Protein 1JPA (pdb70)

CATH classification: 3.30.200.20 (+1 more: 1.10.510.10)

Nearest PDB structures (foldseek):
  1jpa-assembly1_A  TM=1.004E+00  e=1.146E-54  Mus musculus
  2y6m-assembly1_A  TM=9.945E-01  e=6.953E-42  Mus musculus
  2qof-assembly1_A  TM=9.755E-01  e=1.206E-41  Homo sapiens
  4p4c-assembly1_A  TM=9.939E-01  e=5.967E-41  Homo sapiens
  4p5z-assembly1_A  TM=9.913E-01  e=5.967E-41  Homo sapiens

GO terms:
  GO:1990535 neuron projection maintenance (P, IDA)
  GO:0046580 negative regulation of Ras protein signal transduction (P, IDA)
  GO:0048013 ephrin receptor signaling pathway (P, IDA)
  GO:0106028 neuron projection retraction (P, IDA)
  GO:0070373 negative regulation of ERK1 and ERK2 cascade (P, IDA)
  GO:0031915 positive regulation of synaptic plasticity (P, IGI)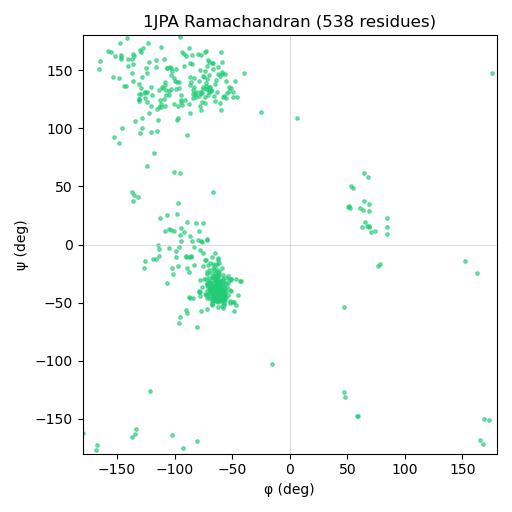
  GO:0007611 learning or memory (P, IGI)
  GO:0004713 protein tyrosine kinase activity (F, IMP)
  GO:1900273 positive regulation of long-term synaptic potentiation (P, IMP)
  GO:1900450 negative regulation of glutamate receptor signaling pathway (P, IMP)
  GO:1900451 positive regulation of glutamate receptor signaling pathway (P, IMP)
  GO:0001540 amyloid-beta binding (F, IPI)
  GO:0044877 protein-containing complex binding (F, IPI)
  GO:0005005 transmembrane-ephrin receptor activity (F, IDA)
  GO:0005886 plasma membrane (C, IDA)
  GO:0030424 axon (C, IDA)
  GO:0030425 dendrite (C, IDA)
  GO:0018108 peptidyl-tyrosine phosphorylation (P, IDA)
  GO:0051965 positive regulation of synapse assembly (P, IDA)
  GO:0001525 angiogenesis (P, IMP)

Sequence (542 aa):
KIFIDPFTFEDPNEAVREFAKEIDISCVKIEQVIGAGEFGEVCSGHLKLREIFVAIKTLKSGYTEKQRRDFLSEASIMGQFDHPNVIHLEGVVTKSTPVMIITEFMENGSLDSFLRQNDGQFTVIQLVGMLRGIAAGMKYLADMNYVHRDLAARNILVNSNLVCKVSDFPIRWTAPEAIQYRKFTSASDVWSYGIVMWEVMSYGERPYWDMTNQDVINAIEQDYRLPPPMDCPSALHQLMLDCWQKDRNHRPKFGQIVNTLDKMIRNPNSLKAKIFIDPFTFEDPNEAVREFAKEIDISCVKIEQVIGAGEFGEVCSGHLKREIFVAIKTLKSGYTEKQRRDFLSEASIMGQFDHPNVIHLEGVVTKSPVMIITEFMENGSLDSFLRQNDGQFTVIQLVGMLRGIAAGMKYLADMNYVHRDLAARNILVNSNLVCKVSDFPIRWTAPEAIQYRKFTSASDVWSYGIVMWEVMSYGERPYWDMTNDVINAIEQDYRLPPPMDCPSALHQLMLDCWQKDRNHRPKFGQIVNTLDKMIRNPNSLK

Secondary structure (DSSP, 8-state):
-----GGGSSSHHHHHHHHS-B--GGGEEEEEEEEE-SSSEEEEEEE----EEEEEEEPPSS--HHHHHHHHHHHHHHTT---TTBPPEEEEE-SSSS-EEEEE--TTEEHHHHHHTTTT-S-HHHHHHHHHHHHHHHHHHHHTT---S---GGGEEE-TT--EEE----GGGS-HHHHHS----HHHHHHHHHHHHHHHHTTSPPTTTT--HHHHHHHHHTT--PPPPTT--HHHHHHHHHHT-SSTTTSPPHHHHHHHHHHHHHSGGGGT-/-----GGGSSSHHHHHHHHS-B--GGGEEEEEEEEE-SSSEEEEEEE---EEEEEEE--SS--HHHHHHHHHHHHHHTT---TTB--EEEEE-----EEEEE--TT-BHHHHHHTTTT-S-HHHHHHHHHHHHHHHHHHHHTT---S---GGGEEE-TT--EEE----GGGS-HHHHHS----HHHHHHHHHHHHHHHHTTSPPTTTT----HHHHHHTT--PPPPTT--HHHHHHHHHHT-SSGGGSPPHHHHHHHHHHHHH-GGGG-

Structure (mmCIF, N/CA/C/O backbone):
data_1JPA
#
_entry.id   1JPA
#
_cell.length_a   47.052
_cell.length_b   57.616
_cell.length_c   67.742
_cell.angle_alpha   112.95
_cell.angle_beta   103.17
_cell.angle_gamma   91.58
#
_symmetry.space_group_name_H-M   'P 1'
#
loop_
_entity.id
_entity.type
_entity.pdbx_description
1 polymer 'neural kinase, Nuk=Eph/Elk/Eck family receptor-like tyrosine kinase'
2 non-polymer 'PHOSPHOAMINOPHOSPHONIC ACID-ADENYLATE ESTER'
3 water water
#
loop_
_atom_site.group_PDB
_atom_site.id
_atom_site.type_symbol
_atom_site.label_atom_id
_atom_site.label_alt_id
_atom_site.label_comp_id
_atom_site.label_asym_id
_atom_site.label_entity_id
_atom_site.label_seq_id
_atom_site.pdbx_PDB_ins_code
_atom_site.Cartn_x
_atom_site.Cartn_y
_atom_site.Cartn_z
_atom_site.occupancy
_atom_site.B_iso_or_equiv
_atom_site.auth_seq_id
_atom_site.auth_comp_id
_atom_site.auth_asym_id
_atom_site.auth_atom_id
_atom_site.pdbx_PDB_model_num
ATOM 1 N N . LYS A 1 8 ? -7.992 1.307 -18.277 1.00 33.25 602 LYS A N 1
ATOM 2 C CA . LYS A 1 8 ? -9.237 1.012 -17.512 1.00 32.04 602 LYS A CA 1
ATOM 3 C C . LYS A 1 8 ? -9.506 2.040 -16.416 1.00 29.56 602 LYS A C 1
ATOM 4 O O . LYS A 1 8 ? -8.696 2.936 -16.177 1.00 30.43 602 LYS A O 1
ATOM 10 N N . ILE A 1 9 ? -10.662 1.917 -15.771 1.00 25.06 603 ILE A N 1
ATOM 11 C CA . ILE A 1 9 ? -11.048 2.821 -14.695 1.00 20.59 603 ILE A CA 1
ATOM 12 C C . ILE A 1 9 ? -11.657 1.997 -13.559 1.00 17.38 603 ILE A C 1
ATOM 13 O O . ILE A 1 9 ? -12.295 0.972 -13.812 1.00 15.99 603 ILE A O 1
ATOM 18 N N . PHE A 1 10 ? -11.464 2.456 -12.322 1.00 12.97 604 PHE A N 1
ATOM 19 C CA . PHE A 1 10 ? -11.989 1.781 -11.123 1.00 14.51 604 PHE A CA 1
ATOM 20 C C . PHE A 1 10 ? -13.494 1.994 -10.958 1.00 14.09 604 PHE A C 1
ATOM 21 O O . PHE A 1 10 ? -13.977 3.124 -11.050 1.00 13.96 604 PHE A O 1
ATOM 29 N N . ILE A 1 11 ? -14.213 0.915 -10.667 1.00 13.99 605 ILE A N 1
ATOM 30 C CA . ILE A 1 11 ? -15.666 0.956 -10.459 1.00 15.36 605 ILE A CA 1
ATOM 31 C C . ILE A 1 11 ? -15.984 0.580 -9.003 1.00 15.51 605 ILE A C 1
ATOM 32 O O . ILE A 1 11 ? -15.691 -0.528 -8.570 1.00 16.87 605 ILE A O 1
ATOM 37 N N . ASP A 1 12 ? -16.551 1.510 -8.244 1.00 16.08 606 ASP A N 1
ATOM 38 C CA . ASP A 1 12 ? -16.908 1.251 -6.848 1.00 16.93 606 ASP A CA 1
ATOM 39 C C . ASP A 1 12 ? -17.907 0.088 -6.841 1.00 17.93 606 ASP A C 1
ATOM 40 O O . ASP A 1 12 ? -19.009 0.208 -7.377 1.00 16.74 606 ASP A O 1
ATOM 45 N N . PRO A 1 13 ? -17.530 -1.054 -6.238 1.00 17.27 607 PRO A N 1
ATOM 46 C CA . PRO A 1 13 ? -18.440 -2.202 -6.202 1.00 17.51 607 PRO A CA 1
ATOM 47 C C . PRO A 1 13 ? -19.767 -1.874 -5.531 1.00 16.73 607 PRO A C 1
ATOM 48 O O . PRO A 1 13 ? -20.791 -2.450 -5.868 1.00 17.40 607 PRO A O 1
ATOM 52 N N . PHE A 1 14 ? -19.762 -0.926 -4.605 1.00 17.20 608 PHE A N 1
ATOM 53 C CA . PHE A 1 14 ? -21.008 -0.587 -3.952 1.00 18.98 608 PHE A CA 1
ATOM 54 C C . PHE A 1 14 ? -21.945 0.263 -4.804 1.00 18.55 608 PHE A C 1
ATOM 55 O O . PHE A 1 14 ? -23.010 0.655 -4.328 1.00 17.66 608 PHE A O 1
ATOM 63 N N . THR A 1 15 ? -21.563 0.572 -6.043 1.00 18.86 609 THR A N 1
ATOM 64 C CA . THR A 1 15 ? -22.475 1.334 -6.891 1.00 19.20 609 THR A CA 1
ATOM 65 C C . THR A 1 15 ? -23.327 0.302 -7.623 1.00 19.66 609 THR A C 1
ATOM 66 O O . THR A 1 15 ? -24.315 0.639 -8.267 1.00 19.35 609 THR A O 1
ATOM 70 N N . PHE A 1 16 ? -22.940 -0.965 -7.529 1.00 18.34 610 PHE A N 1
ATOM 71 C CA . PHE A 1 16 ? -23.721 -2.010 -8.175 1.00 19.26 610 PHE A CA 1
ATOM 72 C C . PHE A 1 16 ? -25.015 -2.202 -7.385 1.00 20.70 610 PHE A C 1
ATOM 73 O O . PHE A 1 16 ? -25.007 -2.168 -6.148 1.00 20.43 610 PHE A O 1
ATOM 81 N N . GLU A 1 17 ? -26.125 -2.389 -8.095 1.00 20.56 611 GLU A N 1
ATOM 82 C CA . GLU A 1 17 ? -27.421 -2.610 -7.459 1.00 21.63 611 GLU A CA 1
ATOM 83 C C . GLU A 1 17 ? -27.280 -3.830 -6.548 1.00 21.43 611 GLU A C 1
ATOM 84 O O . GLU A 1 17 ? -27.906 -3.908 -5.494 1.00 21.52 611 GLU A O 1
ATOM 90 N N . ASP A 1 18 ? -26.449 -4.776 -6.982 1.00 21.34 612 ASP A N 1
ATOM 91 C CA . ASP A 1 18 ? -26.164 -6.000 -6.233 1.00 21.10 612 ASP A CA 1
ATOM 92 C C . ASP A 1 18 ? -24.644 -6.140 -6.115 1.00 20.31 612 ASP A C 1
ATOM 93 O O . ASP A 1 18 ? -23.975 -6.570 -7.052 1.00 17.99 612 ASP A O 1
ATOM 98 N N . PRO A 1 19 ? -24.084 -5.771 -4.955 1.00 21.89 613 PRO A N 1
ATOM 99 C CA . PRO A 1 19 ? -22.640 -5.848 -4.701 1.00 22.76 613 PRO A CA 1
ATOM 100 C C . PRO A 1 19 ? -22.004 -7.176 -5.117 1.00 23.85 613 PRO A C 1
ATOM 101 O O . PRO A 1 19 ? -20.833 -7.214 -5.486 1.00 23.67 613 PRO A O 1
ATOM 105 N N . ASN A 1 20 ? -22.772 -8.262 -5.066 1.00 23.87 614 ASN A N 1
ATOM 106 C CA . ASN A 1 20 ? -22.247 -9.569 -5.450 1.00 24.38 614 ASN A CA 1
ATOM 107 C C . ASN A 1 20 ? -21.883 -9.626 -6.915 1.00 24.67 614 ASN A C 1
ATOM 108 O O . ASN A 1 20 ? -21.062 -10.452 -7.334 1.00 23.44 614 ASN A O 1
ATOM 113 N N . GLU A 1 21 ? -22.509 -8.763 -7.706 1.00 22.69 615 GLU A N 1
ATOM 114 C CA . GLU A 1 21 ? -22.223 -8.752 -9.128 1.00 22.85 615 GLU A CA 1
ATOM 115 C C . GLU A 1 21 ? -20.778 -8.335 -9.343 1.00 19.44 615 GLU A C 1
ATOM 116 O O . GLU A 1 21 ? -20.086 -8.878 -10.196 1.00 19.74 615 GLU A O 1
ATOM 122 N N . ALA A 1 22 ? -20.321 -7.362 -8.565 1.00 19.02 616 ALA A N 1
ATOM 123 C CA . ALA A 1 22 ? -18.947 -6.911 -8.699 1.00 16.59 616 ALA A CA 1
ATOM 124 C C . ALA A 1 22 ? -18.001 -8.068 -8.395 1.00 15.67 616 ALA A C 1
ATOM 125 O O . ALA A 1 22 ? -16.955 -8.223 -9.031 1.00 15.62 616 ALA A O 1
ATOM 127 N N . VAL A 1 23 ? -18.366 -8.900 -7.430 1.00 15.11 617 VAL A N 1
ATOM 128 C CA . VAL A 1 23 ? -17.504 -10.018 -7.096 1.00 14.21 617 VAL A CA 1
ATOM 129 C C . VAL A 1 23 ? -17.349 -10.991 -8.248 1.00 14.27 617 VAL A C 1
ATOM 130 O O . VAL A 1 23 ? -16.226 -11.376 -8.604 1.00 14.70 617 VAL A O 1
ATOM 134 N N . ARG A 1 24 ? -18.457 -11.389 -8.856 1.00 15.85 618 ARG A N 1
ATOM 135 C CA . ARG A 1 24 ? -18.365 -12.338 -9.961 1.00 17.97 618 ARG A CA 1
ATOM 136 C C . ARG A 1 24 ? -17.635 -11.758 -11.164 1.00 18.83 618 ARG A C 1
ATOM 137 O O . ARG A 1 24 ? -16.990 -12.491 -11.919 1.00 21.24 618 ARG A O 1
ATOM 145 N N . GLU A 1 25 ? -17.721 -10.443 -11.335 1.00 18.76 619 GLU A N 1
ATOM 146 C CA . GLU A 1 25 ? -17.072 -9.794 -12.469 1.00 20.62 619 GLU A CA 1
ATOM 147 C C . GLU A 1 25 ? -15.576 -9.565 -12.341 1.00 20.44 619 GLU A C 1
ATOM 148 O O . GLU A 1 25 ? -14.841 -9.760 -13.301 1.00 20.99 619 GLU A O 1
ATOM 154 N N . PHE A 1 26 ? -15.124 -9.154 -11.163 1.00 18.99 620 PHE A N 1
ATOM 155 C CA . PHE A 1 26 ? -13.710 -8.869 -10.988 1.00 20.08 620 PHE A CA 1
ATOM 156 C C . PHE A 1 26 ? -12.900 -9.897 -10.206 1.00 21.60 620 PHE A C 1
ATOM 157 O O . PHE A 1 26 ? -11.680 -9.751 -10.075 1.00 20.29 620 PHE A O 1
ATOM 165 N N . ALA A 1 27 ? -13.570 -10.933 -9.696 1.00 21.65 621 ALA A N 1
ATOM 166 C CA . ALA A 1 27 ? -12.910 -11.977 -8.914 1.00 22.78 621 ALA A CA 1
ATOM 167 C C . ALA A 1 27 ? -13.163 -13.388 -9.442 1.00 24.42 621 ALA A C 1
ATOM 168 O O . ALA A 1 27 ? -14.304 -13.772 -9.707 1.00 23.62 621 ALA A O 1
ATOM 170 N N . LYS A 1 28 ? -12.089 -14.161 -9.582 1.00 24.43 622 LYS A N 1
ATOM 171 C CA . LYS A 1 28 ? -12.190 -15.535 -10.064 1.00 26.20 622 LYS A CA 1
ATOM 172 C C . LYS A 1 28 ? -12.652 -16.471 -8.949 1.00 26.10 622 LYS A C 1
ATOM 173 O O . LYS A 1 28 ? -12.062 -16.488 -7.869 1.00 25.28 622 LYS A O 1
ATOM 179 N N . GLU A 1 29 ? -13.703 -17.245 -9.213 1.00 25.23 623 GLU A N 1
ATOM 180 C CA . GLU A 1 29 ? -14.222 -18.195 -8.230 1.00 25.28 623 GLU A CA 1
ATOM 181 C C . GLU A 1 29 ? -13.303 -19.409 -8.242 1.00 24.26 623 GLU A C 1
ATOM 182 O O . GLU A 1 29 ? -13.137 -20.062 -9.270 1.00 25.12 623 GLU A O 1
ATOM 188 N N . ILE A 1 30 ? -12.682 -19.693 -7.106 1.00 25.35 624 ILE A N 1
ATOM 189 C CA . ILE A 1 30 ? -11.773 -20.825 -6.998 1.00 24.54 624 ILE A CA 1
ATOM 190 C C . ILE A 1 30 ? -12.426 -21.976 -6.244 1.00 24.38 624 ILE A C 1
ATOM 191 O O . ILE A 1 30 ? -13.019 -21.787 -5.181 1.00 24.23 624 ILE A O 1
ATOM 196 N N . ASP A 1 31 ? -12.322 -23.170 -6.808 1.00 26.24 625 ASP A N 1
ATOM 197 C CA . ASP A 1 31 ? -12.895 -24.345 -6.171 1.00 27.46 625 ASP A CA 1
ATOM 198 C C . ASP A 1 31 ? -12.091 -24.608 -4.908 1.00 27.38 625 ASP A C 1
ATOM 199 O O . ASP A 1 31 ? -10.861 -24.626 -4.947 1.00 26.29 625 ASP A O 1
ATOM 204 N N . ILE A 1 32 ? -12.783 -24.821 -3.794 1.00 27.01 626 ILE A N 1
ATOM 205 C CA . ILE A 1 32 ? -12.112 -25.059 -2.523 1.00 27.62 626 ILE A CA 1
ATOM 206 C C . ILE A 1 32 ? -11.100 -26.210 -2.567 1.00 27.27 626 ILE A C 1
ATOM 207 O O . ILE A 1 32 ? -10.111 -26.205 -1.837 1.00 26.95 626 ILE A O 1
ATOM 212 N N . SER A 1 33 ? -11.329 -27.184 -3.437 1.00 28.58 627 SER A N 1
ATOM 213 C CA . SER A 1 33 ? -10.406 -28.310 -3.538 1.00 29.09 627 SER A CA 1
ATOM 214 C C . SER A 1 33 ? -9.023 -27.882 -4.040 1.00 29.03 627 SER A C 1
ATOM 215 O O . SER A 1 33 ? -8.096 -28.691 -4.069 1.00 29.01 627 SER A O 1
ATOM 218 N N . CYS A 1 34 ? -8.895 -26.623 -4.451 1.00 28.28 628 CYS A N 1
ATOM 219 C CA . CYS A 1 34 ? -7.623 -26.098 -4.942 1.00 28.75 628 CYS A CA 1
ATOM 220 C C . CYS A 1 34 ? -6.876 -25.360 -3.829 1.00 28.54 628 CYS A C 1
ATOM 221 O O . CYS A 1 34 ? -5.671 -25.142 -3.923 1.00 27.82 628 CYS A O 1
ATOM 224 N N . VAL A 1 35 ? -7.595 -24.981 -2.777 1.00 29.79 629 VAL A N 1
ATOM 225 C CA . VAL A 1 35 ? -7.003 -24.243 -1.665 1.00 30.05 629 VAL A CA 1
ATOM 226 C C . VAL A 1 35 ? -6.586 -25.130 -0.487 1.00 31.26 629 VAL A C 1
ATOM 227 O O . VAL A 1 35 ? -7.336 -26.008 -0.056 1.00 31.56 629 VAL A O 1
ATOM 231 N N . LYS A 1 36 ? -5.389 -24.893 0.037 1.00 30.20 630 LYS A N 1
ATOM 232 C CA . LYS A 1 36 ? -4.909 -25.662 1.173 1.00 31.25 630 LYS A CA 1
ATOM 233 C C . LYS A 1 36 ? -4.296 -24.735 2.210 1.00 30.17 630 LYS A C 1
ATOM 234 O O . LYS A 1 36 ? -3.207 -24.205 2.020 1.00 30.69 630 LYS A O 1
ATOM 240 N N . ILE A 1 37 ? -5.016 -24.528 3.304 1.00 30.71 631 ILE A N 1
ATOM 241 C CA . ILE A 1 37 ? -4.534 -23.671 4.369 1.00 32.06 631 ILE A CA 1
ATOM 242 C C . ILE A 1 37 ? -3.466 -24.412 5.163 1.00 33.34 631 ILE A C 1
ATOM 243 O O . ILE A 1 37 ? -3.724 -25.496 5.686 1.00 33.13 631 ILE A O 1
ATOM 248 N N . GLU A 1 38 ? -2.272 -23.825 5.246 1.00 33.87 632 GLU A N 1
ATOM 249 C CA . GLU A 1 38 ? -1.157 -24.423 5.982 1.00 35.56 632 GLU A CA 1
ATOM 250 C C . GLU A 1 38 ? -1.056 -23.893 7.406 1.00 36.50 632 GLU A C 1
ATOM 251 O O . GLU A 1 38 ? -1.180 -24.657 8.369 1.00 36.85 632 GLU A O 1
ATOM 257 N N . GLN A 1 39 ? -0.825 -22.589 7.544 1.00 36.05 633 GLN A N 1
ATOM 258 C CA . GLN A 1 39 ? -0.705 -21.986 8.870 1.00 36.95 633 GLN A CA 1
ATOM 259 C C . GLN A 1 39 ? -1.434 -20.651 8.982 1.00 37.57 633 GLN A C 1
ATOM 260 O O . GLN A 1 39 ? -1.731 -20.008 7.973 1.00 34.78 633 GLN A O 1
ATOM 266 N N . VAL A 1 40 ? -1.727 -20.243 10.214 1.00 37.53 634 VAL A N 1
ATOM 267 C CA . VAL A 1 40 ? -2.405 -18.976 10.451 1.00 39.77 634 VAL A CA 1
ATOM 268 C C . VAL A 1 40 ? -1.365 -17.896 10.704 1.00 41.23 634 VAL A C 1
ATOM 269 O O . VAL A 1 40 ? -0.581 -17.999 11.651 1.00 42.76 634 VAL A O 1
ATOM 273 N N . ILE A 1 41 ? -1.357 -16.868 9.857 1.00 42.57 635 ILE A N 1
ATOM 274 C CA . ILE A 1 41 ? -0.401 -15.764 9.971 1.00 43.55 635 ILE A CA 1
ATOM 275 C C . ILE A 1 41 ? -0.834 -14.761 11.037 1.00 44.29 635 ILE A C 1
ATOM 276 O O . ILE A 1 41 ? -0.222 -14.665 12.102 1.00 44.39 635 ILE A O 1
ATOM 281 N N . GLY A 1 42 ? -1.898 -14.019 10.741 1.00 44.36 636 GLY A N 1
ATOM 282 C CA . GLY A 1 42 ? -2.399 -13.028 11.676 1.00 44.13 636 GLY A CA 1
ATOM 283 C C . GLY A 1 42 ? -3.913 -13.036 11.789 1.00 44.02 636 GLY A C 1
ATOM 284 O O . GLY A 1 42 ? -4.576 -13.981 11.355 1.00 43.66 636 GLY A O 1
ATOM 285 N N . ALA A 1 43 ? -4.461 -11.980 12.381 1.00 43.70 637 ALA A N 1
ATOM 286 C CA . ALA A 1 43 ? -5.903 -11.852 12.559 1.00 43.12 637 ALA A CA 1
ATOM 287 C C . ALA A 1 43 ? -6.448 -10.786 11.625 1.00 42.81 637 ALA A C 1
ATOM 288 O O . ALA A 1 43 ? -5.826 -9.738 11.427 1.00 42.27 637 ALA A O 1
ATOM 290 N N . GLY A 1 44 ? -7.615 -11.056 11.049 1.00 42.23 638 GLY A N 1
ATOM 291 C CA . GLY A 1 44 ? -8.223 -10.101 10.141 1.00 40.55 638 GLY A CA 1
ATOM 292 C C . GLY A 1 44 ? -9.483 -9.490 10.713 1.00 39.37 638 GLY A C 1
ATOM 293 O O . GLY A 1 44 ? -10.002 -9.946 11.735 1.00 39.39 638 GLY A O 1
ATOM 294 N N . GLU A 1 45 ? -9.981 -8.458 10.043 1.00 38.48 639 GLU A N 1
ATOM 295 C CA . GLU A 1 45 ? -11.190 -7.772 10.478 1.00 36.24 639 GLU A CA 1
ATOM 296 C C . GLU A 1 45 ? -12.427 -8.671 10.408 1.00 34.01 639 GLU A C 1
ATOM 297 O O . GLU A 1 45 ? -13.364 -8.510 11.197 1.00 33.38 639 GLU A O 1
ATOM 303 N N . PHE A 1 46 ? -12.427 -9.616 9.469 1.00 31.13 640 PHE A N 1
ATOM 304 C CA . PHE A 1 46 ? -13.569 -10.513 9.294 1.00 30.09 640 PHE A CA 1
ATOM 305 C C . PHE A 1 46 ? -13.260 -11.985 9.604 1.00 29.28 640 PHE A C 1
ATOM 306 O O . PHE A 1 46 ? -14.143 -12.846 9.514 1.00 27.69 640 PHE A O 1
ATOM 314 N N . GLY A 1 47 ? -12.015 -12.271 9.972 1.00 27.97 641 GLY A N 1
ATOM 315 C CA . GLY A 1 47 ? -11.632 -13.640 10.270 1.00 28.00 641 GLY A CA 1
ATOM 316 C C . GLY A 1 47 ? -10.127 -13.804 10.396 1.00 28.79 641 GLY A C 1
ATOM 317 O O . GLY A 1 47 ? -9.430 -12.867 10.783 1.00 28.23 641 GLY A O 1
ATOM 318 N N . GLU A 1 48 ? -9.627 -14.992 10.061 1.00 28.10 642 GLU A N 1
ATOM 319 C CA . GLU A 1 48 ? -8.203 -15.285 10.153 1.00 28.89 642 GLU A CA 1
ATOM 320 C C . GLU A 1 48 ? -7.431 -15.006 8.864 1.00 27.99 642 GLU A C 1
ATOM 321 O O . GLU A 1 48 ? -7.989 -15.037 7.764 1.00 27.35 642 GLU A O 1
ATOM 327 N N . VAL A 1 49 ? -6.142 -14.721 9.016 1.00 27.25 643 VAL A N 1
ATOM 328 C CA . VAL A 1 49 ? -5.264 -14.476 7.884 1.00 26.68 643 VAL A CA 1
ATOM 329 C C . VAL A 1 49 ? -4.283 -15.636 7.907 1.00 26.48 643 VAL A C 1
ATOM 330 O O . VAL A 1 49 ? -3.533 -15.790 8.872 1.00 24.59 643 VAL A O 1
ATOM 334 N N . CYS A 1 50 ? -4.286 -16.439 6.842 1.00 25.75 644 CYS A N 1
ATOM 335 C CA . CYS A 1 50 ? -3.430 -17.627 6.758 1.00 25.16 644 CYS A CA 1
ATOM 336 C C . CYS A 1 50 ? -2.498 -17.666 5.548 1.00 25.37 644 CYS A C 1
ATOM 337 O O . CYS A 1 50 ? -2.568 -16.826 4.649 1.00 25.03 644 CYS A O 1
ATOM 340 N N . SER A 1 51 ? -1.628 -18.668 5.535 1.00 23.50 645 SER A N 1
ATOM 341 C CA . SER A 1 51 ? -0.720 -18.878 4.424 1.00 23.96 645 SER A CA 1
ATOM 342 C C . SER A 1 51 ? -1.031 -20.286 3.950 1.00 23.19 645 SER A C 1
ATOM 343 O O . SER A 1 51 ? -1.559 -21.102 4.714 1.00 22.09 645 SER A O 1
ATOM 346 N N . GLY A 1 52 ? -0.713 -20.575 2.694 1.00 23.44 646 GLY A N 1
ATOM 347 C CA . GLY A 1 52 ? -0.993 -21.898 2.168 1.00 22.19 646 GLY A CA 1
ATOM 348 C C . GLY A 1 52 ? -0.564 -22.076 0.731 1.00 21.69 646 GLY A C 1
ATOM 349 O O . GLY A 1 52 ? 0.258 -21.320 0.211 1.00 20.96 646 GLY A O 1
ATOM 350 N N . HIS A 1 53 ? -1.111 -23.102 0.092 1.00 22.22 647 HIS A N 1
ATOM 351 C CA . HIS A 1 53 ? -0.791 -23.378 -1.293 1.00 23.52 647 HIS A CA 1
ATOM 352 C C . HIS A 1 53 ? -2.071 -23.412 -2.114 1.00 21.93 647 HIS A C 1
ATOM 353 O O . HIS A 1 53 ? -3.145 -23.789 -1.628 1.00 22.59 647 HIS A O 1
ATOM 360 N N . LEU A 1 54 ? -1.938 -22.992 -3.365 1.00 22.03 648 LEU A N 1
ATOM 361 C CA . LEU A 1 54 ? -3.040 -22.957 -4.309 1.00 22.25 648 LEU A CA 1
ATOM 362 C C . LEU A 1 54 ? -2.604 -23.770 -5.513 1.00 24.56 648 LEU A C 1
ATOM 363 O O . LEU A 1 54 ? -1.569 -23.485 -6.123 1.00 25.08 648 LEU A O 1
ATOM 368 N N . LYS A 1 55 ? -3.384 -24.791 -5.841 1.00 26.97 649 LYS A N 1
ATOM 369 C CA . LYS A 1 55 ? -3.091 -25.644 -6.984 1.00 30.61 649 LYS A CA 1
ATOM 370 C C . LYS A 1 55 ? -4.192 -25.454 -8.016 1.00 33.00 649 LYS A C 1
ATOM 371 O O . LYS A 1 55 ? -5.321 -25.912 -7.824 1.00 34.79 649 LYS A O 1
ATOM 377 N N . LEU A 1 56 ? -3.863 -24.767 -9.104 1.00 34.14 650 LEU A N 1
ATOM 378 C CA . LEU A 1 56 ? -4.826 -24.538 -10.177 1.00 36.18 650 LEU A CA 1
ATOM 379 C C . LEU A 1 56 ? -4.467 -25.412 -11.376 1.00 36.46 650 LEU A C 1
ATOM 380 O O . LEU A 1 56 ? -3.362 -25.952 -11.450 1.00 35.64 650 LEU A O 1
ATOM 385 N N . ARG A 1 60 ? 0.854 -25.960 -11.634 1.00 37.02 654 ARG A N 1
ATOM 386 C CA . ARG A 1 60 ? 1.981 -25.569 -10.790 1.00 36.56 654 ARG A CA 1
ATOM 387 C C . ARG A 1 60 ? 1.500 -24.966 -9.474 1.00 35.67 654 ARG A C 1
ATOM 388 O O . ARG A 1 60 ? 0.979 -23.850 -9.447 1.00 36.50 654 ARG A O 1
ATOM 396 N N . GLU A 1 61 ? 1.676 -25.702 -8.382 1.00 33.48 655 GLU A N 1
ATOM 397 C CA . GLU A 1 61 ? 1.259 -25.220 -7.073 1.00 31.86 655 GLU A CA 1
ATOM 398 C C . GLU A 1 61 ? 2.055 -23.981 -6.670 1.00 29.63 655 GLU A C 1
ATOM 399 O O . GLU A 1 61 ? 3.248 -23.888 -6.946 1.00 30.20 655 GLU A O 1
ATOM 405 N N . ILE A 1 62 ? 1.393 -23.023 -6.028 1.00 25.97 656 ILE A N 1
ATOM 406 C CA . ILE A 1 62 ? 2.080 -21.814 -5.590 1.00 23.79 656 ILE A CA 1
ATOM 407 C C . ILE A 1 62 ? 1.667 -21.431 -4.177 1.00 22.10 656 ILE A C 1
ATOM 408 O O . ILE A 1 62 ? 0.585 -21.797 -3.716 1.00 20.66 656 ILE A O 1
ATOM 413 N N . PHE A 1 63 ? 2.537 -20.694 -3.489 1.00 22.29 657 PHE A N 1
ATOM 414 C CA . PHE A 1 63 ? 2.239 -20.216 -2.142 1.00 20.99 657 PHE A CA 1
ATOM 415 C C . PHE A 1 63 ? 1.231 -19.080 -2.287 1.00 20.20 657 PHE A C 1
ATOM 416 O O . PHE A 1 63 ? 1.290 -18.320 -3.252 1.00 19.19 657 PHE A O 1
ATOM 424 N N . VAL A 1 64 ? 0.302 -18.970 -1.345 1.00 17.36 658 VAL A N 1
ATOM 425 C CA . VAL A 1 64 ? -0.687 -17.901 -1.391 1.00 16.86 658 VAL A CA 1
ATOM 426 C C . VAL A 1 64 ? -1.054 -17.449 0.012 1.00 17.40 658 VAL A C 1
ATOM 427 O O . VAL A 1 64 ? -0.824 -18.174 0.991 1.00 16.40 658 VAL A O 1
ATOM 431 N N . ALA A 1 65 ? -1.600 -16.238 0.099 1.00 13.76 659 ALA A N 1
ATOM 432 C CA . ALA A 1 65 ? -2.069 -15.689 1.362 1.00 15.27 659 ALA A CA 1
ATOM 433 C C . ALA A 1 65 ? -3.559 -15.989 1.280 1.00 15.86 659 ALA A C 1
ATOM 434 O O . ALA A 1 65 ? -4.159 -15.853 0.207 1.00 16.10 659 ALA A O 1
ATOM 436 N N . ILE A 1 66 ? -4.147 -16.403 2.398 1.00 16.76 660 ILE A N 1
ATOM 437 C CA . ILE A 1 66 ? -5.557 -16.784 2.448 1.00 19.76 660 ILE A CA 1
ATOM 438 C C . ILE A 1 66 ? -6.305 -16.124 3.604 1.00 21.60 660 ILE A C 1
ATOM 439 O O . ILE A 1 66 ? -5.913 -16.251 4.766 1.00 22.10 660 ILE A O 1
ATOM 444 N N . LYS A 1 67 ? -7.377 -15.414 3.274 1.00 22.08 661 LYS A N 1
ATOM 445 C CA . LYS A 1 67 ? -8.211 -14.748 4.268 1.00 23.10 661 LYS A CA 1
ATOM 446 C C . LYS A 1 67 ? -9.519 -15.523 4.368 1.00 23.34 661 LYS A C 1
ATOM 447 O O . LYS A 1 67 ? -10.116 -15.875 3.355 1.00 22.38 661 LYS A O 1
ATOM 453 N N . THR A 1 68 ? -9.954 -15.800 5.588 1.00 22.21 662 THR A N 1
ATOM 454 C CA . THR A 1 68 ? -11.187 -16.534 5.789 1.00 22.88 662 THR A CA 1
ATOM 455 C C . THR A 1 68 ? -12.195 -15.654 6.499 1.00 23.56 662 THR A C 1
ATOM 456 O O . THR A 1 68 ? -11.826 -14.738 7.233 1.00 24.85 662 THR A O 1
ATOM 460 N N . LEU A 1 69 ? -13.471 -15.936 6.267 1.00 23.74 663 LEU A N 1
ATOM 461 C CA . LEU A 1 69 ? -14.553 -15.187 6.887 1.00 25.86 663 LEU A CA 1
ATOM 462 C C . LEU A 1 69 ? -15.079 -16.006 8.066 1.00 27.35 663 LEU A C 1
ATOM 463 O O . LEU A 1 69 ? -15.515 -17.141 7.889 1.00 29.36 663 LEU A O 1
ATOM 468 N N . LYS A 1 70 ? -15.026 -15.422 9.261 1.00 28.81 664 LYS A N 1
ATOM 469 C CA . LYS A 1 70 ? -15.492 -16.069 10.481 1.00 29.86 664 LYS A CA 1
ATOM 470 C C . LYS A 1 70 ? -16.922 -16.590 10.321 1.00 30.84 664 LYS A C 1
ATOM 471 O O . LYS A 1 70 ? -17.799 -15.871 9.844 1.00 31.07 664 LYS A O 1
ATOM 477 N N . SER A 1 71 ? -17.149 -17.841 10.720 1.00 31.13 665 SER A N 1
ATOM 478 C CA . SER A 1 71 ? -18.471 -18.459 10.634 1.00 30.39 665 SER A CA 1
ATOM 479 C C . SER A 1 71 ? -19.487 -17.655 11.443 1.00 30.03 665 SER A C 1
ATOM 480 O O . SER A 1 71 ? -19.136 -17.052 12.460 1.00 29.33 665 SER A O 1
ATOM 483 N N . GLY A 1 72 ? -20.742 -17.654 10.991 1.00 28.47 666 GLY A N 1
ATOM 484 C CA . GLY A 1 72 ? -21.787 -16.913 11.682 1.00 27.70 666 GLY A CA 1
ATOM 485 C C . GLY A 1 72 ? -21.794 -15.460 11.245 1.00 27.00 666 GLY A C 1
ATOM 486 O O . GLY A 1 72 ? -22.273 -14.572 11.956 1.00 25.50 666 GLY A O 1
ATOM 487 N N . TYR A 1 73 ? -21.251 -15.223 10.057 1.00 26.82 667 TYR A N 1
ATOM 488 C CA . TYR A 1 73 ? -21.168 -13.882 9.493 1.00 25.32 667 TYR A CA 1
ATOM 489 C C . TYR A 1 73 ? -22.527 -13.378 9.006 1.00 25.00 667 TYR A C 1
ATOM 490 O O . TYR A 1 73 ? -23.376 -14.157 8.582 1.00 24.46 667 TYR A O 1
ATOM 499 N N . THR A 1 74 ? -22.723 -12.068 9.073 1.00 23.97 668 THR A N 1
ATOM 500 C CA . THR A 1 74 ? -23.962 -11.469 8.607 1.00 23.45 668 THR A CA 1
ATOM 501 C C . THR A 1 74 ? -23.798 -11.176 7.115 1.00 23.91 668 THR A C 1
ATOM 502 O O . THR A 1 74 ? -22.688 -11.272 6.575 1.00 20.82 668 THR A O 1
ATOM 506 N N . GLU A 1 75 ? -24.902 -10.827 6.455 1.00 21.81 669 GLU A N 1
ATOM 507 C CA . GLU A 1 75 ? -24.890 -10.517 5.027 1.00 23.06 669 GLU A CA 1
ATOM 508 C C . GLU A 1 75 ? -23.912 -9.378 4.749 1.00 20.84 669 GLU A C 1
ATOM 509 O O . GLU A 1 75 ? -23.119 -9.443 3.818 1.00 22.11 669 GLU A O 1
ATOM 515 N N . LYS A 1 76 ? -23.963 -8.349 5.585 1.00 21.51 670 LYS A N 1
ATOM 516 C CA . LYS A 1 76 ? -23.102 -7.189 5.445 1.00 20.34 670 LYS A CA 1
ATOM 517 C C . LYS A 1 76 ? -21.630 -7.538 5.677 1.00 21.89 670 LYS A C 1
ATOM 518 O O . LYS A 1 76 ? -20.755 -7.092 4.933 1.00 19.15 670 LYS A O 1
ATOM 524 N N . GLN A 1 77 ? -21.346 -8.334 6.703 1.00 20.26 671 GLN A N 1
ATOM 525 C CA . GLN A 1 77 ? -19.963 -8.706 6.964 1.00 21.63 671 GLN A CA 1
ATOM 526 C C . GLN A 1 77 ? -19.368 -9.442 5.770 1.00 19.14 671 GLN A C 1
ATOM 527 O O . GLN A 1 77 ? -18.212 -9.222 5.413 1.00 19.52 671 GLN A O 1
ATOM 533 N N . ARG A 1 78 ? -20.166 -10.296 5.146 1.00 17.35 672 ARG A N 1
ATOM 534 C CA . ARG A 1 78 ? -19.720 -11.050 3.981 1.00 18.63 672 ARG A CA 1
ATOM 535 C C . ARG A 1 78 ? -19.469 -10.084 2.817 1.00 18.81 672 ARG A C 1
ATOM 536 O O . ARG A 1 78 ? -18.481 -10.202 2.086 1.00 17.22 672 ARG A O 1
ATOM 544 N N . ARG A 1 79 ? -20.379 -9.129 2.657 1.00 18.84 673 ARG A N 1
ATOM 545 C CA . ARG A 1 79 ? -20.277 -8.139 1.594 1.00 18.48 673 ARG A CA 1
ATOM 546 C C . ARG A 1 79 ? -19.024 -7.293 1.742 1.00 17.53 673 ARG A C 1
ATOM 547 O O . ARG A 1 79 ? -18.242 -7.157 0.807 1.00 19.01 673 ARG A O 1
ATOM 555 N N . ASP A 1 80 ? -18.851 -6.704 2.917 1.00 15.67 674 ASP A N 1
ATOM 556 C CA . ASP A 1 80 ? -17.694 -5.873 3.153 1.00 17.45 674 ASP A CA 1
ATOM 557 C C . ASP A 1 80 ? -16.386 -6.670 2.993 1.00 16.46 674 ASP A C 1
ATOM 558 O O . ASP A 1 80 ? -15.410 -6.193 2.407 1.00 14.54 674 ASP A O 1
ATOM 563 N N . PHE A 1 81 ? -16.376 -7.897 3.482 1.00 14.57 675 PHE A N 1
ATOM 564 C CA . PHE A 1 81 ? -15.207 -8.747 3.351 1.00 15.30 675 PHE A CA 1
ATOM 565 C C . PHE A 1 81 ? -14.829 -8.945 1.881 1.00 14.77 675 PHE A C 1
ATOM 566 O O . PHE A 1 81 ? -13.688 -8.684 1.473 1.00 14.23 675 PHE A O 1
ATOM 574 N N . LEU A 1 82 ? -15.795 -9.400 1.086 1.00 14.12 676 LEU A N 1
ATOM 575 C CA . LEU A 1 82 ? -15.566 -9.671 -0.328 1.00 12.44 676 LEU A CA 1
ATOM 576 C C . LEU A 1 82 ? -15.333 -8.424 -1.171 1.00 13.10 676 LEU A C 1
ATOM 577 O O . LEU A 1 82 ? -14.836 -8.531 -2.294 1.00 14.90 676 LEU A O 1
ATOM 582 N N . SER A 1 83 ? -15.672 -7.244 -0.652 1.00 11.82 677 SER A N 1
ATOM 583 C CA . SER A 1 83 ? -15.452 -6.030 -1.443 1.00 13.81 677 SER A CA 1
ATOM 584 C C . SER A 1 83 ? -13.954 -5.873 -1.668 1.00 13.98 677 SER A C 1
ATOM 585 O O . SER A 1 83 ? -13.526 -5.353 -2.688 1.00 13.79 677 SER A O 1
ATOM 588 N N . GLU A 1 84 ? -13.144 -6.328 -0.718 1.00 16.04 678 GLU A N 1
ATOM 589 C CA . GLU A 1 84 ? -11.706 -6.220 -0.917 1.00 15.04 678 GLU A CA 1
ATOM 590 C C . GLU A 1 84 ? -11.332 -6.903 -2.243 1.00 14.46 678 GLU A C 1
ATOM 591 O O . GLU A 1 84 ? -10.511 -6.397 -3.003 1.00 15.71 678 GLU A O 1
ATOM 597 N N . ALA A 1 85 ? -11.951 -8.040 -2.529 1.00 12.36 679 ALA A N 1
ATOM 598 C CA . ALA A 1 85 ? -11.657 -8.760 -3.757 1.00 13.12 679 ALA A CA 1
ATOM 599 C C . ALA A 1 85 ? -12.295 -8.109 -4.978 1.00 13.54 679 ALA A C 1
ATOM 600 O O . ALA A 1 85 ? -11.703 -8.108 -6.059 1.00 12.16 679 ALA A O 1
ATOM 602 N N . SER A 1 86 ? -13.500 -7.565 -4.827 1.00 14.43 680 SER A N 1
ATOM 603 C CA . SER A 1 86 ? -14.158 -6.935 -5.975 1.00 14.52 680 SER A CA 1
ATOM 604 C C . SER A 1 86 ? -13.366 -5.689 -6.368 1.00 15.55 680 SER A C 1
ATOM 605 O O . SER A 1 86 ? -13.435 -5.223 -7.504 1.00 16.88 680 SER A O 1
ATOM 608 N N . ILE A 1 87 ? -12.570 -5.180 -5.430 1.00 14.74 681 ILE A N 1
ATOM 609 C CA . ILE A 1 87 ? -11.744 -4.021 -5.697 1.00 14.28 681 ILE A CA 1
ATOM 610 C C . ILE A 1 87 ? -10.388 -4.461 -6.246 1.00 15.52 681 ILE A C 1
ATOM 611 O O . ILE A 1 87 ? -10.021 -4.107 -7.373 1.00 14.95 681 ILE A O 1
ATOM 616 N N . MET A 1 88 ? -9.663 -5.269 -5.474 1.00 14.58 682 MET A N 1
ATOM 617 C CA . MET A 1 88 ? -8.352 -5.766 -5.880 1.00 14.81 682 MET A CA 1
ATOM 618 C C . MET A 1 88 ? -8.384 -6.404 -7.276 1.00 13.77 682 MET A C 1
ATOM 619 O O . MET A 1 88 ? -7.465 -6.211 -8.079 1.00 12.10 682 MET A O 1
ATOM 624 N N . GLY A 1 89 ? -9.463 -7.130 -7.574 1.00 11.95 683 GLY A N 1
ATOM 625 C CA . GLY A 1 89 ? -9.594 -7.805 -8.866 1.00 10.76 683 GLY A CA 1
ATOM 626 C C . GLY A 1 89 ? -9.634 -6.927 -10.115 1.00 11.50 683 GLY A C 1
ATOM 627 O O . GLY A 1 89 ? -9.500 -7.412 -11.238 1.00 10.23 683 GLY A O 1
ATOM 628 N N . GLN A 1 90 ? -9.818 -5.633 -9.919 1.00 11.39 684 GLN A N 1
ATOM 629 C CA . GLN A 1 90 ? -9.866 -4.691 -11.031 1.00 13.89 684 GLN A CA 1
ATOM 630 C C . GLN A 1 90 ? -8.481 -4.147 -11.345 1.00 14.57 684 GLN A C 1
ATOM 631 O O . GLN A 1 90 ? -8.280 -3.456 -12.348 1.00 13.36 684 GLN A O 1
ATOM 637 N N . PHE A 1 91 ? -7.529 -4.435 -10.466 1.00 14.41 685 PHE A N 1
ATOM 638 C CA . PHE A 1 91 ? -6.165 -3.929 -10.632 1.00 14.44 685 PHE A CA 1
ATOM 639 C C . PHE A 1 91 ? -5.197 -4.977 -11.138 1.00 14.72 685 PHE A C 1
ATOM 640 O O . PHE A 1 91 ? -5.319 -6.155 -10.831 1.00 15.71 685 PHE A O 1
ATOM 648 N N . ASP A 1 92 ? -4.234 -4.541 -11.937 1.00 15.48 686 ASP A N 1
ATOM 649 C CA . ASP A 1 92 ? -3.236 -5.456 -12.457 1.00 16.42 686 ASP A CA 1
ATOM 650 C C . ASP A 1 92 ? -1.936 -4.689 -12.618 1.00 16.29 686 ASP A C 1
ATOM 651 O O . ASP A 1 92 ? -1.651 -4.137 -13.680 1.00 13.50 686 ASP A O 1
ATOM 656 N N . HIS A 1 93 ? -1.150 -4.650 -11.550 1.00 15.27 687 HIS A N 1
ATOM 657 C CA . HIS A 1 93 ? 0.110 -3.926 -11.580 1.00 14.12 687 HIS A CA 1
ATOM 658 C C . HIS A 1 93 ? 1.114 -4.617 -10.669 1.00 14.96 687 HIS A C 1
ATOM 659 O O . HIS A 1 93 ? 0.759 -5.142 -9.613 1.00 12.86 687 HIS A O 1
ATOM 666 N N . PRO A 1 94 ? 2.387 -4.638 -11.080 1.00 15.13 688 PRO A N 1
ATOM 667 C CA . PRO A 1 94 ? 3.431 -5.282 -10.280 1.00 14.22 688 PRO A CA 1
ATOM 668 C C . PRO A 1 94 ? 3.478 -4.823 -8.819 1.00 14.23 688 PRO A C 1
ATOM 669 O O . PRO A 1 94 ? 3.836 -5.603 -7.936 1.00 15.22 688 PRO A O 1
ATOM 673 N N . ASN A 1 95 ? 3.096 -3.579 -8.549 1.00 12.44 689 ASN A N 1
ATOM 674 C CA . ASN A 1 95 ? 3.162 -3.085 -7.177 1.00 12.42 689 ASN A CA 1
ATOM 675 C C . ASN A 1 95 ? 1.832 -2.943 -6.458 1.00 9.62 689 ASN A C 1
ATOM 676 O O . ASN A 1 95 ? 1.681 -2.149 -5.541 1.00 9.55 689 ASN A O 1
ATOM 681 N N . VAL A 1 96 ? 0.861 -3.725 -6.899 1.00 10.23 690 VAL A N 1
ATOM 682 C CA . VAL A 1 96 ? -0.448 -3.768 -6.274 1.00 10.33 690 VAL A CA 1
ATOM 683 C C . VAL A 1 96 ? -0.671 -5.260 -6.054 1.00 9.88 690 VAL A C 1
ATOM 684 O O . VAL A 1 96 ? -0.480 -6.061 -6.963 1.00 10.44 690 VAL A O 1
ATOM 688 N N . ILE A 1 97 ? -1.035 -5.630 -4.832 1.00 12.54 691 ILE A N 1
ATOM 689 C CA . ILE A 1 97 ? -1.234 -7.032 -4.482 1.00 12.51 691 ILE A CA 1
ATOM 690 C C . ILE A 1 97 ? -2.122 -7.750 -5.487 1.00 14.41 691 ILE A C 1
ATOM 691 O O . ILE A 1 97 ? -3.199 -7.269 -5.826 1.00 15.26 691 ILE A O 1
ATOM 696 N N . HIS A 1 98 ? -1.671 -8.912 -5.946 1.00 14.13 692 HIS A N 1
ATOM 697 C CA . HIS A 1 98 ? -2.416 -9.686 -6.925 1.00 14.29 692 HIS A CA 1
ATOM 698 C C . HIS A 1 98 ? -3.480 -10.568 -6.288 1.00 14.27 692 HIS A C 1
ATOM 699 O O . HIS A 1 98 ? -3.219 -11.258 -5.298 1.00 14.53 692 HIS A O 1
ATOM 706 N N . LEU A 1 99 ? -4.681 -10.532 -6.850 1.00 11.42 693 LEU A N 1
ATOM 707 C CA . LEU A 1 99 ? -5.765 -11.375 -6.361 1.00 11.23 693 LEU A CA 1
ATOM 708 C C . LEU A 1 99 ? -5.768 -12.644 -7.198 1.00 12.52 693 LEU A C 1
ATOM 709 O O . LEU A 1 99 ? -5.732 -12.582 -8.429 1.00 12.05 693 LEU A O 1
ATOM 714 N N . GLU A 1 100 ? -5.760 -13.799 -6.540 1.00 9.80 694 GLU A N 1
ATOM 715 C CA . GLU A 1 100 ? -5.814 -15.055 -7.278 1.00 12.04 694 GLU A CA 1
ATOM 716 C C . GLU A 1 100 ? -7.294 -15.321 -7.497 1.00 11.86 694 GLU A C 1
ATOM 717 O O . GLU A 1 100 ? -7.717 -15.656 -8.594 1.00 14.04 694 GLU A O 1
ATOM 723 N N . GLY A 1 101 ? -8.079 -15.151 -6.441 1.00 11.52 695 GLY A N 1
ATOM 724 C CA . GLY A 1 101 ? -9.509 -15.384 -6.547 1.00 13.48 695 GLY A CA 1
ATOM 725 C C . GLY A 1 101 ? -10.174 -15.492 -5.183 1.00 13.93 695 GLY A C 1
ATOM 726 O O . GLY A 1 101 ? -9.576 -15.184 -4.155 1.00 14.28 695 GLY A O 1
ATOM 727 N N . VAL A 1 102 ? -11.423 -15.937 -5.180 1.00 15.75 696 VAL A N 1
ATOM 728 C CA . VAL A 1 102 ? -12.175 -16.084 -3.955 1.00 17.86 696 VAL A CA 1
ATOM 729 C C . VAL A 1 102 ? -12.917 -17.415 -3.944 1.00 20.26 696 VAL A C 1
ATOM 730 O O . VAL A 1 102 ? -13.110 -18.056 -4.987 1.00 20.08 696 VAL A O 1
ATOM 734 N N . VAL A 1 103 ? -13.322 -17.820 -2.750 1.00 20.32 697 VAL A N 1
ATOM 735 C CA . VAL A 1 103 ? -14.089 -19.033 -2.569 1.00 21.86 697 VAL A CA 1
ATOM 736 C C . VAL A 1 103 ? -15.347 -18.529 -1.885 1.00 22.57 697 VAL A C 1
ATOM 737 O O . VAL A 1 103 ? -15.274 -18.040 -0.762 1.00 21.74 697 VAL A O 1
ATOM 741 N N . THR A 1 104 ? -16.486 -18.609 -2.574 1.00 25.07 698 THR A N 1
ATOM 742 C CA . THR A 1 104 ? -17.754 -18.153 -2.011 1.00 27.17 698 THR A CA 1
ATOM 743 C C . THR A 1 104 ? -18.833 -19.232 -2.075 1.00 30.76 698 THR A C 1
ATOM 744 O O . THR A 1 104 ? -19.822 -19.162 -1.348 1.00 31.52 698 THR A O 1
ATOM 748 N N . LYS A 1 105 ? -18.650 -20.219 -2.947 1.00 34.25 699 LYS A N 1
ATOM 749 C CA . LYS A 1 105 ? -19.627 -21.296 -3.089 1.00 38.05 699 LYS A CA 1
ATOM 750 C C . LYS A 1 105 ? -19.326 -22.452 -2.141 1.00 39.42 699 LYS A C 1
ATOM 751 O O . LYS A 1 105 ? -19.799 -23.572 -2.332 1.00 41.67 699 LYS A O 1
ATOM 757 N N . SER A 1 106 ? -18.535 -22.169 -1.115 1.00 40.63 700 SER A N 1
ATOM 758 C CA . SER A 1 106 ? -18.169 -23.174 -0.131 1.00 40.73 700 SER A CA 1
ATOM 759 C C . SER A 1 106 ? -17.810 -22.483 1.178 1.00 40.96 700 SER A C 1
ATOM 760 O O . SER A 1 106 ? -17.594 -21.269 1.210 1.00 40.91 700 SER A O 1
ATOM 763 N N . THR A 1 107 ? -17.748 -23.264 2.251 1.00 39.63 701 THR A N 1
ATOM 764 C CA . THR A 1 107 ? -17.414 -22.751 3.576 1.00 39.76 701 THR A CA 1
ATOM 765 C C . THR A 1 107 ? -16.038 -23.268 4.001 1.00 38.41 701 THR A C 1
ATOM 766 O O . THR A 1 107 ? -15.721 -24.447 3.829 1.00 38.75 701 THR A O 1
ATOM 770 N N . PRO A 1 108 ? -15.198 -22.387 4.559 1.00 36.65 702 PRO A N 1
ATOM 771 C CA . PRO A 1 108 ? -15.481 -20.967 4.781 1.00 34.39 702 PRO A CA 1
ATOM 772 C C . PRO A 1 108 ? -15.175 -20.117 3.557 1.00 31.66 702 PRO A C 1
ATOM 773 O O . PRO A 1 108 ? -14.356 -20.494 2.722 1.00 31.02 702 PRO A O 1
ATOM 777 N N . VAL A 1 109 ? -15.846 -18.973 3.455 1.00 29.99 703 VAL A N 1
ATOM 778 C CA . VAL A 1 109 ? -15.633 -18.042 2.350 1.00 26.08 703 VAL A CA 1
ATOM 779 C C . VAL A 1 109 ? -14.197 -17.534 2.474 1.00 23.86 703 VAL A C 1
ATOM 780 O O . VAL A 1 109 ? -13.741 -17.222 3.574 1.00 22.86 703 VAL A O 1
ATOM 784 N N . MET A 1 110 ? -13.497 -17.440 1.347 1.00 21.88 704 MET A N 1
ATOM 785 C CA . MET A 1 110 ? -12.109 -17.004 1.354 1.00 19.74 704 MET A CA 1
ATOM 786 C C . MET A 1 110 ? -11.715 -16.075 0.212 1.00 18.58 704 MET A C 1
ATOM 787 O O . MET A 1 110 ? -12.357 -16.046 -0.835 1.00 18.06 704 MET A O 1
ATOM 792 N N . ILE A 1 111 ? -10.625 -15.347 0.437 1.00 16.10 705 ILE A N 1
ATOM 793 C CA . ILE A 1 111 ? -10.028 -14.455 -0.544 1.00 14.43 705 ILE A CA 1
ATOM 794 C C . ILE A 1 111 ? -8.600 -14.944 -0.596 1.00 14.86 705 ILE A C 1
ATOM 795 O O . ILE A 1 111 ? -7.943 -15.048 0.441 1.00 16.55 705 ILE A O 1
ATOM 800 N N . ILE A 1 112 ? -8.132 -15.258 -1.798 1.00 14.34 706 ILE A N 1
ATOM 801 C CA . ILE A 1 112 ? -6.786 -15.777 -1.992 1.00 14.10 706 ILE A CA 1
ATOM 802 C C . ILE A 1 112 ? -5.960 -14.749 -2.742 1.00 14.22 706 ILE A C 1
ATOM 803 O O . ILE A 1 112 ? -6.347 -14.337 -3.839 1.00 12.12 706 ILE A O 1
ATOM 808 N N . THR A 1 113 ? -4.820 -14.354 -2.175 1.00 11.81 707 THR A N 1
ATOM 809 C CA . THR A 1 113 ? -3.942 -13.362 -2.808 1.00 14.04 707 THR A CA 1
ATOM 810 C C . THR A 1 113 ? -2.499 -13.871 -2.915 1.00 15.56 707 THR A C 1
ATOM 811 O O . THR A 1 113 ? -2.169 -14.901 -2.331 1.00 14.69 707 THR A O 1
ATOM 815 N N . GLU A 1 114 ? -1.640 -13.177 -3.668 1.00 14.55 708 GLU A N 1
ATOM 816 C CA . GLU A 1 114 ? -0.249 -13.629 -3.797 1.00 16.25 708 GLU A CA 1
ATOM 817 C C . GLU A 1 114 ? 0.408 -13.600 -2.433 1.00 14.98 708 GLU A C 1
ATOM 818 O O . GLU A 1 114 ? 0.091 -12.753 -1.591 1.00 11.80 708 GLU A O 1
ATOM 824 N N . PHE A 1 115 ? 1.316 -14.541 -2.208 1.00 15.79 709 PHE A N 1
ATOM 825 C CA . PHE A 1 115 ? 1.999 -14.619 -0.925 1.00 16.83 709 PHE A CA 1
ATOM 826 C C . PHE A 1 115 ? 3.175 -13.646 -0.894 1.00 15.61 709 PHE A C 1
ATOM 827 O O . PHE A 1 115 ? 3.925 -13.552 -1.857 1.00 16.91 709 PHE A O 1
ATOM 835 N N . MET A 1 116 ? 3.313 -12.922 0.214 1.00 14.52 710 MET A N 1
ATOM 836 C CA . MET A 1 116 ? 4.385 -11.946 0.403 1.00 15.85 710 MET A CA 1
ATOM 837 C C . MET A 1 116 ? 5.189 -12.379 1.636 1.00 15.56 710 MET A C 1
ATOM 838 O O . MET A 1 116 ? 4.816 -12.087 2.768 1.00 13.91 710 MET A O 1
ATOM 843 N N . GLU A 1 117 ? 6.290 -13.084 1.401 1.00 18.01 711 GLU A N 1
ATOM 844 C CA . GLU A 1 117 ? 7.113 -13.616 2.483 1.00 21.17 711 GLU A CA 1
ATOM 845 C C . GLU A 1 117 ? 7.537 -12.639 3.554 1.00 20.69 711 GLU A C 1
ATOM 846 O O . GLU A 1 117 ? 7.537 -12.976 4.738 1.00 21.01 711 GLU A O 1
ATOM 852 N N . ASN A 1 118 ? 7.887 -11.425 3.163 1.00 17.40 712 ASN A N 1
ATOM 853 C CA . ASN A 1 118 ? 8.323 -10.477 4.160 1.00 15.88 712 ASN A CA 1
ATOM 854 C C . ASN A 1 118 ? 7.233 -9.707 4.866 1.00 15.62 712 ASN A C 1
ATOM 855 O O . ASN A 1 118 ? 7.506 -8.864 5.707 1.00 13.16 712 ASN A O 1
ATOM 860 N N . GLY A 1 119 ? 5.989 -10.023 4.535 1.00 15.86 713 GLY A N 1
ATOM 861 C CA . GLY A 1 119 ? 4.879 -9.381 5.203 1.00 13.64 713 GLY A CA 1
ATOM 862 C C . GLY A 1 119 ? 4.783 -7.874 5.113 1.00 14.18 713 GLY A C 1
ATOM 863 O O . GLY A 1 119 ? 5.176 -7.262 4.115 1.00 12.16 713 GLY A O 1
ATOM 864 N N . SER A 1 120 ? 4.259 -7.283 6.182 1.00 10.78 714 SER A N 1
ATOM 865 C CA . SER A 1 120 ? 4.069 -5.854 6.255 1.00 15.06 714 SER A CA 1
ATOM 866 C C . SER A 1 120 ? 5.376 -5.095 6.313 1.00 15.59 714 SER A C 1
ATOM 867 O O . SER A 1 120 ? 6.279 -5.427 7.080 1.00 12.13 714 SER A O 1
ATOM 870 N N . LEU A 1 121 ? 5.451 -4.062 5.483 1.00 14.08 715 LEU A N 1
ATOM 871 C CA . LEU A 1 121 ? 6.627 -3.229 5.361 1.00 15.27 715 LEU A CA 1
ATOM 872 C C . LEU A 1 121 ? 7.087 -2.569 6.647 1.00 14.56 715 LEU A C 1
ATOM 873 O O . LEU A 1 121 ? 8.287 -2.532 6.919 1.00 17.20 715 LEU A O 1
ATOM 878 N N . ASP A 1 122 ? 6.164 -2.043 7.448 1.00 15.62 716 ASP A N 1
ATOM 879 C CA . ASP A 1 122 ? 6.609 -1.398 8.681 1.00 17.27 716 ASP A CA 1
ATOM 880 C C . ASP A 1 122 ? 7.305 -2.421 9.589 1.00 17.66 716 ASP A C 1
ATOM 881 O O . ASP A 1 122 ? 8.424 -2.189 10.049 1.00 16.17 716 ASP A O 1
ATOM 886 N N . SER A 1 123 ? 6.668 -3.565 9.815 1.00 16.71 717 SER A N 1
ATOM 887 C CA . SER A 1 123 ? 7.262 -4.615 10.668 1.00 16.38 717 SER A CA 1
ATOM 888 C C . SER A 1 123 ? 8.561 -5.169 10.091 1.00 14.11 717 SER A C 1
ATOM 889 O O . SER A 1 123 ? 9.523 -5.415 10.816 1.00 12.02 717 SER A O 1
ATOM 892 N N . PHE A 1 124 ? 8.570 -5.361 8.774 1.00 13.13 718 PHE A N 1
ATOM 893 C CA . PHE A 1 124 ? 9.729 -5.883 8.069 1.00 11.62 718 PHE A CA 1
ATOM 894 C C . PHE A 1 124 ? 10.939 -5.002 8.294 1.00 12.11 718 PHE A C 1
ATOM 895 O O . PHE A 1 124 ? 12.040 -5.494 8.548 1.00 12.66 718 PHE A O 1
ATOM 903 N N . LEU A 1 125 ? 10.728 -3.696 8.184 1.00 13.16 719 LEU A N 1
ATOM 904 C CA . LEU A 1 125 ? 11.806 -2.740 8.354 1.00 15.91 719 LEU A CA 1
ATOM 905 C C . LEU A 1 125 ? 12.282 -2.698 9.791 1.00 14.48 719 LEU A C 1
ATOM 906 O O . LEU A 1 125 ? 13.471 -2.550 10.042 1.00 13.18 719 LEU A O 1
ATOM 911 N N . ARG A 1 126 ? 11.363 -2.829 10.738 1.00 15.69 720 ARG A N 1
ATOM 912 C CA . ARG A 1 126 ? 11.778 -2.796 12.133 1.00 16.37 720 ARG A CA 1
ATOM 913 C C . ARG A 1 126 ? 12.656 -3.992 12.467 1.00 17.04 720 ARG A C 1
ATOM 914 O O . ARG A 1 126 ? 13.621 -3.869 13.229 1.00 18.47 720 ARG A O 1
ATOM 922 N N . GLN A 1 127 ? 12.343 -5.140 11.875 1.00 15.90 721 GLN A N 1
ATOM 923 C CA . GLN A 1 127 ? 13.109 -6.353 12.121 1.00 18.32 721 GLN A CA 1
ATOM 924 C C . GLN A 1 127 ? 14.419 -6.375 11.345 1.00 17.80 721 GLN A C 1
ATOM 925 O O . GLN A 1 127 ? 15.236 -7.297 11.493 1.00 16.31 721 GLN A O 1
ATOM 931 N N . ASN A 1 128 ? 14.611 -5.363 10.510 1.00 16.85 722 ASN A N 1
ATOM 932 C CA . ASN A 1 128 ? 15.807 -5.275 9.686 1.00 17.10 722 ASN A CA 1
ATOM 933 C C . ASN A 1 128 ? 16.346 -3.860 9.725 1.00 16.89 722 ASN A C 1
ATOM 934 O O . ASN A 1 128 ? 16.767 -3.318 8.704 1.00 18.03 722 ASN A O 1
ATOM 939 N N . ASP A 1 129 ? 16.349 -3.282 10.922 1.00 16.43 723 ASP A N 1
ATOM 940 C CA . ASP A 1 129 ? 16.810 -1.927 11.111 1.00 18.46 723 ASP A CA 1
ATOM 941 C C . ASP A 1 129 ? 18.233 -1.721 10.581 1.00 19.10 723 ASP A C 1
ATOM 942 O O . ASP A 1 129 ? 19.158 -2.467 10.918 1.00 14.94 723 ASP A O 1
ATOM 947 N N . GLY A 1 130 ? 18.361 -0.719 9.711 1.00 15.58 724 GLY A N 1
ATOM 948 C CA . GLY A 1 130 ? 19.633 -0.364 9.103 1.00 14.73 724 GLY A CA 1
ATOM 949 C C . GLY A 1 130 ? 20.253 -1.430 8.228 1.00 14.13 724 GLY A C 1
ATOM 950 O O . GLY A 1 130 ? 21.417 -1.334 7.857 1.00 13.86 724 GLY A O 1
ATOM 951 N N . GLN A 1 131 ? 19.474 -2.436 7.854 1.00 13.82 725 GLN A N 1
ATOM 952 C CA . GLN A 1 131 ? 20.026 -3.530 7.072 1.00 14.00 725 GLN A CA 1
ATOM 953 C C . GLN A 1 131 ? 20.090 -3.369 5.569 1.00 14.09 725 GLN A C 1
ATOM 954 O O . GLN A 1 131 ? 20.722 -4.180 4.901 1.00 13.24 725 GLN A O 1
ATOM 960 N N . PHE A 1 132 ? 19.461 -2.334 5.029 1.00 12.74 726 PHE A N 1
ATOM 961 C CA . PHE A 1 132 ? 19.468 -2.163 3.578 1.00 14.96 726 PHE A CA 1
ATOM 962 C C . PHE A 1 132 ? 20.313 -1.011 3.065 1.00 13.56 726 PHE A C 1
ATOM 963 O O . PHE A 1 132 ? 20.649 -0.086 3.805 1.00 15.80 726 PHE A O 1
ATOM 971 N N . THR A 1 133 ? 20.678 -1.083 1.790 1.00 16.83 727 THR A N 1
ATOM 972 C CA . THR A 1 133 ? 21.455 -0.004 1.191 1.00 17.12 727 THR A CA 1
ATOM 973 C C . THR A 1 133 ? 20.448 1.094 0.856 1.00 19.22 727 THR A C 1
ATOM 974 O O . THR A 1 133 ? 19.233 0.848 0.849 1.00 18.82 727 THR A O 1
ATOM 978 N N . VAL A 1 134 ? 20.943 2.305 0.612 1.00 17.67 728 VAL A N 1
ATOM 979 C CA . VAL A 1 134 ? 20.082 3.438 0.266 1.00 18.00 728 VAL A CA 1
ATOM 980 C C . VAL A 1 134 ? 19.361 3.160 -1.058 1.00 16.14 728 VAL A C 1
ATOM 981 O O . VAL A 1 134 ? 18.178 3.465 -1.209 1.00 15.67 728 VAL A O 1
ATOM 985 N N . ILE A 1 135 ? 20.077 2.572 -2.009 1.00 15.99 729 ILE A N 1
ATOM 986 C CA . ILE A 1 135 ? 19.485 2.245 -3.299 1.00 15.91 729 ILE A CA 1
ATOM 987 C C . ILE A 1 135 ? 18.368 1.218 -3.137 1.00 16.86 729 ILE A C 1
ATOM 988 O O . ILE A 1 135 ? 17.375 1.246 -3.881 1.00 13.10 729 ILE A O 1
ATOM 993 N N . GLN A 1 136 ? 18.502 0.311 -2.171 1.00 16.18 730 GLN A N 1
ATOM 994 C CA . GLN A 1 136 ? 17.438 -0.681 -1.966 1.00 15.77 730 GLN A CA 1
ATOM 995 C C . GLN A 1 136 ? 16.182 -0.023 -1.395 1.00 15.37 730 GLN A C 1
ATOM 996 O O . GLN A 1 136 ? 15.062 -0.318 -1.829 1.00 15.06 730 GLN A O 1
ATOM 1002 N N . LEU A 1 137 ? 16.370 0.866 -0.422 1.00 14.26 731 LEU A N 1
ATOM 1003 C CA . LEU A 1 137 ? 15.243 1.558 0.199 1.00 14.90 731 LEU A CA 1
ATOM 1004 C C . LEU A 1 137 ? 14.560 2.443 -0.826 1.00 15.54 731 LEU A C 1
ATOM 1005 O O . LEU A 1 137 ? 13.330 2.529 -0.860 1.00 13.97 731 LEU A O 1
ATOM 1010 N N . VAL A 1 138 ? 15.358 3.115 -1.656 1.00 14.22 732 VAL A N 1
ATOM 1011 C CA . VAL A 1 138 ? 14.784 3.976 -2.681 1.00 13.52 732 VAL A CA 1
ATOM 1012 C C . VAL A 1 138 ? 13.971 3.106 -3.632 1.00 12.72 732 VAL A C 1
ATOM 1013 O O . VAL A 1 138 ? 12.915 3.519 -4.108 1.00 16.38 732 VAL A O 1
ATOM 1017 N N . GLY A 1 139 ? 14.467 1.897 -3.877 1.00 12.83 733 GLY A N 1
ATOM 1018 C CA . GLY A 1 139 ? 13.795 0.963 -4.760 1.00 11.92 733 GLY A CA 1
ATOM 1019 C C . GLY A 1 139 ? 12.432 0.551 -4.227 1.00 12.87 733 GLY A C 1
ATOM 1020 O O . GLY A 1 139 ? 11.488 0.302 -4.995 1.00 10.03 733 GLY A O 1
ATOM 1021 N N . MET A 1 140 ? 12.329 0.470 -2.904 1.00 12.01 734 MET A N 1
ATOM 1022 C CA . MET A 1 140 ? 11.069 0.110 -2.257 1.00 12.11 734 MET A CA 1
ATOM 1023 C C . MET A 1 140 ? 10.083 1.268 -2.406 1.00 12.16 734 MET A C 1
ATOM 1024 O O . MET A 1 140 ? 8.900 1.068 -2.713 1.00 12.09 734 MET A O 1
ATOM 1029 N N . LEU A 1 141 ? 10.583 2.480 -2.205 1.00 11.08 735 LEU A N 1
ATOM 1030 C CA . LEU A 1 141 ? 9.747 3.666 -2.304 1.00 12.59 735 LEU A CA 1
ATOM 1031 C C . LEU A 1 141 ? 9.274 3.885 -3.749 1.00 11.62 735 LEU A C 1
ATOM 1032 O O . LEU A 1 141 ? 8.160 4.369 -3.981 1.00 11.53 735 LEU A O 1
ATOM 1037 N N . ARG A 1 142 ? 10.119 3.504 -4.702 1.00 10.71 736 ARG A N 1
ATOM 1038 C CA . ARG A 1 142 ? 9.816 3.612 -6.136 1.00 13.08 736 ARG A CA 1
ATOM 1039 C C . ARG A 1 142 ? 8.666 2.674 -6.481 1.00 14.04 736 ARG A C 1
ATOM 1040 O O . ARG A 1 142 ? 7.708 3.063 -7.149 1.00 13.56 736 ARG A O 1
ATOM 1048 N N . GLY A 1 143 ? 8.778 1.434 -6.017 1.00 13.50 737 GLY A N 1
ATOM 1049 C CA . GLY A 1 143 ? 7.741 0.451 -6.264 1.00 13.16 737 GLY A CA 1
ATOM 1050 C C . GLY A 1 143 ? 6.407 0.888 -5.693 1.00 12.28 737 GLY A C 1
ATOM 1051 O O . GLY A 1 143 ? 5.375 0.715 -6.326 1.00 11.95 737 GLY A O 1
ATOM 1052 N N . ILE A 1 144 ? 6.423 1.457 -4.491 1.00 13.67 738 ILE A N 1
ATOM 1053 C CA . ILE A 1 144 ? 5.191 1.913 -3.853 1.00 11.04 738 ILE A CA 1
ATOM 1054 C C . ILE A 1 144 ? 4.569 3.078 -4.645 1.00 13.24 738 ILE A C 1
ATOM 1055 O O . ILE A 1 144 ? 3.356 3.106 -4.882 1.00 11.38 738 ILE A O 1
ATOM 1060 N N . ALA A 1 145 ? 5.397 4.029 -5.070 1.00 11.95 739 ALA A N 1
ATOM 1061 C CA . ALA A 1 145 ? 4.902 5.187 -5.826 1.00 12.44 739 ALA A CA 1
ATOM 1062 C C . ALA A 1 145 ? 4.327 4.719 -7.160 1.00 10.56 739 ALA A C 1
ATOM 1063 O O . ALA A 1 145 ? 3.344 5.276 -7.659 1.00 13.61 739 ALA A O 1
ATOM 1065 N N . ALA A 1 146 ? 4.950 3.701 -7.734 1.00 8.50 740 ALA A N 1
ATOM 1066 C CA . ALA A 1 146 ? 4.494 3.158 -9.004 1.00 10.77 740 ALA A CA 1
ATOM 1067 C C . ALA A 1 146 ? 3.128 2.509 -8.821 1.00 11.94 740 ALA A C 1
ATOM 1068 O O . ALA A 1 146 ? 2.236 2.689 -9.649 1.00 8.79 740 ALA A O 1
ATOM 1070 N N . GLY A 1 147 ? 2.978 1.726 -7.751 1.00 10.27 741 GLY A N 1
ATOM 1071 C CA . GLY A 1 147 ? 1.694 1.097 -7.491 1.00 10.17 741 GLY A CA 1
ATOM 1072 C C . GLY A 1 147 ? 0.633 2.168 -7.276 1.00 10.12 741 GLY A C 1
ATOM 1073 O O . GLY A 1 147 ? -0.483 2.039 -7.763 1.00 11.62 741 GLY A O 1
ATOM 1074 N N . MET A 1 148 ? 0.993 3.235 -6.567 1.00 8.84 742 MET A N 1
ATOM 1075 C CA . MET A 1 148 ? 0.054 4.303 -6.283 1.00 10.01 742 MET A CA 1
ATOM 1076 C C . MET A 1 148 ? -0.283 5.147 -7.507 1.00 11.58 742 MET A C 1
ATOM 1077 O O . MET A 1 148 ? -1.414 5.633 -7.638 1.00 11.48 742 MET A O 1
ATOM 1082 N N . LYS A 1 149 ? 0.701 5.344 -8.376 1.00 11.84 743 LYS A N 1
ATOM 1083 C CA . LYS A 1 149 ? 0.504 6.113 -9.599 1.00 14.35 743 LYS A CA 1
ATOM 1084 C C . LYS A 1 149 ? -0.562 5.359 -10.400 1.00 13.78 743 LYS A C 1
ATOM 1085 O O . LYS A 1 149 ? -1.510 5.960 -10.912 1.00 15.39 743 LYS A O 1
ATOM 1091 N N . TYR A 1 150 ? -0.410 4.037 -10.470 1.00 11.41 744 TYR A N 1
ATOM 1092 C CA . TYR A 1 150 ? -1.351 3.191 -11.188 1.00 11.27 744 TYR A CA 1
ATOM 1093 C C . TYR A 1 150 ? -2.771 3.307 -10.593 1.00 12.33 744 TYR A C 1
ATOM 1094 O O . TYR A 1 150 ? -3.735 3.466 -11.332 1.00 12.14 744 TYR A O 1
ATOM 1103 N N . LEU A 1 151 ? -2.898 3.228 -9.266 1.00 11.42 745 LEU A N 1
ATOM 1104 C CA . LEU A 1 151 ? -4.205 3.352 -8.622 1.00 9.12 745 LEU A CA 1
ATOM 1105 C C . LEU A 1 151 ? -4.809 4.739 -8.891 1.00 11.89 745 LEU A C 1
ATOM 1106 O O . LEU A 1 151 ? -5.995 4.863 -9.219 1.00 11.47 745 LEU A O 1
ATOM 1111 N N . ALA A 1 152 ? -3.999 5.780 -8.736 1.00 13.67 746 ALA A N 1
ATOM 1112 C CA . ALA A 1 152 ? -4.452 7.142 -8.980 1.00 13.29 746 ALA A CA 1
ATOM 1113 C C . ALA A 1 152 ? -4.935 7.252 -10.432 1.00 13.74 746 ALA A C 1
ATOM 1114 O O . ALA A 1 152 ? -5.963 7.869 -10.697 1.00 15.58 746 ALA A O 1
ATOM 1116 N N . ASP A 1 153 ? -4.211 6.639 -11.365 1.00 13.24 747 ASP A N 1
ATOM 1117 C CA . ASP A 1 153 ? -4.603 6.668 -12.783 1.00 13.62 747 ASP A CA 1
ATOM 1118 C C . ASP A 1 153 ? -5.958 5.997 -12.997 1.00 16.89 747 ASP A C 1
ATOM 1119 O O . ASP A 1 153 ? -6.700 6.355 -13.926 1.00 12.65 747 ASP A O 1
ATOM 1124 N N . MET A 1 154 ? -6.256 5.008 -12.148 1.00 15.48 748 MET A N 1
ATOM 1125 C CA . MET A 1 154 ? -7.509 4.240 -12.208 1.00 17.09 748 MET A CA 1
ATOM 1126 C C . MET A 1 154 ? -8.609 5.000 -11.493 1.00 16.08 748 MET A C 1
ATOM 1127 O O . MET A 1 154 ? -9.761 4.541 -11.417 1.00 16.48 748 MET A O 1
ATOM 1132 N N . ASN A 1 155 ? -8.234 6.147 -10.942 1.00 15.47 749 ASN A N 1
ATOM 1133 C CA . ASN A 1 155 ? -9.152 6.984 -10.185 1.00 17.25 749 ASN A CA 1
ATOM 1134 C C . ASN A 1 155 ? -9.543 6.309 -8.864 1.00 16.47 749 ASN A C 1
ATOM 1135 O O . ASN A 1 155 ? -10.678 6.424 -8.385 1.00 14.78 749 ASN A O 1
ATOM 1140 N N . TYR A 1 156 ? -8.598 5.593 -8.271 1.00 15.54 750 TYR A N 1
ATOM 1141 C CA . TYR A 1 156 ? -8.850 4.935 -6.987 1.00 12.41 750 TYR A CA 1
ATOM 1142 C C . TYR A 1 156 ? -8.061 5.690 -5.923 1.00 12.40 750 TYR A C 1
ATOM 1143 O O . TYR A 1 156 ? -6.840 5.788 -6.017 1.00 12.56 750 TYR A O 1
ATOM 1152 N N . VAL A 1 157 ? -8.761 6.239 -4.937 1.00 13.77 751 VAL A N 1
ATOM 1153 C CA . VAL A 1 157 ? -8.132 6.959 -3.830 1.00 15.07 751 VAL A CA 1
ATOM 1154 C C . VAL A 1 157 ? -8.042 5.937 -2.706 1.00 16.01 751 VAL A C 1
ATOM 1155 O O . VAL A 1 157 ? -9.071 5.442 -2.251 1.00 14.46 751 VAL A O 1
ATOM 1159 N N . HIS A 1 158 ? -6.828 5.625 -2.259 1.00 14.15 752 HIS A N 1
ATOM 1160 C CA . HIS A 1 158 ? -6.626 4.620 -1.214 1.00 13.16 752 HIS A CA 1
ATOM 1161 C C . HIS A 1 158 ? -7.164 5.014 0.156 1.00 13.83 752 HIS A C 1
ATOM 1162 O O . HIS A 1 158 ? -7.836 4.220 0.819 1.00 15.74 752 HIS A O 1
ATOM 1169 N N . ARG A 1 159 ? -6.841 6.235 0.575 1.00 14.83 753 ARG A N 1
ATOM 1170 C CA . ARG A 1 159 ? -7.268 6.787 1.861 1.00 16.51 753 ARG A CA 1
ATOM 1171 C C . ARG A 1 159 ? -6.519 6.286 3.103 1.00 15.28 753 ARG A C 1
ATOM 1172 O O . ARG A 1 159 ? -6.581 6.927 4.148 1.00 14.30 753 ARG A O 1
ATOM 1180 N N . ASP A 1 160 ? -5.823 5.157 3.010 1.00 14.05 754 ASP A N 1
ATOM 1181 C CA . ASP A 1 160 ? -5.105 4.639 4.182 1.00 15.64 754 ASP A CA 1
ATOM 1182 C C . ASP A 1 160 ? -3.704 4.137 3.798 1.00 14.54 754 ASP A C 1
ATOM 1183 O O . ASP A 1 160 ? -3.279 3.056 4.201 1.00 12.58 754 ASP A O 1
ATOM 1188 N N . LEU A 1 161 ? -2.997 4.935 3.000 1.00 13.53 755 LEU A N 1
ATOM 1189 C CA . LEU A 1 161 ? -1.655 4.575 2.570 1.00 13.56 755 LEU A CA 1
ATOM 1190 C C . LEU A 1 161 ? -0.708 4.745 3.757 1.00 12.88 755 LEU A C 1
ATOM 1191 O O . LEU A 1 161 ? -0.595 5.829 4.349 1.00 13.61 755 LEU A O 1
ATOM 1196 N N . ALA A 1 162 ? -0.045 3.649 4.106 1.00 12.48 756 ALA A N 1
ATOM 1197 C CA . ALA A 1 162 ? 0.875 3.599 5.243 1.00 11.20 756 ALA A CA 1
ATOM 1198 C C . ALA A 1 162 ? 1.701 2.317 5.108 1.00 9.75 756 ALA A C 1
ATOM 1199 O O . ALA A 1 162 ? 1.228 1.332 4.546 1.00 7.62 756 ALA A O 1
ATOM 1201 N N . ALA A 1 163 ? 2.927 2.320 5.625 1.00 7.51 757 ALA A N 1
ATOM 1202 C CA . ALA A 1 163 ? 3.798 1.152 5.501 1.00 8.46 757 ALA A CA 1
ATOM 1203 C C . ALA A 1 163 ? 3.136 -0.149 6.002 1.00 8.14 757 ALA A C 1
ATOM 1204 O O . ALA A 1 163 ? 3.392 -1.216 5.460 1.00 10.16 757 ALA A O 1
ATOM 1206 N N . ARG A 1 164 ? 2.280 -0.058 7.013 1.00 10.32 758 ARG A N 1
ATOM 1207 C CA . ARG A 1 164 ? 1.606 -1.249 7.535 1.00 12.49 758 ARG A CA 1
ATOM 1208 C C . ARG A 1 164 ? 0.658 -1.809 6.481 1.00 13.25 758 ARG A C 1
ATOM 1209 O O . ARG A 1 164 ? 0.222 -2.966 6.562 1.00 11.12 758 ARG A O 1
ATOM 1217 N N . ASN A 1 165 ? 0.346 -0.987 5.485 1.00 12.64 759 ASN A N 1
ATOM 1218 C CA . ASN A 1 165 ? -0.548 -1.424 4.417 1.00 14.64 759 ASN A CA 1
ATOM 1219 C C . ASN A 1 165 ? 0.169 -1.738 3.114 1.00 13.83 759 ASN A C 1
ATOM 1220 O O . ASN A 1 165 ? -0.455 -1.874 2.060 1.00 16.60 759 ASN A O 1
ATOM 1225 N N . ILE A 1 166 ? 1.493 -1.851 3.196 1.00 12.19 760 ILE A N 1
ATOM 1226 C CA . ILE A 1 166 ? 2.311 -2.217 2.046 1.00 10.68 760 ILE A CA 1
ATOM 1227 C C . ILE A 1 166 ? 2.899 -3.607 2.372 1.00 12.35 760 ILE A C 1
ATOM 1228 O O . ILE A 1 166 ? 3.384 -3.822 3.492 1.00 13.35 760 ILE A O 1
ATOM 1233 N N . LEU A 1 167 ? 2.841 -4.554 1.430 1.00 10.66 761 LEU A N 1
ATOM 1234 C CA . LEU A 1 167 ? 3.406 -5.894 1.672 1.00 13.06 761 LEU A CA 1
ATOM 1235 C C . LEU A 1 167 ? 4.737 -6.034 0.937 1.00 12.53 761 LEU A C 1
ATOM 1236 O O . LEU A 1 167 ? 4.952 -5.399 -0.094 1.00 11.27 761 LEU A O 1
ATOM 1241 N N . VAL A 1 168 ? 5.616 -6.881 1.465 1.00 11.52 762 VAL A N 1
ATOM 1242 C CA . VAL A 1 168 ? 6.944 -7.064 0.893 1.00 10.08 762 VAL A CA 1
ATOM 1243 C C . VAL A 1 168 ? 7.233 -8.520 0.538 1.00 11.15 762 VAL A C 1
ATOM 1244 O O . VAL A 1 168 ? 7.012 -9.418 1.356 1.00 11.45 762 VAL A O 1
ATOM 1248 N N . ASN A 1 169 ? 7.724 -8.767 -0.677 1.00 9.69 763 ASN A N 1
ATOM 1249 C CA . ASN A 1 169 ? 8.013 -10.137 -1.075 1.00 13.10 763 ASN A CA 1
ATOM 1250 C C . ASN A 1 169 ? 9.476 -10.496 -0.838 1.00 14.76 763 ASN A C 1
ATOM 1251 O O . ASN A 1 169 ? 10.249 -9.664 -0.371 1.00 15.06 763 ASN A O 1
ATOM 1256 N N . SER A 1 170 ? 9.851 -11.739 -1.130 1.00 17.04 764 SER A N 1
ATOM 1257 C CA . SER A 1 170 ? 11.224 -12.175 -0.888 1.00 19.69 764 SER A CA 1
ATOM 1258 C C . SER A 1 170 ? 12.265 -11.387 -1.678 1.00 21.14 764 SER A C 1
ATOM 1259 O O . SER A 1 170 ? 13.427 -11.323 -1.284 1.00 22.34 764 SER A O 1
ATOM 1262 N N . ASN A 1 171 ? 11.856 -10.777 -2.782 1.00 19.17 765 ASN A N 1
ATOM 1263 C CA . ASN A 1 171 ? 12.790 -9.998 -3.571 1.00 19.47 765 ASN A CA 1
ATOM 1264 C C . ASN A 1 171 ? 12.741 -8.518 -3.195 1.00 19.36 765 ASN A C 1
ATOM 1265 O O . ASN A 1 171 ? 13.276 -7.660 -3.908 1.00 19.22 765 ASN A O 1
ATOM 1270 N N . LEU A 1 172 ? 12.113 -8.228 -2.057 1.00 15.46 766 LEU A N 1
ATOM 1271 C CA . LEU A 1 172 ? 11.993 -6.864 -1.554 1.00 15.07 766 LEU A CA 1
ATOM 1272 C C . LEU A 1 172 ? 11.044 -5.984 -2.373 1.00 13.91 766 LEU A C 1
ATOM 1273 O O . LEU A 1 172 ? 11.011 -4.768 -2.191 1.00 13.67 766 LEU A O 1
ATOM 1278 N N . VAL A 1 173 ? 10.281 -6.592 -3.278 1.00 12.62 767 VAL A N 1
ATOM 1279 C CA . VAL A 1 173 ? 9.313 -5.833 -4.063 1.00 11.93 767 VAL A CA 1
ATOM 1280 C C . VAL A 1 173 ? 8.183 -5.431 -3.119 1.00 13.16 767 VAL A C 1
ATOM 1281 O O . VAL A 1 173 ? 7.637 -6.280 -2.412 1.00 12.02 767 VAL A O 1
ATOM 1285 N N . CYS A 1 174 ? 7.844 -4.143 -3.103 1.00 12.89 768 CYS A N 1
ATOM 1286 C CA . CYS A 1 174 ? 6.778 -3.620 -2.251 1.00 11.83 768 CYS A CA 1
ATOM 1287 C C . CYS A 1 174 ? 5.463 -3.455 -3.019 1.00 12.89 768 CYS A C 1
ATOM 1288 O O . CYS A 1 174 ? 5.440 -2.891 -4.121 1.00 13.47 768 CYS A O 1
ATOM 1291 N N . LYS A 1 175 ? 4.363 -3.917 -2.425 1.00 12.02 769 LYS A N 1
ATOM 1292 C CA . LYS A 1 175 ? 3.061 -3.842 -3.091 1.00 12.26 769 LYS A CA 1
ATOM 1293 C C . LYS A 1 175 ? 1.964 -3.234 -2.234 1.00 12.94 769 LYS A C 1
ATOM 1294 O O . LYS A 1 175 ? 1.822 -3.572 -1.059 1.00 13.87 769 LYS A O 1
ATOM 1300 N N . VAL A 1 176 ? 1.181 -2.333 -2.825 1.00 12.12 770 VAL A N 1
ATOM 1301 C CA . VAL A 1 176 ? 0.096 -1.694 -2.089 1.00 10.83 770 VAL A CA 1
ATOM 1302 C C . VAL A 1 176 ? -1.012 -2.714 -1.798 1.00 11.80 770 VAL A C 1
ATOM 1303 O O . VAL A 1 176 ? -1.380 -3.498 -2.669 1.00 11.71 770 VAL A O 1
ATOM 1307 N N . SER A 1 177 ? -1.526 -2.702 -0.572 1.00 11.94 771 SER A N 1
ATOM 1308 C CA . SER A 1 177 ? -2.594 -3.611 -0.151 1.00 14.97 771 SER A CA 1
ATOM 1309 C C . SER A 1 177 ? -3.663 -2.829 0.626 1.00 14.78 771 SER A C 1
ATOM 1310 O O . SER A 1 177 ? -3.716 -1.600 0.537 1.00 15.72 771 SER A O 1
ATOM 1313 N N . ASP A 1 178 ? -4.520 -3.538 1.371 1.00 14.71 772 ASP A N 1
ATOM 1314 C CA . ASP A 1 178 ? -5.542 -2.894 2.205 1.00 16.20 772 ASP A CA 1
ATOM 1315 C C . ASP A 1 178 ? -6.640 -2.197 1.386 1.00 15.20 772 ASP A C 1
ATOM 1316 O O . ASP A 1 178 ? -6.869 -0.997 1.535 1.00 14.75 772 ASP A O 1
ATOM 1321 N N . PHE A 1 179 ? -7.313 -2.965 0.537 1.00 15.85 773 PHE A N 1
ATOM 1322 C CA . PHE A 1 179 ? -8.381 -2.447 -0.305 1.00 17.08 773 PHE A CA 1
ATOM 1323 C C . PHE A 1 179 ? -9.765 -2.653 0.297 1.00 20.93 773 PHE A C 1
ATOM 1324 O O . PHE A 1 179 ? -10.040 -3.698 0.887 1.00 24.91 773 PHE A O 1
ATOM 1332 N N . PRO A 1 203 ? -4.484 6.454 12.041 1.00 37.16 797 PRO A N 1
ATOM 1333 C CA . PRO A 1 203 ? -4.284 6.941 10.675 1.00 36.17 797 PRO A CA 1
ATOM 1334 C C . PRO A 1 203 ? -4.221 8.469 10.571 1.00 34.10 797 PRO A C 1
ATOM 1335 O O . PRO A 1 203 ? -3.796 9.008 9.550 1.00 33.21 797 PRO A O 1
ATOM 1339 N N . ILE A 1 204 ? -4.634 9.165 11.628 1.00 32.55 798 ILE A N 1
ATOM 1340 C CA . ILE A 1 204 ? -4.605 10.627 11.627 1.00 29.43 798 ILE A CA 1
ATOM 1341 C C . ILE A 1 204 ? -3.268 11.203 11.175 1.00 28.22 798 ILE A C 1
ATOM 1342 O O . ILE A 1 204 ? -3.235 12.079 10.317 1.00 27.80 798 ILE A O 1
ATOM 1347 N N . ARG A 1 205 ? -2.171 10.715 11.751 1.00 26.35 799 ARG A N 1
ATOM 1348 C CA . ARG A 1 205 ? -0.840 11.209 11.399 1.00 26.48 799 ARG A CA 1
ATOM 1349 C C . ARG A 1 205 ? -0.367 10.761 10.014 1.00 24.34 799 ARG A C 1
ATOM 1350 O O . ARG A 1 205 ? 0.761 11.042 9.618 1.00 24.99 799 ARG A O 1
ATOM 1358 N N . TRP A 1 206 ? -1.234 10.063 9.287 1.00 22.98 800 TRP A N 1
ATOM 1359 C CA . TRP A 1 206 ? -0.926 9.587 7.937 1.00 22.64 800 TRP A CA 1
ATOM 1360 C C . TRP A 1 206 ? -1.819 10.317 6.944 1.00 22.56 800 TRP A C 1
ATOM 1361 O O . TRP A 1 206 ? -1.633 10.234 5.732 1.00 22.96 800 TRP A O 1
ATOM 1372 N N . THR A 1 207 ? -2.795 11.036 7.476 1.00 22.35 801 THR A N 1
ATOM 1373 C CA . THR A 1 207 ? -3.774 11.721 6.648 1.00 21.27 801 THR A CA 1
ATOM 1374 C C . THR A 1 207 ? -3.519 13.207 6.476 1.00 22.64 801 THR A C 1
ATOM 1375 O O . THR A 1 207 ? -3.065 13.886 7.395 1.00 23.92 801 THR A O 1
ATOM 1379 N N . ALA A 1 208 ? -3.817 13.699 5.281 1.00 23.43 802 ALA A N 1
ATOM 1380 C CA . ALA A 1 208 ? -3.636 15.106 4.954 1.00 24.57 802 ALA A CA 1
ATOM 1381 C C . ALA A 1 208 ? -4.584 15.982 5.760 1.00 25.29 802 ALA A C 1
ATOM 1382 O O . ALA A 1 208 ? -5.675 15.555 6.135 1.00 26.09 802 ALA A O 1
ATOM 1384 N N . PRO A 1 209 ? -4.175 17.228 6.038 1.00 26.76 803 PRO A N 1
ATOM 1385 C CA . PRO A 1 209 ? -5.013 18.153 6.807 1.00 27.59 803 PRO A CA 1
ATOM 1386 C C . PRO A 1 209 ? -6.405 18.364 6.202 1.00 28.35 803 PRO A C 1
ATOM 1387 O O . PRO A 1 209 ? -7.410 18.285 6.909 1.00 28.28 803 PRO A O 1
ATOM 1391 N N . GLU A 1 210 ? -6.462 18.624 4.898 1.00 29.76 804 GLU A N 1
ATOM 1392 C CA . GLU A 1 210 ? -7.745 18.864 4.241 1.00 31.46 804 GLU A CA 1
ATOM 1393 C C . GLU A 1 210 ? -8.647 17.639 4.334 1.00 32.72 804 GLU A C 1
ATOM 1394 O O . GLU A 1 210 ? -9.870 17.761 4.432 1.00 32.91 804 GLU A O 1
ATOM 1400 N N . ALA A 1 211 ? -8.033 16.460 4.324 1.00 34.14 805 ALA A N 1
ATOM 1401 C CA . ALA A 1 211 ? -8.775 15.210 4.412 1.00 35.80 805 ALA A CA 1
ATOM 1402 C C . ALA A 1 211 ? -9.366 15.021 5.804 1.00 36.80 805 ALA A C 1
ATOM 1403 O O . ALA A 1 211 ? -10.432 14.433 5.964 1.00 37.27 805 ALA A O 1
ATOM 1405 N N . ILE A 1 212 ? -8.670 15.517 6.815 1.00 38.48 806 ILE A N 1
ATOM 1406 C CA . ILE A 1 212 ? -9.155 15.381 8.178 1.00 40.12 806 ILE A CA 1
ATOM 1407 C C . ILE A 1 212 ? -10.237 16.410 8.473 1.00 42.15 806 ILE A C 1
ATOM 1408 O O . ILE A 1 212 ? -11.237 16.102 9.121 1.00 41.74 806 ILE A O 1
ATOM 1413 N N . GLN A 1 213 ? -10.042 17.625 7.971 1.00 44.12 807 GLN A N 1
ATOM 1414 C CA . GLN A 1 213 ? -10.985 18.713 8.201 1.00 46.05 807 GLN A CA 1
ATOM 1415 C C . GLN A 1 213 ? -12.255 18.664 7.362 1.00 46.97 807 GLN A C 1
ATOM 1416 O O . GLN A 1 213 ? -13.360 18.658 7.909 1.00 47.70 807 GLN A O 1
ATOM 1422 N N . TYR A 1 214 ? -12.103 18.635 6.041 1.00 47.72 808 TYR A N 1
ATOM 1423 C CA . TYR A 1 214 ? -13.260 18.605 5.148 1.00 47.49 808 TYR A CA 1
ATOM 1424 C C . TYR A 1 214 ? -13.525 17.222 4.563 1.00 46.62 808 TYR A C 1
ATOM 1425 O O . TYR A 1 214 ? -14.311 17.083 3.629 1.00 45.79 808 TYR A O 1
ATOM 1434 N N . ARG A 1 215 ? -12.869 16.206 5.114 1.00 45.24 809 ARG A N 1
ATOM 1435 C CA . ARG A 1 215 ? -13.037 14.833 4.641 1.00 43.94 809 ARG A CA 1
ATOM 1436 C C . ARG A 1 215 ? -12.873 14.723 3.124 1.00 42.08 809 ARG A C 1
ATOM 1437 O O . ARG A 1 215 ? -13.504 13.884 2.481 1.00 41.81 809 ARG A O 1
ATOM 1445 N N . LYS A 1 216 ? -12.022 15.574 2.560 1.00 39.70 810 LYS A N 1
ATOM 1446 C CA . LYS A 1 216 ? -11.770 15.568 1.122 1.00 37.66 810 LYS A CA 1
ATOM 1447 C C . LYS A 1 216 ? -10.620 14.625 0.772 1.00 34.77 810 LYS A C 1
ATOM 1448 O O . LYS A 1 216 ? -9.458 15.019 0.828 1.00 34.10 810 LYS A O 1
ATOM 1454 N N . PHE A 1 217 ? -10.945 13.385 0.417 1.00 31.83 811 PHE A N 1
ATOM 1455 C CA . PHE A 1 217 ? -9.923 12.412 0.055 1.00 28.75 811 PHE A CA 1
ATOM 1456 C C . PHE A 1 217 ? -9.711 12.377 -1.444 1.00 27.09 811 PHE A C 1
ATOM 1457 O O . PHE A 1 217 ? -10.651 12.155 -2.202 1.00 26.06 811 PHE A O 1
ATOM 1465 N N . THR A 1 218 ? -8.465 12.589 -1.856 1.00 23.30 812 THR A N 1
ATOM 1466 C CA . THR A 1 218 ? -8.082 12.604 -3.263 1.00 22.59 812 THR A CA 1
ATOM 1467 C C . THR A 1 218 ? -6.715 11.939 -3.418 1.00 20.47 812 THR A C 1
ATOM 1468 O O . THR A 1 218 ? -6.101 11.550 -2.429 1.00 20.25 812 THR A O 1
ATOM 1472 N N . SER A 1 219 ? -6.229 11.818 -4.649 1.00 19.90 813 SER A N 1
ATOM 1473 C CA . SER A 1 2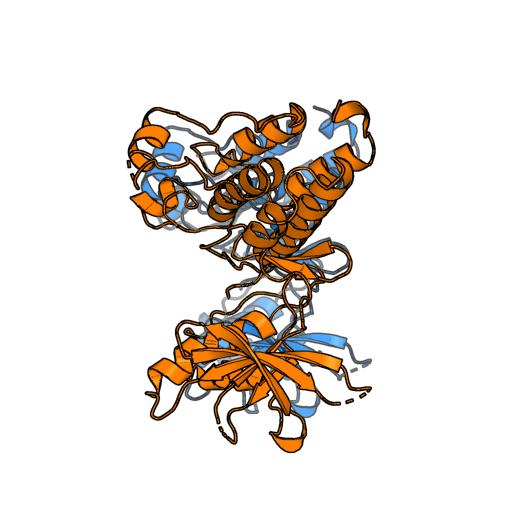19 ? -4.912 11.229 -4.851 1.00 19.76 813 SER A CA 1
ATOM 1474 C C . SER A 1 219 ? -3.865 12.150 -4.240 1.00 20.08 813 SER A C 1
ATOM 1475 O O . SER A 1 219 ? -2.805 11.692 -3.819 1.00 19.33 813 SER A O 1
ATOM 1478 N N . ALA A 1 220 ? -4.169 13.445 -4.182 1.00 19.30 814 ALA A N 1
ATOM 1479 C CA . ALA A 1 220 ? -3.243 14.421 -3.610 1.00 20.08 814 ALA A CA 1
ATOM 1480 C C . ALA A 1 220 ? -3.190 14.175 -2.120 1.00 19.50 814 ALA A C 1
ATOM 1481 O O . ALA A 1 220 ? -2.190 14.465 -1.451 1.00 18.02 814 ALA A O 1
ATOM 1483 N N . SER A 1 221 ? -4.297 13.666 -1.594 1.00 19.28 815 SER A N 1
ATOM 1484 C CA . SER A 1 221 ? -4.370 13.339 -0.180 1.00 19.73 815 SER A CA 1
ATOM 1485 C C . SER A 1 221 ?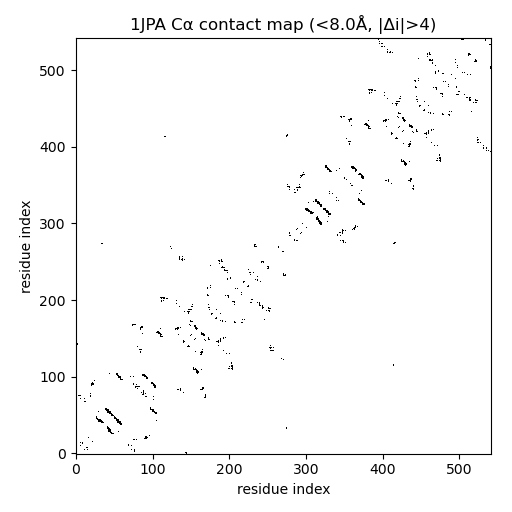 -3.498 12.092 0.052 1.00 18.09 815 SER A C 1
ATOM 1486 O O . SER A 1 221 ? -2.797 11.994 1.054 1.00 19.12 815 SER A O 1
ATOM 1489 N N . ASP A 1 222 ? -3.548 11.145 -0.885 1.00 16.74 816 ASP A N 1
ATOM 1490 C CA . ASP A 1 222 ? -2.740 9.921 -0.785 1.00 15.49 816 ASP A CA 1
ATOM 1491 C C . ASP A 1 222 ? -1.261 10.278 -0.886 1.00 16.24 816 ASP A C 1
ATOM 1492 O O . ASP A 1 222 ? -0.402 9.546 -0.378 1.00 13.63 816 ASP A O 1
ATOM 1497 N N . VAL A 1 223 ? -0.957 11.384 -1.562 1.00 12.98 817 VAL A N 1
ATOM 1498 C CA . VAL A 1 223 ? 0.425 11.793 -1.718 1.00 12.93 817 VAL A CA 1
ATOM 1499 C C . VAL A 1 223 ? 1.001 12.259 -0.391 1.00 12.49 817 VAL A C 1
ATOM 1500 O O . VAL A 1 223 ? 2.165 12.026 -0.101 1.00 12.61 817 VAL A O 1
ATOM 1504 N N . TRP A 1 224 ? 0.181 12.908 0.421 1.00 13.97 818 TRP A N 1
ATOM 1505 C CA . TRP A 1 224 ? 0.645 13.352 1.725 1.00 15.26 818 TRP A CA 1
ATOM 1506 C C . TRP A 1 224 ? 0.986 12.093 2.532 1.00 15.81 818 TRP A C 1
ATOM 1507 O O . TRP A 1 224 ? 2.022 12.022 3.216 1.00 15.40 818 TRP A O 1
ATOM 1518 N N . SER A 1 225 ? 0.109 11.101 2.427 1.00 14.98 819 SER A N 1
ATOM 1519 C CA . SER A 1 225 ? 0.274 9.824 3.116 1.00 15.12 819 SER A CA 1
ATOM 1520 C C . SER A 1 225 ? 1.549 9.158 2.625 1.00 13.95 819 SER A C 1
ATOM 1521 O O . SER A 1 225 ? 2.328 8.633 3.415 1.00 16.28 819 SER A O 1
ATOM 1524 N N . TYR A 1 226 ? 1.756 9.189 1.314 1.00 13.37 820 TYR A N 1
ATOM 1525 C CA . TYR A 1 226 ? 2.952 8.602 0.722 1.00 14.53 820 TYR A CA 1
ATOM 1526 C C . TYR A 1 226 ? 4.206 9.250 1.334 1.00 13.60 820 TYR A C 1
ATOM 1527 O O . TYR A 1 226 ? 5.223 8.591 1.535 1.00 13.70 820 TYR A O 1
ATOM 1536 N N . GLY A 1 227 ? 4.131 10.544 1.627 1.00 14.51 821 GLY A N 1
ATOM 1537 C CA . GLY A 1 227 ? 5.271 11.206 2.219 1.00 13.42 821 GLY A CA 1
ATOM 1538 C C . GLY A 1 227 ? 5.553 10.620 3.587 1.00 14.58 821 GLY A C 1
ATOM 1539 O O . GLY A 1 227 ? 6.706 10.402 3.965 1.00 13.76 821 GLY A O 1
ATOM 1540 N N . ILE A 1 228 ? 4.497 10.373 4.348 1.00 15.15 822 ILE A N 1
ATOM 1541 C CA . ILE A 1 228 ? 4.683 9.784 5.667 1.00 16.68 822 ILE A CA 1
ATOM 1542 C C . ILE A 1 228 ? 5.328 8.413 5.492 1.00 15.42 822 ILE A C 1
ATOM 1543 O O . ILE A 1 228 ? 6.190 8.041 6.276 1.00 17.35 822 ILE A O 1
ATOM 1548 N N . VAL A 1 229 ? 4.910 7.672 4.464 1.00 13.83 823 VAL A N 1
ATOM 1549 C CA . VAL A 1 229 ? 5.453 6.338 4.204 1.00 12.54 823 VAL A CA 1
ATOM 1550 C C . VAL A 1 229 ? 6.953 6.418 3.922 1.00 13.93 823 VAL A C 1
ATOM 1551 O O . VAL A 1 229 ? 7.741 5.559 4.340 1.00 11.66 823 VAL A O 1
ATOM 1555 N N . MET A 1 230 ? 7.341 7.451 3.190 1.00 12.22 824 MET A N 1
ATOM 1556 C CA . MET A 1 230 ? 8.743 7.673 2.887 1.00 12.62 824 MET A CA 1
ATOM 1557 C C . MET A 1 230 ? 9.494 7.836 4.188 1.00 11.52 824 MET A C 1
ATOM 1558 O O . MET A 1 230 ? 10.617 7.360 4.327 1.00 12.49 824 MET A O 1
ATOM 1563 N N . TRP A 1 231 ? 8.877 8.521 5.138 1.00 13.33 825 TRP A N 1
ATOM 1564 C CA . TRP A 1 231 ? 9.526 8.731 6.421 1.00 16.34 825 TRP A CA 1
ATOM 1565 C C . TRP A 1 231 ? 9.639 7.384 7.148 1.00 16.26 825 TRP A C 1
ATOM 1566 O O . TRP A 1 231 ? 10.703 7.037 7.656 1.00 15.47 825 TRP A O 1
ATOM 1577 N N . GLU A 1 232 ? 8.553 6.616 7.185 1.00 15.78 826 GLU A N 1
ATOM 1578 C CA . GLU A 1 232 ? 8.584 5.310 7.851 1.00 15.35 826 GLU A CA 1
ATOM 1579 C C . GLU A 1 232 ? 9.692 4.436 7.296 1.00 15.85 826 GLU A C 1
ATOM 1580 O O . GLU A 1 232 ? 10.431 3.792 8.042 1.00 14.47 826 GLU A O 1
ATOM 1586 N N . VAL A 1 233 ? 9.799 4.422 5.972 1.00 14.98 827 VAL A N 1
ATOM 1587 C CA . VAL A 1 233 ? 10.806 3.630 5.295 1.00 14.32 827 VAL A CA 1
ATOM 1588 C C . VAL A 1 233 ? 12.235 4.086 5.598 1.00 15.58 827 VAL A C 1
ATOM 1589 O O . VAL A 1 233 ? 13.108 3.260 5.857 1.00 15.91 827 VAL A O 1
ATOM 1593 N N . MET A 1 234 ? 12.484 5.389 5.568 1.00 15.92 828 MET A N 1
ATOM 1594 C CA . MET A 1 234 ? 13.837 5.857 5.825 1.00 16.74 828 MET A CA 1
ATOM 1595 C C . MET A 1 234 ? 14.174 5.785 7.317 1.00 17.92 828 MET A C 1
ATOM 1596 O O . MET A 1 234 ? 15.345 5.779 7.697 1.00 17.60 828 MET A O 1
ATOM 1601 N N . SER A 1 235 ? 13.138 5.706 8.146 1.00 16.62 829 SER A N 1
ATOM 1602 C CA . SER A 1 235 ? 13.281 5.611 9.602 1.00 19.56 829 SER A CA 1
ATOM 1603 C C . SER A 1 235 ? 13.246 4.158 10.066 1.00 17.37 829 SER A C 1
ATOM 1604 O O . SER A 1 235 ? 13.299 3.891 11.260 1.00 19.90 829 SER A O 1
ATOM 1607 N N . TYR A 1 236 ? 13.159 3.236 9.114 1.00 15.39 830 TYR A N 1
ATOM 1608 C CA . TYR A 1 236 ? 13.050 1.811 9.385 1.00 15.23 830 TYR A CA 1
ATOM 1609 C C . TYR A 1 236 ? 11.885 1.438 10.304 1.00 16.25 830 TYR A C 1
ATOM 1610 O O . TYR A 1 236 ? 12.048 0.701 11.283 1.00 13.65 830 TYR A O 1
ATOM 1619 N N . GLY A 1 237 ? 10.702 1.957 9.984 1.00 13.60 831 GLY A N 1
ATOM 1620 C CA . GLY A 1 237 ? 9.517 1.615 10.750 1.00 16.86 831 GLY A CA 1
ATOM 1621 C C . GLY A 1 237 ? 9.216 2.387 12.013 1.00 19.26 831 GLY A C 1
ATOM 1622 O O . GLY A 1 237 ? 8.395 1.962 12.832 1.00 19.48 831 GLY A O 1
ATOM 1623 N N . GLU A 1 238 ? 9.879 3.519 12.184 1.00 21.62 832 GLU A N 1
ATOM 1624 C CA . GLU A 1 238 ? 9.632 4.338 13.353 1.00 23.58 832 GLU A CA 1
ATOM 1625 C C . GLU A 1 238 ? 8.209 4.872 13.234 1.00 24.66 832 GLU A C 1
ATOM 1626 O O . GLU A 1 238 ? 7.665 4.965 12.129 1.00 22.95 832 GLU A O 1
ATOM 1632 N N . ARG A 1 239 ? 7.606 5.215 14.367 1.00 24.48 833 ARG A N 1
ATOM 1633 C CA . ARG A 1 239 ? 6.251 5.746 14.366 1.00 26.28 833 ARG A CA 1
ATOM 1634 C C . ARG A 1 239 ? 6.278 7.230 14.021 1.00 26.84 833 ARG A C 1
ATOM 1635 O O . ARG A 1 239 ? 7.014 8.007 14.629 1.00 28.28 833 ARG A O 1
ATOM 1643 N N . PRO A 1 240 ? 5.485 7.638 13.021 1.00 25.59 834 PRO A N 1
ATOM 1644 C CA . PRO A 1 240 ? 5.442 9.041 12.619 1.00 24.90 834 PRO A CA 1
ATOM 1645 C C . PRO A 1 240 ? 5.073 9.941 13.789 1.00 25.15 834 PRO A C 1
ATOM 1646 O O . PRO A 1 240 ? 4.068 9.712 14.465 1.00 23.19 834 PRO A O 1
ATOM 1650 N N . TYR A 1 241 ? 5.899 10.962 14.013 1.00 26.25 835 TYR A N 1
ATOM 1651 C CA . TYR A 1 241 ? 5.704 11.935 15.083 1.00 25.95 835 TYR A CA 1
ATOM 1652 C C . TYR A 1 241 ? 5.926 11.313 16.461 1.00 26.95 835 TYR A C 1
ATOM 1653 O O . TYR A 1 241 ? 5.542 11.881 17.485 1.00 27.97 835 TYR A O 1
ATOM 1662 N N . TRP A 1 242 ? 6.549 10.139 16.468 1.00 26.31 836 TRP A N 1
ATOM 1663 C CA . TRP A 1 242 ? 6.876 9.424 17.697 1.00 27.72 836 TRP A CA 1
ATOM 1664 C C . TRP A 1 242 ? 5.722 9.343 18.691 1.00 28.77 836 TRP A C 1
ATOM 1665 O O . TRP A 1 242 ? 4.622 8.917 18.336 1.00 29.13 836 TRP A O 1
ATOM 1676 N N . ASP A 1 243 ? 5.974 9.762 19.929 1.00 30.09 837 ASP A N 1
ATOM 1677 C CA . ASP A 1 243 ? 4.967 9.716 20.995 1.00 33.10 837 ASP A CA 1
ATOM 1678 C C . ASP A 1 243 ? 3.940 10.844 20.963 1.00 34.14 837 ASP A C 1
ATOM 1679 O O . ASP A 1 243 ? 3.094 10.944 21.852 1.00 34.86 837 ASP A O 1
ATOM 1684 N N . MET A 1 244 ? 4.010 11.699 19.951 1.00 35.52 838 MET A N 1
ATOM 1685 C CA . MET A 1 244 ? 3.049 12.790 19.845 1.00 36.36 838 MET A CA 1
ATOM 1686 C C . MET A 1 244 ? 1.634 12.256 19.773 1.00 37.66 838 MET A C 1
ATOM 1687 O O . MET A 1 244 ? 1.392 11.193 19.200 1.00 37.07 838 MET A O 1
ATOM 1692 N N . THR A 1 245 ? 0.702 13.010 20.348 1.00 39.48 839 THR A N 1
ATOM 1693 C CA . THR A 1 245 ? -0.711 12.643 20.333 1.00 41.01 839 THR A CA 1
ATOM 1694 C C . THR A 1 245 ? -1.286 13.149 19.008 1.00 41.35 839 THR A C 1
ATOM 1695 O O . THR A 1 245 ? -0.668 13.984 18.350 1.00 41.46 839 THR A O 1
ATOM 1699 N N . ASN A 1 246 ? -2.456 12.648 18.617 1.00 42.10 840 ASN A N 1
ATOM 1700 C CA . ASN A 1 246 ? -3.076 13.078 17.365 1.00 43.32 840 ASN A CA 1
ATOM 1701 C C . ASN A 1 246 ? -3.281 14.590 17.344 1.00 43.84 840 ASN A C 1
ATOM 1702 O O . ASN A 1 246 ? -2.963 15.254 16.357 1.00 44.43 840 ASN A O 1
ATOM 1707 N N . GLN A 1 247 ? -3.809 15.136 18.434 1.00 44.90 841 GLN A N 1
ATOM 1708 C CA . GLN A 1 247 ? -4.044 16.571 18.512 1.00 45.26 841 GLN A CA 1
ATOM 1709 C C . GLN A 1 247 ? -2.734 17.332 18.367 1.00 45.42 841 GLN A C 1
ATOM 1710 O O . GLN A 1 247 ? -2.684 18.364 17.700 1.00 45.98 841 GLN A O 1
ATOM 1716 N N . ASP A 1 248 ? -1.673 16.828 18.989 1.00 44.41 842 ASP A N 1
ATOM 1717 C CA . ASP A 1 248 ? -0.382 17.488 18.883 1.00 43.99 842 ASP A CA 1
ATOM 1718 C C . ASP A 1 248 ? 0.071 17.487 17.430 1.00 42.74 842 ASP A C 1
ATOM 1719 O O . ASP A 1 248 ? 0.564 18.493 16.926 1.00 42.07 842 ASP A O 1
ATOM 1724 N N . VAL A 1 249 ? -0.101 16.351 16.760 1.00 41.54 843 VAL A N 1
ATOM 1725 C CA . VAL A 1 249 ? 0.283 16.234 15.359 1.00 40.23 843 VAL A CA 1
ATOM 1726 C C . VAL A 1 249 ? -0.484 17.256 14.530 1.00 39.94 843 VAL A C 1
ATOM 1727 O O . VAL A 1 249 ? 0.098 17.986 13.727 1.00 38.39 843 VAL A O 1
ATOM 1731 N N . ILE A 1 250 ? -1.796 17.298 14.733 1.00 39.69 844 ILE A N 1
ATOM 1732 C CA . ILE A 1 250 ? -2.654 18.230 14.020 1.00 40.53 844 ILE A CA 1
ATOM 1733 C C . ILE A 1 250 ? -2.186 19.665 14.248 1.00 41.50 844 ILE A C 1
ATOM 1734 O O . ILE A 1 250 ? -2.013 20.430 13.298 1.00 41.53 844 ILE A O 1
ATOM 1739 N N . ASN A 1 251 ? -1.984 20.023 15.512 1.00 42.05 845 ASN A N 1
ATOM 1740 C CA . ASN A 1 251 ? -1.540 21.369 15.851 1.00 43.80 845 ASN A CA 1
ATOM 1741 C C . ASN A 1 251 ? -0.161 21.627 15.276 1.00 43.46 845 ASN A C 1
ATOM 1742 O O . ASN A 1 251 ? 0.111 22.707 14.752 1.00 43.58 845 ASN A O 1
ATOM 1747 N N . ALA A 1 252 ? 0.711 20.631 15.378 1.00 42.76 846 ALA A N 1
ATOM 1748 C CA . ALA A 1 252 ? 2.064 20.761 14.862 1.00 41.98 846 ALA A CA 1
ATOM 1749 C C . ALA A 1 252 ? 2.023 21.108 13.377 1.00 41.71 846 ALA A C 1
ATOM 1750 O O . ALA A 1 252 ? 2.655 22.071 12.945 1.00 41.67 846 ALA A O 1
ATOM 1752 N N . ILE A 1 253 ? 1.276 20.325 12.603 1.00 41.58 847 ILE A N 1
ATOM 1753 C CA . ILE A 1 253 ? 1.160 20.562 11.168 1.00 41.81 847 ILE A CA 1
ATOM 1754 C C . ILE A 1 253 ? 0.595 21.957 10.912 1.00 41.90 847 ILE A C 1
ATOM 1755 O O . ILE A 1 253 ? 1.055 22.661 10.017 1.00 41.49 847 ILE A O 1
ATOM 1760 N N . GLU A 1 254 ? -0.399 22.348 11.705 1.00 42.59 848 GLU A N 1
ATOM 1761 C CA . GLU A 1 254 ? -1.016 23.662 11.570 1.00 43.47 848 GLU A CA 1
ATOM 1762 C C . GLU A 1 254 ? 0.018 24.768 11.765 1.00 43.85 848 GLU A C 1
ATOM 1763 O O . GLU A 1 254 ? -0.023 25.792 11.083 1.00 44.48 848 GLU A O 1
ATOM 1769 N N . GLN A 1 255 ? 0.942 24.552 12.698 1.00 43.08 849 GLN A N 1
ATOM 1770 C CA . GLN A 1 255 ? 2.003 25.512 12.988 1.00 42.80 849 GLN A CA 1
ATOM 1771 C C . GLN A 1 255 ? 3.131 25.369 11.972 1.00 42.90 849 GLN A C 1
ATOM 1772 O O . GLN A 1 255 ? 4.258 25.809 12.213 1.00 42.56 849 GLN A O 1
ATOM 1778 N N . ASP A 1 256 ? 2.819 24.743 10.840 1.00 42.62 850 ASP A N 1
ATOM 1779 C CA . ASP A 1 256 ? 3.784 24.521 9.766 1.00 42.26 850 ASP A CA 1
ATOM 1780 C C . ASP A 1 256 ? 4.958 23.622 10.161 1.00 41.42 850 ASP A C 1
ATOM 1781 O O . ASP A 1 256 ? 6.059 23.751 9.632 1.00 41.66 850 ASP A O 1
ATOM 1786 N N . TYR A 1 257 ? 4.717 22.700 11.087 1.00 40.42 851 TYR A N 1
ATOM 1787 C CA . TYR A 1 257 ? 5.760 21.774 11.520 1.00 39.52 851 TYR A CA 1
ATOM 1788 C C . TYR A 1 257 ? 5.818 20.563 10.591 1.00 37.77 851 TYR A C 1
ATOM 1789 O O . TYR A 1 257 ? 4.785 20.049 10.172 1.00 39.11 851 TYR A O 1
ATOM 1798 N N . ARG A 1 258 ? 7.023 20.107 10.278 1.00 34.98 852 ARG A N 1
ATOM 1799 C CA . ARG A 1 258 ? 7.185 18.947 9.417 1.00 33.43 852 ARG A CA 1
ATOM 1800 C C . ARG A 1 258 ? 8.258 18.020 9.980 1.00 32.76 852 ARG A C 1
ATOM 1801 O O . ARG A 1 258 ? 9.280 18.479 10.480 1.00 33.22 852 ARG A O 1
ATOM 1809 N N . LEU A 1 259 ? 8.018 16.716 9.897 1.00 31.24 853 LEU A N 1
ATOM 1810 C CA . LEU A 1 259 ? 8.959 15.726 10.400 1.00 29.21 853 LEU A CA 1
ATOM 1811 C C . LEU A 1 259 ? 10.356 15.942 9.832 1.00 29.27 853 LEU A C 1
ATOM 1812 O O . LEU A 1 259 ? 10.525 16.181 8.634 1.00 27.52 853 LEU A O 1
ATOM 1817 N N . PRO A 1 260 ? 11.379 15.854 10.694 1.00 28.76 854 PRO A N 1
ATOM 1818 C CA . PRO A 1 260 ? 12.774 16.035 10.291 1.00 29.10 854 PRO A CA 1
ATOM 1819 C C . PRO A 1 260 ? 13.272 14.833 9.499 1.00 29.06 854 PRO A C 1
ATOM 1820 O O . PRO A 1 260 ? 12.643 13.783 9.498 1.00 28.24 854 PRO A O 1
ATOM 1824 N N . PRO A 1 261 ? 14.418 14.971 8.821 1.00 30.18 855 PRO A N 1
ATOM 1825 C CA . PRO A 1 261 ? 14.963 13.859 8.041 1.00 30.48 855 PRO A CA 1
ATOM 1826 C C . PRO A 1 261 ? 15.484 12.722 8.919 1.00 32.41 855 PRO A C 1
ATOM 1827 O O . PRO A 1 261 ? 16.213 12.958 9.879 1.00 32.82 855 PRO A O 1
ATOM 1831 N N . PRO A 1 262 ? 15.095 11.472 8.609 1.00 32.55 856 PRO A N 1
ATOM 1832 C CA . PRO A 1 262 ? 15.551 10.313 9.384 1.00 33.30 856 PRO A CA 1
ATOM 1833 C C . PRO A 1 262 ? 17.081 10.221 9.368 1.00 33.74 856 PRO A C 1
ATOM 1834 O O . PRO A 1 262 ? 17.734 10.743 8.465 1.00 33.74 856 PRO A O 1
ATOM 1838 N N . MET A 1 263 ? 17.649 9.549 10.363 1.00 34.50 857 MET A N 1
ATOM 1839 C CA . MET A 1 263 ? 19.099 9.410 10.456 1.00 34.01 857 MET A CA 1
ATOM 1840 C C . MET A 1 263 ? 19.677 8.820 9.174 1.00 33.68 857 MET A C 1
ATOM 1841 O O . MET A 1 263 ? 19.189 7.806 8.662 1.00 32.75 857 MET A O 1
ATOM 1846 N N . ASP A 1 264 ? 20.715 9.473 8.660 1.00 32.87 858 ASP A N 1
ATOM 1847 C CA . ASP A 1 264 ? 21.385 9.031 7.439 1.00 31.99 858 ASP A CA 1
ATOM 1848 C C . ASP A 1 264 ? 20.483 9.108 6.208 1.00 30.78 858 ASP A C 1
ATOM 1849 O O . ASP A 1 264 ? 20.754 8.465 5.192 1.00 31.19 858 ASP A O 1
ATOM 1854 N N . CYS A 1 265 ? 19.419 9.899 6.284 1.00 29.13 859 CYS A N 1
ATOM 1855 C CA . CYS A 1 265 ? 18.509 10.017 5.146 1.00 28.08 859 CYS A CA 1
ATOM 1856 C C . CYS A 1 265 ? 18.942 11.091 4.163 1.00 26.45 859 CYS A C 1
ATOM 1857 O O . CYS A 1 265 ? 19.035 12.262 4.525 1.00 27.00 859 CYS A O 1
ATOM 1860 N N . PRO A 1 266 ? 19.193 10.711 2.899 1.00 25.84 860 PRO A N 1
ATOM 1861 C CA . PRO A 1 266 ? 19.614 11.673 1.876 1.00 25.41 860 PRO A CA 1
ATOM 1862 C C . PRO A 1 266 ? 18.747 12.930 1.873 1.00 25.82 860 PRO A C 1
ATOM 1863 O O . PRO A 1 266 ? 17.526 12.847 2.041 1.00 22.96 860 PRO A O 1
ATOM 1867 N N . SER A 1 267 ? 19.376 14.090 1.677 1.00 24.18 861 SER A N 1
ATOM 1868 C CA . SER A 1 267 ? 18.644 15.353 1.650 1.00 25.14 861 SER A CA 1
ATOM 1869 C C . SER A 1 267 ? 17.583 15.368 0.556 1.00 22.69 861 SER A C 1
ATOM 1870 O O . SER A 1 267 ? 16.474 15.837 0.776 1.00 24.15 861 SER A O 1
ATOM 1873 N N . ALA A 1 268 ? 17.924 14.863 -0.619 1.00 22.94 862 ALA A N 1
ATOM 1874 C CA . ALA A 1 268 ? 16.975 14.853 -1.722 1.00 22.98 862 ALA A CA 1
ATOM 1875 C C . ALA A 1 268 ? 15.705 14.092 -1.332 1.00 22.67 862 ALA A C 1
ATOM 1876 O O . ALA A 1 268 ? 14.604 14.507 -1.685 1.00 21.48 862 ALA A O 1
ATOM 1878 N N . LEU A 1 269 ? 15.856 12.986 -0.602 1.00 20.63 863 LEU A N 1
ATOM 1879 C CA . LEU A 1 269 ? 14.690 12.216 -0.176 1.00 19.86 863 LEU A CA 1
ATOM 1880 C C . LEU A 1 269 ? 13.809 12.990 0.787 1.00 18.73 863 LEU A C 1
ATOM 1881 O O . LEU A 1 269 ? 12.582 12.981 0.658 1.00 20.32 863 LEU A O 1
ATOM 1886 N N . HIS A 1 270 ? 14.422 13.667 1.750 1.00 19.55 864 HIS A N 1
ATOM 1887 C CA . HIS A 1 270 ? 13.631 14.430 2.694 1.00 18.41 864 HIS A CA 1
ATOM 1888 C C . HIS A 1 270 ? 12.977 15.601 1.993 1.00 19.53 864 HIS A C 1
ATOM 1889 O O . HIS A 1 270 ? 11.885 16.035 2.376 1.00 19.33 864 HIS A O 1
ATOM 1896 N N . GLN A 1 271 ? 13.630 16.125 0.961 1.00 19.66 865 GLN A N 1
ATOM 1897 C CA . GLN A 1 271 ? 13.030 17.243 0.244 1.00 19.73 865 GLN A CA 1
ATOM 1898 C C . GLN A 1 271 ? 11.759 16.737 -0.411 1.00 18.97 865 GLN A C 1
ATOM 1899 O O . GLN A 1 271 ? 10.731 17.409 -0.393 1.00 19.38 865 GLN A O 1
ATOM 1905 N N . LEU A 1 272 ? 11.834 15.545 -0.993 1.00 19.15 866 LEU A N 1
ATOM 1906 C CA . LEU A 1 272 ? 10.661 14.974 -1.633 1.00 18.72 866 LEU A CA 1
ATOM 1907 C C . LEU A 1 272 ? 9.543 14.805 -0.591 1.00 18.60 866 LEU A C 1
ATOM 1908 O O . LEU A 1 272 ? 8.364 15.004 -0.893 1.00 17.67 866 LEU A O 1
ATOM 1913 N N . MET A 1 273 ? 9.918 14.455 0.639 1.00 18.20 867 MET A N 1
ATOM 1914 C CA . MET A 1 273 ? 8.945 14.290 1.709 1.00 18.26 867 MET A CA 1
ATOM 1915 C C . MET A 1 273 ? 8.224 15.607 1.964 1.00 18.97 867 MET A C 1
ATOM 1916 O O . MET A 1 273 ? 6.993 15.646 2.073 1.00 17.62 867 MET A O 1
ATOM 1921 N N . LEU A 1 274 ? 8.999 16.683 2.075 1.00 19.00 868 LEU A N 1
ATOM 1922 C CA . LEU A 1 274 ? 8.441 18.016 2.313 1.00 20.07 868 LEU A CA 1
ATOM 1923 C C . LEU A 1 274 ? 7.502 18.424 1.179 1.00 19.06 868 LEU A C 1
ATOM 1924 O O . LEU A 1 274 ? 6.505 19.105 1.408 1.00 20.55 868 LEU A O 1
ATOM 1929 N N . ASP A 1 275 ? 7.822 18.008 -0.042 1.00 17.57 869 ASP A N 1
ATOM 1930 C CA . ASP A 1 275 ? 6.985 18.344 -1.187 1.00 18.41 869 ASP A CA 1
ATOM 1931 C C . ASP A 1 275 ? 5.646 17.636 -1.072 1.00 20.34 869 ASP A C 1
ATOM 1932 O O . ASP A 1 275 ? 4.610 18.185 -1.448 1.00 21.13 869 ASP A O 1
ATOM 1937 N N . CYS A 1 276 ? 5.668 16.419 -0.530 1.00 18.63 870 CYS A N 1
ATOM 1938 C CA . CYS A 1 276 ? 4.446 15.650 -0.353 1.00 19.21 870 CYS A CA 1
ATOM 1939 C C . CYS A 1 276 ? 3.608 16.240 0.766 1.00 18.09 870 CYS A C 1
ATOM 1940 O O . CYS A 1 276 ? 2.383 16.075 0.778 1.00 20.18 870 CYS A O 1
ATOM 1943 N N . TRP A 1 277 ? 4.252 16.931 1.703 1.00 18.94 871 TRP A N 1
ATOM 1944 C CA . TRP A 1 277 ? 3.514 17.509 2.830 1.00 20.12 871 TRP A CA 1
ATOM 1945 C C . TRP A 1 277 ? 3.158 18.990 2.665 1.00 20.67 871 TRP A C 1
ATOM 1946 O O . TRP A 1 277 ? 2.989 19.715 3.650 1.00 20.74 871 TRP A O 1
ATOM 1957 N N . GLN A 1 278 ? 3.041 19.434 1.419 1.00 22.34 872 GLN A N 1
ATOM 1958 C CA . GLN A 1 278 ? 2.666 20.818 1.146 1.00 24.86 872 GLN A CA 1
ATOM 1959 C C . GLN A 1 278 ? 1.249 21.048 1.633 1.00 25.45 872 GLN A C 1
ATOM 1960 O O . GLN A 1 278 ? 0.337 20.293 1.296 1.00 26.44 872 GLN A O 1
ATOM 1966 N N . LYS A 1 279 ? 1.079 22.085 2.442 1.00 26.31 873 LYS A N 1
ATOM 1967 C CA . LYS A 1 279 ? -0.222 22.442 2.991 1.00 27.73 873 LYS A CA 1
ATOM 1968 C C . LYS A 1 279 ? -1.279 22.431 1.883 1.00 29.27 873 LYS A C 1
ATOM 1969 O O . LYS A 1 279 ? -2.321 21.788 2.017 1.00 27.71 873 LYS A O 1
ATOM 1975 N N . ASP A 1 280 ? -1.000 23.139 0.790 1.00 30.18 874 ASP A N 1
ATOM 1976 C CA . ASP A 1 280 ? -1.918 23.200 -0.347 1.00 31.63 874 ASP A CA 1
ATOM 1977 C C . ASP A 1 280 ? -1.799 21.906 -1.152 1.00 30.47 874 ASP A C 1
ATOM 1978 O O . ASP A 1 280 ? -0.755 21.642 -1.744 1.00 30.03 874 ASP A O 1
ATOM 1983 N N . ARG A 1 281 ? -2.869 21.118 -1.201 1.00 30.45 875 ARG A N 1
ATOM 1984 C CA . ARG A 1 281 ? -2.839 19.851 -1.931 1.00 30.61 875 ARG A CA 1
ATOM 1985 C C . ARG A 1 281 ? -2.483 20.007 -3.404 1.00 28.17 875 ARG A C 1
ATOM 1986 O O . ARG A 1 281 ? -1.964 19.082 -4.024 1.00 26.59 875 ARG A O 1
ATOM 1994 N N . ASN A 1 282 ? -2.776 21.173 -3.965 1.00 27.44 876 ASN A N 1
ATOM 1995 C CA . ASN A 1 282 ? -2.487 21.428 -5.367 1.00 27.03 876 ASN A CA 1
ATOM 1996 C C . ASN A 1 282 ? -0.994 21.587 -5.621 1.00 25.59 876 ASN A C 1
ATOM 1997 O O . ASN A 1 282 ? -0.521 21.353 -6.731 1.00 26.11 876 ASN A O 1
ATOM 2002 N N . HIS A 1 283 ? -0.256 21.964 -4.581 1.00 24.18 877 HIS A N 1
ATOM 2003 C CA . HIS A 1 283 ? 1.186 22.168 -4.680 1.00 23.59 877 HIS A CA 1
ATOM 2004 C C . HIS A 1 283 ? 1.973 20.862 -4.554 1.00 23.79 877 HIS A C 1
ATOM 2005 O O . HIS A 1 283 ? 3.155 20.796 -4.922 1.00 21.77 877 HIS A O 1
ATOM 2012 N N . ARG A 1 284 ? 1.334 19.825 -4.021 1.00 22.38 878 ARG A N 1
ATOM 2013 C CA . ARG A 1 284 ? 2.013 18.536 -3.867 1.00 20.54 878 ARG A CA 1
ATOM 2014 C C . ARG A 1 284 ? 2.253 17.883 -5.219 1.00 20.29 878 ARG A C 1
ATOM 2015 O O . ARG A 1 284 ? 1.453 18.009 -6.142 1.00 21.10 878 ARG A O 1
ATOM 2023 N N . PRO A 1 285 ? 3.372 17.168 -5.351 1.00 19.60 879 PRO A N 1
ATOM 2024 C CA . PRO A 1 285 ? 3.683 16.496 -6.607 1.00 18.46 879 PRO A CA 1
ATOM 2025 C C . PRO A 1 285 ? 2.720 15.331 -6.811 1.00 18.68 879 PRO A C 1
ATOM 2026 O O . PRO A 1 285 ? 2.134 14.817 -5.856 1.00 18.16 879 PRO A O 1
ATOM 2030 N N . LYS A 1 286 ? 2.554 14.924 -8.058 1.00 18.30 880 LYS A N 1
ATOM 2031 C CA . LYS A 1 286 ? 1.684 13.805 -8.369 1.00 19.36 880 LYS A CA 1
ATOM 2032 C C . LYS A 1 286 ? 2.530 12.544 -8.321 1.00 18.59 880 LYS A C 1
ATOM 2033 O O . LYS A 1 286 ? 3.763 12.612 -8.380 1.00 15.62 880 LYS A O 1
ATOM 2039 N N . PHE A 1 287 ? 1.876 11.392 -8.214 1.00 19.23 881 PHE A N 1
ATOM 2040 C CA . PHE A 1 287 ? 2.613 10.143 -8.161 1.00 18.16 881 PHE A CA 1
ATOM 2041 C C . PHE A 1 287 ? 3.494 9.942 -9.377 1.00 17.70 881 PHE A C 1
ATOM 2042 O O . PHE A 1 287 ? 4.553 9.330 -9.277 1.00 17.11 881 PHE A O 1
ATOM 2050 N N . GLY A 1 288 ? 3.071 10.455 -10.527 1.00 17.46 882 GLY A N 1
ATOM 2051 C CA . GLY A 1 288 ? 3.890 10.305 -11.717 1.00 17.16 882 GLY A CA 1
ATOM 2052 C C . GLY A 1 288 ? 5.185 11.085 -11.564 1.00 16.54 882 GLY A C 1
ATOM 2053 O O . GLY A 1 288 ? 6.268 10.636 -11.965 1.00 15.36 882 GLY A O 1
ATOM 2054 N N . GLN A 1 289 ? 5.077 12.264 -10.973 1.00 16.20 883 GLN A N 1
ATOM 2055 C CA . GLN A 1 289 ? 6.250 13.097 -10.769 1.00 18.57 883 GLN A CA 1
ATOM 2056 C C . GLN A 1 289 ? 7.125 12.485 -9.673 1.00 16.34 883 GLN A C 1
ATOM 2057 O O . GLN A 1 289 ? 8.346 12.588 -9.717 1.00 16.24 883 GLN A O 1
ATOM 2063 N N . ILE A 1 290 ? 6.493 11.838 -8.697 1.00 16.20 884 ILE A N 1
ATOM 2064 C CA . ILE A 1 290 ? 7.230 11.206 -7.611 1.00 14.99 884 ILE A CA 1
ATOM 2065 C C . ILE A 1 290 ? 8.067 10.073 -8.174 1.00 14.28 884 ILE A C 1
ATOM 2066 O O . ILE A 1 290 ? 9.245 9.966 -7.870 1.00 14.59 884 ILE A O 1
ATOM 2071 N N . VAL A 1 291 ? 7.466 9.241 -9.018 1.00 14.01 885 VAL A N 1
ATOM 2072 C CA . VAL A 1 291 ? 8.223 8.147 -9.596 1.00 16.28 885 VAL A CA 1
ATOM 2073 C C . VAL A 1 291 ? 9.410 8.665 -10.409 1.00 19.05 885 VAL A C 1
ATOM 2074 O O . VAL A 1 291 ? 10.481 8.054 -10.405 1.00 16.18 885 VAL A O 1
ATOM 2078 N N . ASN A 1 292 ? 9.236 9.793 -11.098 1.00 19.66 886 ASN A N 1
ATOM 2079 C CA . ASN A 1 292 ? 10.322 10.328 -11.919 1.00 21.37 886 ASN A CA 1
ATOM 2080 C C . ASN A 1 292 ? 11.498 10.798 -11.076 1.00 20.77 886 ASN A C 1
ATOM 2081 O O . ASN A 1 292 ? 12.653 10.565 -11.425 1.00 21.41 886 ASN A O 1
ATOM 2086 N N . THR A 1 293 ? 11.181 11.461 -9.971 1.00 19.05 887 THR A N 1
ATOM 2087 C CA . THR A 1 293 ? 12.168 11.975 -9.046 1.00 20.10 887 THR A CA 1
ATOM 2088 C C . THR A 1 293 ? 12.952 10.823 -8.433 1.00 20.32 887 THR A C 1
ATOM 2089 O O . THR A 1 293 ? 14.173 10.902 -8.306 1.00 20.33 887 THR A O 1
ATOM 2093 N N . LEU A 1 294 ? 12.255 9.753 -8.059 1.00 17.46 888 LEU A N 1
ATOM 2094 C CA . LEU A 1 294 ? 12.922 8.591 -7.467 1.00 16.67 888 LEU A CA 1
ATOM 2095 C C . LEU A 1 294 ? 13.779 7.905 -8.520 1.00 17.61 888 LEU A C 1
ATOM 2096 O O . LEU A 1 294 ? 14.897 7.458 -8.229 1.00 16.70 888 LEU A O 1
ATOM 2101 N N . ASP A 1 295 ? 13.268 7.823 -9.745 1.00 18.24 889 ASP A N 1
ATOM 2102 C CA . ASP A 1 295 ? 14.040 7.202 -10.819 1.00 19.86 889 ASP A CA 1
ATOM 2103 C C . ASP A 1 295 ? 15.302 8.016 -11.123 1.00 20.31 889 ASP A C 1
ATOM 2104 O O . ASP A 1 295 ? 16.346 7.447 -11.422 1.00 20.43 889 ASP A O 1
ATOM 2109 N N . LYS A 1 296 ? 15.215 9.341 -11.058 1.00 21.05 890 LYS A N 1
ATOM 2110 C CA . LYS A 1 296 ? 16.396 10.154 -11.333 1.00 23.97 890 LYS A CA 1
ATOM 2111 C C . LYS A 1 296 ? 17.446 9.891 -10.260 1.00 23.44 890 LYS A C 1
ATOM 2112 O O . LYS A 1 296 ? 18.636 9.855 -10.554 1.00 23.88 890 LYS A O 1
ATOM 2118 N N . MET A 1 297 ? 17.001 9.706 -9.016 1.00 23.63 891 MET A N 1
ATOM 2119 C CA . MET A 1 297 ? 17.926 9.423 -7.915 1.00 22.57 891 MET A CA 1
ATOM 2120 C C . MET A 1 297 ? 18.624 8.086 -8.167 1.00 23.48 891 MET A C 1
ATOM 2121 O O . MET A 1 297 ? 19.838 7.972 -7.993 1.00 23.50 891 MET A O 1
ATOM 2126 N N . ILE A 1 298 ? 17.862 7.083 -8.595 1.00 22.05 892 ILE A N 1
ATOM 2127 C CA . ILE A 1 298 ? 18.442 5.781 -8.868 1.00 23.11 892 ILE A CA 1
ATOM 2128 C C . ILE A 1 298 ? 19.443 5.871 -10.020 1.00 25.05 892 ILE A C 1
ATOM 2129 O O . ILE A 1 298 ? 20.489 5.228 -9.988 1.00 24.14 892 ILE A O 1
ATOM 2134 N N . ARG A 1 299 ? 19.124 6.671 -11.033 1.00 27.01 893 ARG A N 1
ATOM 2135 C CA . ARG A 1 299 ? 20.005 6.829 -12.186 1.00 28.40 893 ARG A CA 1
ATOM 2136 C C . ARG A 1 299 ? 21.239 7.655 -11.825 1.00 27.59 893 ARG A C 1
ATOM 2137 O O . ARG A 1 299 ? 22.306 7.465 -12.406 1.00 30.14 893 ARG A O 1
ATOM 2145 N N . ASN A 1 300 ? 21.093 8.571 -10.870 1.00 26.95 894 ASN A N 1
ATOM 2146 C CA . ASN A 1 300 ? 22.210 9.411 -10.443 1.00 27.86 894 ASN A CA 1
ATOM 2147 C C . ASN A 1 300 ? 22.437 9.281 -8.945 1.00 26.51 894 ASN A C 1
ATOM 2148 O O . ASN A 1 300 ? 22.229 10.236 -8.187 1.00 23.90 894 ASN A O 1
ATOM 2153 N N . PRO A 1 301 ? 22.878 8.091 -8.503 1.00 26.63 895 PRO A N 1
ATOM 2154 C CA . PRO A 1 301 ? 23.154 7.761 -7.102 1.00 27.42 895 PRO A CA 1
ATOM 2155 C C . PRO A 1 301 ? 23.874 8.845 -6.303 1.00 27.38 895 PRO A C 1
ATOM 2156 O O . PRO A 1 301 ? 23.674 8.962 -5.094 1.00 25.77 895 PRO A O 1
ATOM 2160 N N . ASN A 1 302 ? 24.717 9.634 -6.957 1.00 29.56 896 ASN A N 1
ATOM 2161 C CA . ASN A 1 302 ? 25.422 10.674 -6.218 1.00 31.62 896 ASN A CA 1
ATOM 2162 C C . ASN A 1 302 ? 24.463 11.685 -5.608 1.00 31.53 896 ASN A C 1
ATOM 2163 O O . ASN A 1 302 ? 24.766 12.287 -4.582 1.00 32.07 896 ASN A O 1
ATOM 2168 N N . SER A 1 303 ? 23.297 11.862 -6.224 1.00 32.10 897 SER A N 1
ATOM 2169 C CA . SER A 1 303 ? 22.316 12.808 -5.703 1.00 31.79 897 SER A CA 1
ATOM 2170 C C . SER A 1 303 ? 21.865 12.425 -4.299 1.00 32.05 897 SER A C 1
ATOM 2171 O O . SER A 1 303 ? 21.281 13.239 -3.582 1.00 32.10 897 SER A O 1
ATOM 2174 N N . LEU A 1 304 ? 22.141 11.184 -3.912 1.00 31.80 898 LEU A N 1
ATOM 2175 C CA . LEU A 1 304 ? 21.751 10.674 -2.601 1.00 32.38 898 LEU A CA 1
ATOM 2176 C C . LEU A 1 304 ? 22.894 10.793 -1.598 1.00 34.90 898 LEU A C 1
ATOM 2177 O O . LEU A 1 304 ? 22.743 10.449 -0.420 1.00 34.06 898 LEU A O 1
ATOM 2182 N N . LYS A 1 305 ? 24.039 11.278 -2.069 1.00 35.95 899 LYS A N 1
ATOM 2183 C CA . LYS A 1 305 ? 25.200 11.436 -1.206 1.00 38.13 899 LYS A CA 1
ATOM 2184 C C . LYS A 1 305 ? 24.968 12.531 -0.178 1.00 38.52 899 LYS A C 1
ATOM 2185 O O . LYS A 1 305 ? 25.453 12.444 0.948 1.00 38.96 899 LYS A O 1
ATOM 2191 N N . ALA A 1 306 ? 24.225 13.560 -0.567 1.00 39.60 900 ALA A N 1
ATOM 2192 C CA . ALA A 1 306 ? 23.934 14.672 0.330 1.00 40.84 900 ALA A CA 1
ATOM 2193 C C . ALA A 1 306 ? 23.040 14.225 1.485 1.00 41.58 900 ALA A C 1
ATOM 2194 O O . ALA A 1 306 ? 23.503 14.092 2.621 1.00 43.02 900 ALA A O 1
ATOM 2196 N N . LYS B 1 8 ? 7.628 -14.827 12.116 1.00 42.46 602 LYS B N 1
ATOM 2197 C CA . LYS B 1 8 ? 6.230 -14.969 12.616 1.00 40.74 602 LYS B CA 1
ATOM 2198 C C . LYS B 1 8 ? 5.946 -13.868 13.625 1.00 38.68 602 LYS B C 1
ATOM 2199 O O . LYS B 1 8 ? 6.810 -13.027 13.881 1.00 39.79 602 LYS B O 1
ATOM 2205 N N . ILE B 1 9 ? 4.740 -13.858 14.190 1.00 33.82 603 ILE B N 1
ATOM 2206 C CA . ILE B 1 9 ? 4.386 -12.846 15.184 1.00 30.14 603 ILE B CA 1
ATOM 2207 C C . ILE B 1 9 ? 3.828 -13.480 16.462 1.00 27.57 603 ILE B C 1
ATOM 2208 O O . ILE B 1 9 ? 3.126 -14.490 16.409 1.00 25.76 603 ILE B O 1
ATOM 2213 N N . PHE B 1 10 ? 4.140 -12.883 17.609 1.00 25.92 604 PHE B N 1
ATOM 2214 C CA . PHE B 1 10 ? 3.659 -13.393 18.893 1.00 22.36 604 PHE B CA 1
ATOM 2215 C C . PHE B 1 10 ? 2.177 -13.123 19.067 1.00 22.09 604 PHE B C 1
ATOM 2216 O O . PHE B 1 10 ? 1.704 -12.022 18.785 1.00 19.90 604 PHE B O 1
ATOM 2224 N N . ILE B 1 11 ? 1.448 -14.118 19.555 1.00 21.48 605 ILE B N 1
ATOM 2225 C CA . ILE B 1 11 ? 0.017 -13.961 19.785 1.00 21.35 605 ILE B CA 1
ATOM 2226 C C . ILE B 1 11 ? -0.267 -14.195 21.270 1.00 20.65 605 ILE B C 1
ATOM 2227 O O . ILE B 1 11 ? 0.024 -15.261 21.796 1.00 20.86 605 ILE B O 1
ATOM 2232 N N . ASP B 1 12 ? -0.806 -13.186 21.947 1.00 20.68 606 ASP B N 1
ATOM 2233 C CA . ASP B 1 12 ? -1.133 -13.297 23.371 1.00 22.81 606 ASP B CA 1
ATOM 2234 C C . ASP B 1 12 ? -2.153 -14.418 23.574 1.00 23.27 606 ASP B C 1
ATOM 2235 O O . ASP B 1 12 ? -3.242 -14.387 23.009 1.00 22.58 606 ASP B O 1
ATOM 2240 N N . PRO B 1 13 ? -1.810 -15.424 24.391 1.00 23.91 607 PRO B N 1
ATOM 2241 C CA . PRO B 1 13 ? -2.729 -16.543 24.635 1.00 23.00 607 PRO B CA 1
ATOM 2242 C C . PRO B 1 13 ? -4.088 -16.117 25.194 1.00 23.05 607 PRO B C 1
ATOM 2243 O O . PRO B 1 13 ? -5.094 -16.767 24.935 1.00 22.69 607 PRO B O 1
ATOM 2247 N N . PHE B 1 14 ? -4.112 -15.033 25.959 1.00 23.52 608 PHE B N 1
ATOM 2248 C CA . PHE B 1 14 ? -5.354 -14.556 26.543 1.00 25.31 608 PHE B CA 1
ATOM 2249 C C . PHE B 1 14 ? -6.224 -13.777 25.551 1.00 25.75 608 PHE B C 1
ATOM 2250 O O . PHE B 1 14 ? -7.196 -13.121 25.939 1.00 26.04 608 PHE B O 1
ATOM 2258 N N . THR B 1 15 ? -5.874 -13.836 24.272 1.00 25.86 609 THR B N 1
ATOM 2259 C CA . THR B 1 15 ? -6.679 -13.156 23.269 1.00 26.77 609 THR B CA 1
ATOM 2260 C C . THR B 1 15 ? -7.570 -14.213 22.654 1.00 25.69 609 THR B C 1
ATOM 2261 O O . THR B 1 15 ? -8.487 -13.899 21.909 1.00 26.52 609 THR B O 1
ATOM 2265 N N . PHE B 1 16 ? -7.278 -15.473 22.965 1.00 25.65 610 PHE B N 1
ATOM 2266 C CA . PHE B 1 16 ? -8.060 -16.601 22.463 1.00 25.72 610 PHE B CA 1
ATOM 2267 C C . PHE B 1 16 ? -9.389 -16.700 23.207 1.00 25.80 610 PHE B C 1
ATOM 2268 O O . PHE B 1 16 ? -9.465 -16.403 24.398 1.00 23.70 610 PHE B O 1
ATOM 2276 N N . GLU B 1 17 ? -10.429 -17.118 22.493 1.00 26.30 611 GLU B N 1
ATOM 2277 C CA . GLU B 1 17 ? -11.746 -17.288 23.089 1.00 28.12 611 GLU B CA 1
ATOM 2278 C C . GLU B 1 17 ? -11.558 -18.286 24.220 1.00 27.04 611 GLU B C 1
ATOM 2279 O O . GLU B 1 17 ? -12.157 -18.157 25.284 1.00 27.11 611 GLU B O 1
ATOM 2285 N N . ASP B 1 18 ? -10.706 -19.277 23.960 1.00 25.87 612 ASP B N 1
ATOM 2286 C CA . ASP B 1 18 ? -10.392 -20.337 24.912 1.00 25.76 612 ASP B CA 1
ATOM 2287 C C . ASP B 1 18 ? -8.872 -20.500 25.060 1.00 24.24 612 ASP B C 1
ATOM 2288 O O . ASP B 1 18 ? -8.231 -21.195 24.266 1.00 23.46 612 ASP B O 1
ATOM 2293 N N . PRO B 1 19 ? -8.280 -19.863 26.080 1.00 23.77 613 PRO B N 1
ATOM 2294 C CA . PRO B 1 19 ? -6.835 -19.946 26.324 1.00 24.70 613 PRO B CA 1
ATOM 2295 C C . PRO B 1 19 ? -6.290 -21.367 26.175 1.00 26.30 613 PRO B C 1
ATOM 2296 O O . PRO B 1 19 ? -5.150 -21.564 25.762 1.00 26.59 613 PRO B O 1
ATOM 2300 N N . ASN B 1 20 ? -7.109 -22.361 26.498 1.00 27.12 614 ASN B N 1
ATOM 2301 C CA . ASN B 1 20 ? -6.670 -23.742 26.386 1.00 28.90 614 ASN B CA 1
ATOM 2302 C C . ASN B 1 20 ? -6.368 -24.134 24.959 1.00 28.50 614 ASN B C 1
ATOM 2303 O O . ASN B 1 20 ? -5.642 -25.100 24.710 1.00 29.27 614 ASN B O 1
ATOM 2308 N N . GLU B 1 21 ? -6.922 -23.391 24.012 1.00 27.65 615 GLU B N 1
ATOM 2309 C CA . GLU B 1 21 ? -6.675 -23.696 22.613 1.00 28.29 615 GLU B CA 1
ATOM 2310 C C . GLU B 1 21 ? -5.261 -23.257 22.240 1.00 25.80 615 GLU B C 1
ATOM 2311 O O . GLU B 1 21 ? -4.632 -23.848 21.367 1.00 25.06 615 GLU B O 1
ATOM 2317 N N . ALA B 1 22 ? -4.758 -22.227 22.911 1.00 25.26 616 ALA B N 1
ATOM 2318 C CA . ALA B 1 22 ? -3.408 -21.739 22.631 1.00 25.07 616 ALA B CA 1
ATOM 2319 C C . ALA B 1 22 ? -2.397 -22.800 23.060 1.00 23.16 616 ALA B C 1
ATOM 2320 O O . ALA B 1 22 ? -1.428 -23.070 22.350 1.00 23.54 616 ALA B O 1
ATOM 2322 N N . VAL B 1 23 ? -2.650 -23.410 24.218 1.00 23.46 617 VAL B N 1
ATOM 2323 C CA . VAL B 1 23 ? -1.792 -24.460 24.758 1.00 21.89 617 VAL B CA 1
ATOM 2324 C C . VAL B 1 23 ? -1.712 -25.603 23.764 1.00 21.99 617 VAL B C 1
ATOM 2325 O O . VAL B 1 23 ? -0.629 -26.036 23.363 1.00 20.73 617 VAL B O 1
ATOM 2329 N N . ARG B 1 24 ? -2.874 -26.090 23.352 1.00 23.70 618 ARG B N 1
ATOM 2330 C CA . ARG B 1 24 ? -2.938 -27.198 22.406 1.00 23.93 618 ARG B CA 1
ATOM 2331 C C . ARG B 1 24 ? -2.286 -26.848 21.083 1.00 23.78 618 ARG B C 1
ATOM 2332 O O . ARG B 1 24 ? -1.736 -27.713 20.405 1.00 24.58 618 ARG B O 1
ATOM 2340 N N . GLU B 1 25 ? -2.342 -25.570 20.726 1.00 24.23 619 GLU B N 1
ATOM 2341 C CA . GLU B 1 25 ? -1.762 -25.093 19.472 1.00 25.53 619 GLU B CA 1
ATOM 2342 C C . GLU B 1 25 ? -0.245 -24.942 19.514 1.00 24.62 619 GLU B C 1
ATOM 2343 O O . GLU B 1 25 ? 0.451 -25.334 18.586 1.00 22.56 619 GLU B O 1
ATOM 2349 N N . PHE B 1 26 ? 0.254 -24.371 20.604 1.00 24.60 620 PHE B N 1
ATOM 2350 C CA . PHE B 1 26 ? 1.679 -24.095 20.740 1.00 26.06 620 PHE B CA 1
ATOM 2351 C C . PHE B 1 26 ? 2.482 -25.047 21.617 1.00 27.47 620 PHE B C 1
ATOM 2352 O O . PHE B 1 26 ? 3.709 -25.107 21.505 1.00 27.95 620 PHE B O 1
ATOM 2360 N N . ALA B 1 27 ? 1.795 -25.770 22.495 1.00 27.42 621 ALA B N 1
ATOM 2361 C CA . ALA B 1 27 ? 2.445 -26.714 23.397 1.00 29.98 621 ALA B CA 1
ATOM 2362 C C . ALA B 1 27 ? 2.151 -28.152 23.000 1.00 32.10 621 ALA B C 1
ATOM 2363 O O . ALA B 1 27 ? 1.017 -28.500 22.666 1.00 32.45 621 ALA B O 1
ATOM 2365 N N . LYS B 1 28 ? 3.180 -28.987 23.038 1.00 33.48 622 LYS B N 1
ATOM 2366 C CA . LYS B 1 28 ? 3.025 -30.391 22.697 1.00 35.93 622 LYS B CA 1
ATOM 2367 C C . LYS B 1 28 ? 2.599 -31.178 23.928 1.00 36.13 622 LYS B C 1
ATOM 2368 O O . LYS B 1 28 ? 3.114 -30.957 25.025 1.00 35.32 622 LYS B O 1
ATOM 2374 N N . GLU B 1 29 ? 1.648 -32.089 23.748 1.00 36.34 623 GLU B N 1
ATOM 2375 C CA . GLU B 1 29 ? 1.166 -32.906 24.858 1.00 37.47 623 GLU B CA 1
ATOM 2376 C C . GLU B 1 29 ? 2.093 -34.103 25.039 1.00 37.98 623 GLU B C 1
ATOM 2377 O O . GLU B 1 29 ? 2.408 -34.811 24.080 1.00 37.77 623 GLU B O 1
ATOM 2383 N N . ILE B 1 30 ? 2.548 -34.315 26.270 1.00 39.54 624 ILE B N 1
ATOM 2384 C CA . ILE B 1 30 ? 3.444 -35.429 26.559 1.00 40.69 624 ILE B CA 1
ATOM 2385 C C . ILE B 1 30 ? 2.824 -36.352 27.600 1.00 40.79 624 ILE B C 1
ATOM 2386 O O . ILE B 1 30 ? 2.273 -35.892 28.599 1.00 40.21 624 ILE B O 1
ATOM 2391 N N . ASP B 1 31 ? 2.910 -37.655 27.351 1.00 42.10 625 ASP B N 1
ATOM 2392 C CA . ASP B 1 31 ? 2.365 -38.658 28.259 1.00 44.21 625 ASP B CA 1
ATOM 2393 C C . ASP B 1 31 ? 3.307 -38.887 29.444 1.00 44.87 625 ASP B C 1
ATOM 2394 O O . ASP B 1 31 ? 4.525 -38.906 29.280 1.00 44.71 625 ASP B O 1
ATOM 2399 N N . ILE B 1 32 ? 2.735 -39.065 30.633 1.00 45.68 626 ILE B N 1
ATOM 2400 C CA . ILE B 1 32 ? 3.517 -39.292 31.843 1.00 46.39 626 ILE B CA 1
ATOM 2401 C C . ILE B 1 32 ? 4.541 -40.413 31.689 1.00 46.83 626 ILE B C 1
ATOM 2402 O O . ILE B 1 32 ? 5.592 -40.389 32.327 1.00 47.71 626 ILE B O 1
ATOM 2407 N N . SER B 1 33 ? 4.239 -41.393 30.845 1.00 47.22 627 SER B N 1
ATOM 2408 C CA . SER B 1 33 ? 5.147 -42.513 30.631 1.00 47.87 627 SER B CA 1
ATOM 2409 C C . SER B 1 33 ? 6.485 -42.055 30.054 1.00 47.41 627 SER B C 1
ATOM 2410 O O . SER B 1 33 ? 7.441 -42.831 30.001 1.00 47.57 627 SER B O 1
ATOM 2413 N N . CYS B 1 34 ? 6.548 -40.797 29.617 1.00 46.71 628 CYS B N 1
ATOM 2414 C CA . CYS B 1 34 ? 7.776 -40.233 29.041 1.00 46.02 628 CYS B CA 1
ATOM 2415 C C . CYS B 1 34 ? 8.520 -39.350 30.037 1.00 45.00 628 CYS B C 1
ATOM 2416 O O . CYS B 1 34 ? 9.731 -39.159 29.928 1.00 43.53 628 CYS B O 1
ATOM 2419 N N . VAL B 1 35 ? 7.778 -38.798 30.991 1.00 44.64 629 VAL B N 1
ATOM 2420 C CA . VAL B 1 35 ? 8.350 -37.918 32.000 1.00 44.42 629 VAL B CA 1
ATOM 2421 C C . VAL B 1 35 ?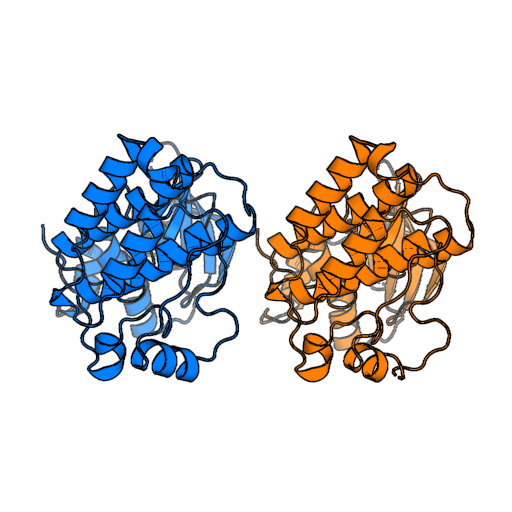 8.886 -38.715 33.181 1.00 44.69 629 VAL B C 1
ATOM 2422 O O . VAL B 1 35 ? 8.310 -39.728 33.572 1.00 44.64 629 VAL B O 1
ATOM 2426 N N . LYS B 1 36 ? 9.995 -38.245 33.742 1.00 44.68 630 LYS B N 1
ATOM 2427 C CA . LYS B 1 36 ? 10.622 -38.893 34.886 1.00 43.67 630 LYS B CA 1
ATOM 2428 C C . LYS B 1 36 ? 11.245 -37.828 35.783 1.00 42.24 630 LYS B C 1
ATOM 2429 O O . LYS B 1 36 ? 12.326 -37.320 35.495 1.00 42.03 630 LYS B O 1
ATOM 2435 N N . ILE B 1 37 ? 10.554 -37.484 36.861 1.00 40.58 631 ILE B N 1
ATOM 2436 C CA . ILE B 1 37 ? 11.052 -36.480 37.787 1.00 40.79 631 ILE B CA 1
ATOM 2437 C C . ILE B 1 37 ? 12.173 -37.047 38.654 1.00 40.59 631 ILE B C 1
ATOM 2438 O O . ILE B 1 37 ? 12.070 -38.167 39.155 1.00 40.52 631 ILE B O 1
ATOM 2443 N N . GLU B 1 38 ? 13.240 -36.270 38.822 1.00 40.03 632 GLU B N 1
ATOM 2444 C CA . GLU B 1 38 ? 14.387 -36.682 39.633 1.00 38.81 632 GLU B CA 1
ATOM 2445 C C . GLU B 1 38 ? 14.255 -36.110 41.039 1.00 38.01 632 GLU B C 1
ATOM 2446 O O . GLU B 1 38 ? 14.072 -36.857 41.999 1.00 39.43 632 GLU B O 1
ATOM 2452 N N . GLN B 1 39 ? 14.354 -34.790 41.170 1.00 35.94 633 GLN B N 1
ATOM 2453 C CA . GLN B 1 39 ? 14.205 -34.152 42.480 1.00 34.07 633 GLN B CA 1
ATOM 2454 C C . GLN B 1 39 ? 13.819 -32.697 42.343 1.00 32.07 633 GLN B C 1
ATOM 2455 O O . GLN B 1 39 ? 13.892 -32.124 41.256 1.00 32.79 633 GLN B O 1
ATOM 2461 N N . VAL B 1 40 ? 13.394 -32.113 43.457 1.00 28.78 634 VAL B N 1
ATOM 2462 C CA . VAL B 1 40 ? 13.004 -30.716 43.498 1.00 27.18 634 VAL B CA 1
ATOM 2463 C C . VAL B 1 40 ? 14.260 -29.859 43.503 1.00 26.63 634 VAL B C 1
ATOM 2464 O O . VAL B 1 40 ? 15.170 -30.089 44.302 1.00 26.95 634 VAL B O 1
ATOM 2468 N N . ILE B 1 41 ? 14.307 -28.864 42.623 1.00 25.28 635 ILE B N 1
ATOM 2469 C CA . ILE B 1 41 ? 15.464 -27.983 42.548 1.00 24.42 635 ILE B CA 1
ATOM 2470 C C . ILE B 1 41 ? 15.079 -26.551 42.839 1.00 24.47 635 ILE B C 1
ATOM 2471 O O . ILE B 1 41 ? 15.938 -25.696 43.046 1.00 23.03 635 ILE B O 1
ATOM 2476 N N . GLY B 1 42 ? 13.779 -26.282 42.860 1.00 24.81 636 GLY B N 1
ATOM 2477 C CA . GLY B 1 42 ? 13.340 -24.927 43.131 1.00 26.65 636 GLY B CA 1
ATOM 2478 C C . GLY B 1 42 ? 11.854 -24.849 43.398 1.00 27.89 636 GLY B C 1
ATOM 2479 O O . GLY B 1 42 ? 11.173 -25.866 43.424 1.00 27.40 636 GLY B O 1
ATOM 2480 N N . ALA B 1 43 ? 11.358 -23.635 43.594 1.00 29.48 637 ALA B N 1
ATOM 2481 C CA . ALA B 1 43 ? 9.947 -23.415 43.863 1.00 33.17 637 ALA B CA 1
ATOM 2482 C C . ALA B 1 43 ? 9.393 -22.313 42.968 1.00 34.02 637 ALA B C 1
ATOM 2483 O O . ALA B 1 43 ? 9.963 -21.227 42.888 1.00 34.42 637 ALA B O 1
ATOM 2485 N N . GLY B 1 44 ? 8.273 -22.596 42.309 1.00 36.01 638 GLY B N 1
ATOM 2486 C CA . GLY B 1 44 ? 7.651 -21.614 41.440 1.00 37.96 638 GLY B CA 1
ATOM 2487 C C . GLY B 1 44 ? 6.451 -20.945 42.091 1.00 39.11 638 GLY B C 1
ATOM 2488 O O . GLY B 1 44 ? 6.273 -21.022 43.304 1.00 37.53 638 GLY B O 1
ATOM 2489 N N . GLU B 1 45 ? 5.621 -20.286 41.288 1.00 40.87 639 GLU B N 1
ATOM 2490 C CA . GLU B 1 45 ? 4.440 -19.605 41.811 1.00 42.85 639 GLU B CA 1
ATOM 2491 C C . GLU B 1 45 ? 3.238 -20.537 41.883 1.00 42.11 639 GLU B C 1
ATOM 2492 O O . GLU B 1 45 ? 2.319 -20.312 42.670 1.00 43.39 639 GLU B O 1
ATOM 2498 N N . PHE B 1 46 ? 3.247 -21.584 41.065 1.00 40.72 640 PHE B N 1
ATOM 2499 C CA . PHE B 1 46 ? 2.144 -22.532 41.048 1.00 40.35 640 PHE B CA 1
ATOM 2500 C C . PHE B 1 46 ? 2.561 -23.912 41.552 1.00 39.58 640 PHE B C 1
ATOM 2501 O O . PHE B 1 46 ? 1.731 -24.815 41.668 1.00 38.63 640 PHE B O 1
ATOM 2509 N N . GLY B 1 47 ? 3.845 -24.079 41.857 1.00 37.37 641 GLY B N 1
ATOM 2510 C CA . GLY B 1 47 ? 4.303 -25.367 42.346 1.00 35.30 641 GLY B CA 1
ATOM 2511 C C . GLY B 1 47 ? 5.806 -25.477 42.490 1.00 33.74 641 GLY B C 1
ATOM 2512 O O . GLY B 1 47 ? 6.496 -24.484 42.727 1.00 32.88 641 GLY B O 1
ATOM 2513 N N . GLU B 1 48 ? 6.318 -26.692 42.340 1.00 31.75 642 GLU B N 1
ATOM 2514 C CA . GLU B 1 48 ? 7.747 -26.921 42.460 1.00 30.69 642 GLU B CA 1
ATOM 2515 C C . GLU B 1 48 ? 8.433 -27.099 41.109 1.00 28.96 642 GLU B C 1
ATOM 2516 O O . GLU B 1 48 ? 7.821 -27.541 40.129 1.00 28.77 642 GLU B O 1
ATOM 2522 N N . VAL B 1 49 ? 9.707 -26.731 41.065 1.00 25.30 643 VAL B N 1
ATOM 2523 C CA . VAL B 1 49 ? 10.499 -26.873 39.855 1.00 23.61 643 VAL B CA 1
ATOM 2524 C C . VAL B 1 49 ? 11.438 -28.031 40.140 1.00 23.41 643 VAL B C 1
ATOM 2525 O O . VAL B 1 49 ? 12.111 -28.041 41.170 1.00 22.90 643 VAL B O 1
ATOM 2529 N N . CYS B 1 50 ? 11.476 -28.997 39.226 1.00 23.20 644 CYS B N 1
ATOM 2530 C CA . CYS B 1 50 ? 12.302 -30.183 39.384 1.00 25.09 644 CYS B CA 1
ATOM 2531 C C . CYS B 1 50 ? 13.189 -30.492 38.182 1.00 26.52 644 CYS B C 1
ATOM 2532 O O . CYS B 1 50 ? 13.001 -29.955 37.090 1.00 26.07 644 CYS B O 1
ATOM 2535 N N . SER B 1 51 ? 14.152 -31.382 38.407 1.00 26.16 645 SER B N 1
ATOM 2536 C CA . SER B 1 51 ? 15.049 -31.856 37.365 1.00 27.40 645 SER B CA 1
ATOM 2537 C C . SER B 1 51 ? 14.467 -33.199 36.934 1.00 27.27 645 SER B C 1
ATOM 2538 O O . SER B 1 51 ? 13.842 -33.880 37.741 1.00 26.82 645 SER B O 1
ATOM 2541 N N . GLY B 1 52 ? 14.670 -33.590 35.680 1.00 29.46 646 GLY B N 1
ATOM 2542 C CA . GLY B 1 52 ? 14.124 -34.860 35.237 1.00 30.78 646 GLY B CA 1
ATOM 2543 C C . GLY B 1 52 ? 14.647 -35.368 33.912 1.00 32.24 646 GLY B C 1
ATOM 2544 O O . GLY B 1 52 ? 15.576 -34.796 33.344 1.00 33.36 646 GLY B O 1
ATOM 2545 N N . HIS B 1 53 ? 14.039 -36.449 33.423 1.00 31.66 647 HIS B N 1
ATOM 2546 C CA . HIS B 1 53 ? 14.426 -37.072 32.161 1.00 33.25 647 HIS B CA 1
ATOM 2547 C C . HIS B 1 53 ? 13.210 -37.172 31.230 1.00 33.05 647 HIS B C 1
ATOM 2548 O O . HIS B 1 53 ? 12.070 -37.261 31.691 1.00 31.41 647 HIS B O 1
ATOM 2555 N N . LEU B 1 54 ? 13.462 -37.155 29.926 1.00 34.28 648 LEU B N 1
ATOM 2556 C CA . LEU B 1 54 ? 12.398 -37.249 28.935 1.00 35.84 648 LEU B CA 1
ATOM 2557 C C . LEU B 1 54 ? 12.885 -38.058 27.746 1.00 36.95 648 LEU B C 1
ATOM 2558 O O . LEU B 1 54 ? 14.014 -37.877 27.292 1.00 38.17 648 LEU B O 1
ATOM 2563 N N . LYS B 1 55 ? 12.034 -38.955 27.251 1.00 38.58 649 LYS B N 1
ATOM 2564 C CA . LYS B 1 55 ? 12.365 -39.792 26.095 1.00 39.75 649 LYS B CA 1
ATOM 2565 C C . LYS B 1 55 ? 11.156 -39.961 25.174 1.00 40.48 649 LYS B C 1
ATOM 2566 O O . LYS B 1 55 ? 10.006 -39.765 25.583 1.00 40.84 649 LYS B O 1
ATOM 2572 N N . ARG B 1 60 ? 16.334 -40.583 21.983 1.00 43.51 654 ARG B N 1
ATOM 2573 C CA . ARG B 1 60 ? 17.446 -40.471 22.925 1.00 43.43 654 ARG B CA 1
ATOM 2574 C C . ARG B 1 60 ? 17.042 -39.668 24.157 1.00 43.00 654 ARG B C 1
ATOM 2575 O O . ARG B 1 60 ? 16.774 -38.466 24.060 1.00 42.73 654 ARG B O 1
ATOM 2583 N N . GLU B 1 61 ? 17.003 -40.334 25.310 1.00 41.13 655 GLU B N 1
ATOM 2584 C CA . GLU B 1 61 ? 16.631 -39.685 26.567 1.00 40.65 655 GLU B CA 1
ATOM 2585 C C . GLU B 1 61 ? 17.541 -38.492 26.848 1.00 39.14 655 GLU B C 1
ATOM 2586 O O . GLU B 1 61 ? 18.724 -38.504 26.496 1.00 39.19 655 GLU B O 1
ATOM 2592 N N . ILE B 1 62 ? 16.977 -37.464 27.478 1.00 37.63 656 ILE B N 1
ATOM 2593 C CA . ILE B 1 62 ? 17.726 -36.257 27.815 1.00 35.63 656 ILE B CA 1
ATOM 2594 C C . ILE B 1 62 ? 17.241 -35.654 29.125 1.00 32.85 656 ILE B C 1
ATOM 2595 O O . ILE B 1 62 ? 16.154 -35.986 29.605 1.00 32.67 656 ILE B O 1
ATOM 2600 N N . PHE B 1 63 ? 18.056 -34.776 29.707 1.00 30.57 657 PHE B N 1
ATOM 2601 C CA . PHE B 1 63 ? 17.688 -34.099 30.946 1.00 27.57 657 PHE B CA 1
ATOM 2602 C C . PHE B 1 63 ? 16.705 -32.979 30.625 1.00 25.58 657 PHE B C 1
ATOM 2603 O O . PHE B 1 63 ? 16.744 -32.410 29.540 1.00 24.28 657 PHE B O 1
ATOM 2611 N N . VAL B 1 64 ? 15.822 -32.672 31.566 1.00 22.98 658 VAL B N 1
ATOM 2612 C CA . VAL B 1 64 ? 14.862 -31.600 31.369 1.00 22.66 658 VAL B CA 1
ATOM 2613 C C . VAL B 1 64 ? 14.483 -30.990 32.698 1.00 21.92 658 VAL B C 1
ATOM 2614 O O . VAL B 1 64 ? 14.716 -31.583 33.762 1.00 22.21 658 VAL B O 1
ATOM 2618 N N . ALA B 1 65 ? 13.917 -29.790 32.630 1.00 20.70 659 ALA B N 1
ATOM 2619 C CA . ALA B 1 65 ? 13.434 -29.086 33.810 1.00 20.34 659 ALA B CA 1
ATOM 2620 C C . ALA B 1 65 ? 11.932 -29.358 33.777 1.00 20.57 659 ALA B C 1
ATOM 2621 O O . ALA B 1 65 ? 11.335 -29.359 32.702 1.00 19.52 659 ALA B O 1
ATOM 2623 N N . ILE B 1 66 ? 11.336 -29.594 34.938 1.00 20.77 660 ILE B N 1
ATOM 2624 C CA . ILE B 1 66 ? 9.914 -29.897 35.044 1.00 23.67 660 ILE B CA 1
ATOM 2625 C C . ILE B 1 66 ? 9.271 -29.037 36.119 1.00 24.72 660 ILE B C 1
ATOM 2626 O O . ILE B 1 66 ? 9.718 -29.027 37.266 1.00 26.16 660 ILE B O 1
ATOM 2631 N N . LYS B 1 67 ? 8.225 -28.309 35.752 1.00 26.00 661 LYS B N 1
ATOM 2632 C CA . LYS B 1 67 ? 7.530 -27.468 36.711 1.00 28.50 661 LYS B CA 1
ATOM 2633 C C . LYS B 1 67 ? 6.159 -28.097 36.905 1.00 30.33 661 LYS B C 1
ATOM 2634 O O . LYS B 1 67 ? 5.410 -28.261 35.955 1.00 30.65 661 LYS B O 1
ATOM 2640 N N . THR B 1 68 ? 5.839 -28.468 38.138 1.00 30.74 662 THR B N 1
ATOM 2641 C CA . THR B 1 68 ? 4.565 -29.106 38.413 1.00 30.85 662 THR B CA 1
ATOM 2642 C C . THR B 1 68 ? 3.565 -28.150 39.038 1.00 31.30 662 THR B C 1
ATOM 2643 O O . THR B 1 68 ? 3.933 -27.226 39.760 1.00 30.82 662 THR B O 1
ATOM 2647 N N . LEU B 1 69 ? 2.290 -28.391 38.750 1.00 34.16 663 LEU B N 1
ATOM 2648 C CA . LEU B 1 69 ? 1.198 -27.592 39.291 1.00 36.11 663 LEU B CA 1
ATOM 2649 C C . LEU B 1 69 ? 0.677 -28.362 40.502 1.00 38.36 663 LEU B C 1
ATOM 2650 O O . LEU B 1 69 ? 0.055 -29.412 40.346 1.00 38.20 663 LEU B O 1
ATOM 2655 N N . LYS B 1 70 ? 0.947 -27.835 41.697 1.00 40.13 664 LYS B N 1
ATOM 2656 C CA . LYS B 1 70 ? 0.555 -28.457 42.968 1.00 41.65 664 LYS B CA 1
ATOM 2657 C C . LYS B 1 70 ? -0.500 -29.566 42.897 1.00 42.51 664 LYS B C 1
ATOM 2658 O O . LYS B 1 70 ? -0.194 -30.701 42.537 1.00 42.09 664 LYS B O 1
ATOM 2664 N N . SER B 1 71 ? -1.734 -29.239 43.262 1.00 44.27 665 SER B N 1
ATOM 2665 C CA . SER B 1 71 ? -2.836 -30.201 43.245 1.00 43.59 665 SER B CA 1
ATOM 2666 C C . SER B 1 71 ? -4.036 -29.495 43.833 1.00 42.98 665 SER B C 1
ATOM 2667 O O . SER B 1 71 ? -3.887 -28.646 44.713 1.00 42.43 665 SER B O 1
ATOM 2670 N N . GLY B 1 72 ? -5.223 -29.845 43.352 1.00 43.08 666 GLY B N 1
ATOM 2671 C CA . GLY B 1 72 ? -6.421 -29.193 43.846 1.00 43.47 666 GLY B CA 1
ATOM 2672 C C . GLY B 1 72 ? -6.378 -27.758 43.362 1.00 43.21 666 GLY B C 1
ATOM 2673 O O . GLY B 1 72 ? -6.903 -26.845 44.002 1.00 44.43 666 GLY B O 1
ATOM 2674 N N . TYR B 1 73 ? -5.727 -27.574 42.218 1.00 42.73 667 TYR B N 1
ATOM 2675 C CA . TYR B 1 73 ? -5.574 -26.269 41.588 1.00 42.45 667 TYR B CA 1
ATOM 2676 C C . TYR B 1 73 ? -6.902 -25.780 41.020 1.00 42.24 667 TYR B C 1
ATOM 2677 O O . TYR B 1 73 ? -7.810 -26.572 40.769 1.00 43.14 667 TYR B O 1
ATOM 2686 N N . THR B 1 74 ? -7.003 -24.473 40.817 1.00 42.38 668 THR B N 1
ATOM 2687 C CA . THR B 1 74 ? -8.205 -23.874 40.256 1.00 42.48 668 THR B CA 1
ATOM 2688 C C . THR B 1 74 ? -8.001 -23.823 38.749 1.00 41.35 668 THR B C 1
ATOM 2689 O O . THR B 1 74 ? -6.872 -23.963 38.274 1.00 40.65 668 THR B O 1
ATOM 2693 N N . GLU B 1 75 ? -9.085 -23.625 38.001 1.00 40.04 669 GLU B N 1
ATOM 2694 C CA . GLU B 1 75 ? -9.004 -23.560 36.544 1.00 38.03 669 GLU B CA 1
ATOM 2695 C C . GLU B 1 75 ? -8.106 -22.406 36.112 1.00 36.46 669 GLU B C 1
ATOM 2696 O O . GLU B 1 75 ? -7.441 -22.482 35.080 1.00 37.05 669 GLU B O 1
ATOM 2702 N N . LYS B 1 76 ? -8.098 -21.337 36.902 1.00 33.93 670 LYS B N 1
ATOM 2703 C CA . LYS B 1 76 ? -7.270 -20.179 36.605 1.00 32.99 670 LYS B CA 1
ATOM 2704 C C . LYS B 1 76 ? -5.789 -20.512 36.847 1.00 34.67 670 LYS B C 1
ATOM 2705 O O . LYS B 1 76 ? -4.927 -20.201 36.024 1.00 32.95 670 LYS B O 1
ATOM 2711 N N . GLN B 1 77 ? -5.507 -21.148 37.980 1.00 34.42 671 GLN B N 1
ATOM 2712 C CA . GLN B 1 77 ? -4.146 -21.532 38.328 1.00 35.33 671 GLN B CA 1
ATOM 2713 C C . GLN B 1 77 ? -3.569 -22.309 37.151 1.00 33.94 671 GLN B C 1
ATOM 2714 O O . GLN B 1 77 ? -2.482 -22.016 36.665 1.00 34.81 671 GLN B O 1
ATOM 2720 N N . ARG B 1 78 ? -4.323 -23.300 36.697 1.00 31.84 672 ARG B N 1
ATOM 2721 C CA . ARG B 1 78 ? -3.912 -24.132 35.580 1.00 31.34 672 ARG B CA 1
ATOM 2722 C C . ARG B 1 78 ? -3.728 -23.312 34.306 1.00 30.83 672 ARG B C 1
ATOM 2723 O O . ARG B 1 78 ? -2.840 -23.601 33.502 1.00 30.44 672 ARG B O 1
ATOM 2731 N N . ARG B 1 79 ? -4.563 -22.291 34.130 1.00 30.04 673 ARG B N 1
ATOM 2732 C CA . ARG B 1 79 ? -4.496 -21.437 32.947 1.00 29.91 673 ARG B CA 1
ATOM 2733 C C . ARG B 1 79 ? -3.269 -20.528 32.954 1.00 29.35 673 ARG B C 1
ATOM 2734 O O . ARG B 1 79 ? -2.488 -20.536 32.005 1.00 30.91 673 ARG B O 1
ATOM 2742 N N . ASP B 1 80 ? -3.101 -19.742 34.013 1.00 28.48 674 ASP B N 1
ATOM 2743 C CA . ASP B 1 80 ? -1.952 -18.848 34.107 1.00 27.47 674 ASP B CA 1
ATOM 2744 C C . ASP B 1 80 ? -0.640 -19.635 34.095 1.00 26.90 674 ASP B C 1
ATOM 2745 O O . ASP B 1 80 ? 0.358 -19.194 33.521 1.00 23.34 674 ASP B O 1
ATOM 2750 N N . PHE B 1 81 ? -0.657 -20.804 34.731 1.00 25.08 675 PHE B N 1
ATOM 2751 C CA . PHE B 1 81 ? 0.506 -21.679 34.790 1.00 23.24 675 PHE B CA 1
ATOM 2752 C C . PHE B 1 81 ? 0.815 -22.165 33.381 1.00 21.60 675 PHE B C 1
ATOM 2753 O O . PHE B 1 81 ? 1.956 -22.107 32.930 1.00 21.13 675 PHE B O 1
ATOM 2761 N N . LEU B 1 82 ? -0.207 -22.637 32.680 1.00 18.66 676 LEU B N 1
ATOM 2762 C CA . LEU B 1 82 ? -0.005 -23.134 31.330 1.00 17.89 676 LEU B CA 1
ATOM 2763 C C . LEU B 1 8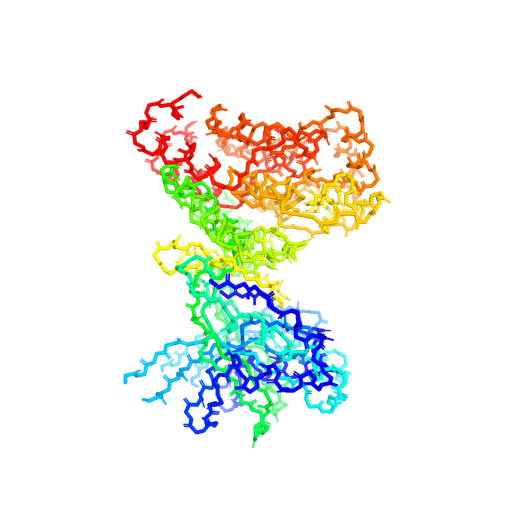2 ? 0.247 -22.042 30.293 1.00 14.31 676 LEU B C 1
ATOM 2764 O O . LEU B 1 82 ? 0.692 -22.343 29.192 1.00 15.67 676 LEU B O 1
ATOM 2769 N N . SER B 1 83 ? -0.011 -20.785 30.639 1.00 15.01 677 SER B N 1
ATOM 2770 C CA . SER B 1 83 ? 0.222 -19.694 29.693 1.00 17.49 677 SER B CA 1
ATOM 2771 C C . SER B 1 83 ? 1.709 -19.612 29.366 1.00 20.08 677 SER B C 1
ATOM 2772 O O . SER B 1 83 ? 2.100 -19.262 28.244 1.00 19.89 677 SER B O 1
ATOM 2775 N N . GLU B 1 84 ? 2.537 -19.949 30.352 1.00 21.12 678 GLU B N 1
ATOM 2776 C CA . GLU B 1 84 ? 3.985 -19.934 30.175 1.00 22.26 678 GLU B CA 1
ATOM 2777 C C . GLU B 1 84 ? 4.333 -20.824 28.990 1.00 20.82 678 GLU B C 1
ATOM 2778 O O . GLU B 1 84 ? 5.216 -20.502 28.196 1.00 21.95 678 GLU B O 1
ATOM 2784 N N . ALA B 1 85 ? 3.613 -21.933 28.856 1.00 20.98 679 ALA B N 1
ATOM 2785 C CA . ALA B 1 85 ? 3.860 -22.868 27.767 1.00 19.58 679 ALA B CA 1
ATOM 2786 C C . ALA B 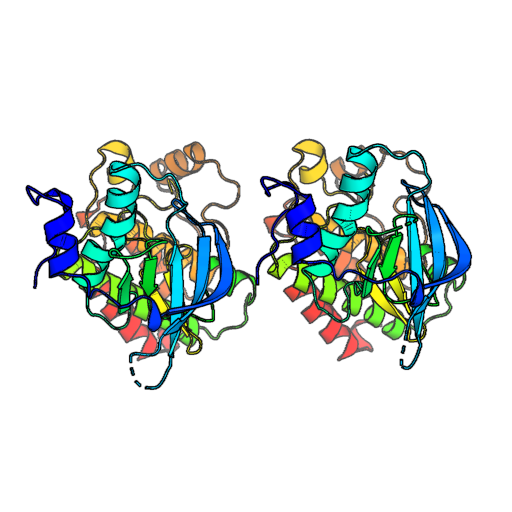1 85 ? 3.271 -22.386 26.444 1.00 18.46 679 ALA B C 1
ATOM 2787 O O . ALA B 1 85 ? 3.900 -22.543 25.396 1.00 18.56 679 ALA B O 1
ATOM 2789 N N . SER B 1 86 ? 2.064 -21.819 26.487 1.00 19.32 680 SER B N 1
ATOM 2790 C CA . SER B 1 86 ? 1.426 -21.325 25.267 1.00 20.20 680 SER B CA 1
ATOM 2791 C C . SER B 1 86 ? 2.215 -20.144 24.699 1.00 19.59 680 SER B C 1
ATOM 2792 O O . SER B 1 86 ? 2.128 -19.834 23.506 1.00 20.64 680 SER B O 1
ATOM 2795 N N . ILE B 1 87 ? 3.001 -19.496 25.551 1.00 17.90 681 ILE B N 1
ATOM 2796 C CA . ILE B 1 87 ? 3.828 -18.384 25.103 1.00 17.64 681 ILE B CA 1
ATOM 2797 C C . ILE B 1 87 ? 5.197 -18.900 24.641 1.00 18.13 681 ILE B C 1
ATOM 2798 O O . ILE B 1 87 ? 5.600 -18.694 23.484 1.00 16.64 681 ILE B O 1
ATOM 2803 N N . MET B 1 88 ? 5.895 -19.609 25.527 1.00 17.78 682 MET B N 1
ATOM 2804 C CA . MET B 1 88 ? 7.219 -20.161 25.215 1.00 17.71 682 MET B CA 1
ATOM 2805 C C . MET B 1 88 ? 7.226 -21.023 23.958 1.00 16.08 682 MET B C 1
ATOM 2806 O O . MET B 1 88 ? 8.188 -21.010 23.194 1.00 16.12 682 MET B O 1
ATOM 2811 N N . GLY B 1 89 ? 6.149 -21.774 23.745 1.00 17.08 683 GLY B N 1
ATOM 2812 C CA . GLY B 1 89 ? 6.072 -22.651 22.585 1.00 15.82 683 GLY B CA 1
ATOM 2813 C C . GLY B 1 89 ? 5.984 -21.949 21.243 1.00 16.76 683 GLY B C 1
ATOM 2814 O O . GLY B 1 89 ? 6.108 -22.583 20.199 1.00 16.91 683 GLY B O 1
ATOM 2815 N N . GLN B 1 90 ? 5.773 -20.638 21.272 1.00 16.70 684 GLN B N 1
ATOM 2816 C CA . GLN B 1 90 ? 5.665 -19.847 20.051 1.00 18.14 684 GLN B CA 1
ATOM 2817 C C . GLN B 1 90 ? 7.038 -19.406 19.550 1.00 19.55 684 GLN B C 1
ATOM 2818 O O . GLN B 1 90 ? 7.168 -18.889 18.438 1.00 19.83 684 GLN B O 1
ATOM 2824 N N . PHE B 1 91 ? 8.054 -19.612 20.386 1.00 18.47 685 PHE B N 1
ATOM 2825 C CA . PHE B 1 91 ? 9.414 -19.199 20.082 1.00 18.00 685 PHE B CA 1
ATOM 2826 C C . PHE B 1 91 ? 10.365 -20.338 19.727 1.00 17.54 685 PHE B C 1
ATOM 2827 O O . PHE B 1 91 ? 10.215 -21.473 20.174 1.00 16.06 685 PHE B O 1
ATOM 2835 N N . ASP B 1 92 ? 11.359 -20.018 18.916 1.00 16.52 686 ASP B N 1
ATOM 2836 C CA . ASP B 1 92 ? 12.351 -21.001 18.514 1.00 17.54 686 ASP B CA 1
ATOM 2837 C C . ASP B 1 92 ? 13.621 -20.232 18.215 1.00 17.62 686 ASP B C 1
ATOM 2838 O O . ASP B 1 92 ? 13.829 -19.728 17.100 1.00 16.26 686 ASP B O 1
ATOM 2843 N N . HIS B 1 93 ? 14.458 -20.110 19.236 1.00 15.05 687 HIS B N 1
ATOM 2844 C CA . HIS B 1 93 ? 15.715 -19.384 19.099 1.00 14.49 687 HIS B CA 1
ATOM 2845 C C . HIS B 1 93 ? 16.690 -19.949 20.120 1.00 15.30 687 HIS B C 1
ATOM 2846 O O . HIS B 1 93 ? 16.298 -20.314 21.224 1.00 15.98 687 HIS B O 1
ATOM 2853 N N . PRO B 1 94 ? 17.979 -20.018 19.766 1.00 16.52 688 PRO B N 1
ATOM 2854 C CA . PRO B 1 94 ? 19.010 -20.551 20.667 1.00 17.24 688 PRO B CA 1
ATOM 2855 C C . PRO B 1 94 ? 19.157 -19.840 22.008 1.00 16.37 688 PRO B C 1
ATOM 2856 O O . PRO B 1 94 ? 19.697 -20.410 22.945 1.00 16.42 688 PRO B O 1
ATOM 2860 N N . ASN B 1 95 ? 18.683 -18.603 22.103 1.00 15.76 689 ASN B N 1
ATOM 2861 C CA . ASN B 1 95 ? 18.813 -17.848 23.347 1.00 13.41 689 ASN B CA 1
ATOM 2862 C C . ASN B 1 95 ? 17.490 -17.587 24.039 1.00 11.77 689 ASN B C 1
ATOM 2863 O O . ASN B 1 95 ? 17.358 -16.657 24.828 1.00 11.38 689 ASN B O 1
ATOM 2868 N N . VAL B 1 96 ? 16.508 -18.429 23.739 1.00 12.22 690 VAL B N 1
ATOM 2869 C CA . VAL B 1 96 ? 15.185 -18.346 24.349 1.00 10.86 690 VAL B CA 1
ATOM 2870 C C . VAL B 1 96 ? 14.885 -19.773 24.813 1.00 10.73 690 VAL B C 1
ATOM 2871 O O . VAL B 1 96 ? 14.961 -20.707 24.025 1.00 12.84 690 VAL B O 1
ATOM 2875 N N . ILE B 1 97 ? 14.570 -19.942 26.089 1.00 13.36 691 ILE B N 1
ATOM 2876 C CA . ILE B 1 97 ? 14.296 -21.275 26.642 1.00 14.87 691 ILE B CA 1
ATOM 2877 C C . ILE B 1 97 ? 13.365 -22.131 25.773 1.00 15.96 691 ILE B C 1
ATOM 2878 O O . ILE B 1 97 ? 12.257 -21.704 25.428 1.00 13.59 691 ILE B O 1
ATOM 2883 N N . HIS B 1 98 ? 13.814 -23.344 25.455 1.00 16.11 692 HIS B N 1
ATOM 2884 C CA . HIS B 1 98 ? 13.065 -24.284 24.623 1.00 18.59 692 HIS B CA 1
ATOM 2885 C C . HIS B 1 98 ? 11.996 -25.080 25.376 1.00 18.68 692 HIS B C 1
ATOM 2886 O O . HIS B 1 98 ? 12.254 -25.685 26.434 1.00 16.20 692 HIS B O 1
ATOM 2893 N N . LEU B 1 99 ? 10.786 -25.079 24.833 1.00 18.20 693 LEU B N 1
ATOM 2894 C CA . LEU B 1 99 ? 9.699 -25.817 25.457 1.00 21.13 693 LEU B CA 1
ATOM 2895 C C . LEU B 1 99 ? 9.666 -27.225 24.876 1.00 22.78 693 LEU B C 1
ATOM 2896 O O . LEU B 1 99 ? 9.619 -27.392 23.656 1.00 23.32 693 LEU B O 1
ATOM 2901 N N . GLU B 1 100 ? 9.741 -28.237 25.741 1.00 23.27 694 GLU B N 1
ATOM 2902 C CA . GLU B 1 100 ? 9.694 -29.627 25.284 1.00 24.93 694 GLU B CA 1
ATOM 2903 C C . GLU B 1 100 ? 8.232 -30.018 25.124 1.00 24.28 694 GLU B C 1
ATOM 2904 O O . GLU B 1 100 ? 7.843 -30.605 24.122 1.00 25.77 694 GLU B O 1
ATOM 2910 N N . GLY B 1 101 ? 7.426 -29.681 26.119 1.00 24.83 695 GLY B N 1
ATOM 2911 C CA . GLY B 1 101 ? 6.021 -30.011 26.051 1.00 26.40 695 GLY B CA 1
ATOM 2912 C C . GLY B 1 101 ? 5.322 -29.818 27.376 1.00 27.49 695 GLY B C 1
ATOM 2913 O O . GLY B 1 101 ? 5.893 -29.272 28.324 1.00 26.97 695 GLY B O 1
ATOM 2914 N N . VAL B 1 102 ? 4.071 -30.262 27.437 1.00 28.60 696 VAL B N 1
ATOM 2915 C CA . VAL B 1 102 ? 3.282 -30.141 28.649 1.00 29.25 696 VAL B CA 1
ATOM 2916 C C . VAL B 1 102 ? 2.522 -31.428 28.955 1.00 29.85 696 VAL B C 1
ATOM 2917 O O . VAL B 1 102 ? 2.389 -32.311 28.105 1.00 28.78 696 VAL B O 1
ATOM 2921 N N . VAL B 1 103 ? 2.045 -31.529 30.187 1.00 31.52 697 VAL B N 1
ATOM 2922 C CA . VAL B 1 103 ? 1.287 -32.686 30.631 1.00 32.26 697 VAL B CA 1
ATOM 2923 C C . VAL B 1 103 ? 0.007 -32.183 31.261 1.00 34.17 697 VAL B C 1
ATOM 2924 O O . VAL B 1 103 ? 0.028 -31.593 32.341 1.00 33.63 697 VAL B O 1
ATOM 2928 N N . THR B 1 104 ? -1.104 -32.402 30.563 1.00 36.83 698 THR B N 1
ATOM 2929 C CA . THR B 1 104 ? -2.415 -31.976 31.036 1.00 39.89 698 THR B CA 1
ATOM 2930 C C . THR B 1 104 ? -3.383 -33.155 31.059 1.00 41.97 698 THR B C 1
ATOM 2931 O O . THR B 1 104 ? -4.448 -33.077 31.664 1.00 42.33 698 THR B O 1
ATOM 2935 N N . LYS B 1 105 ? -3.010 -34.245 30.394 1.00 44.64 699 LYS B N 1
ATOM 2936 C CA . LYS B 1 105 ? -3.848 -35.441 30.362 1.00 47.27 699 LYS B CA 1
ATOM 2937 C C . LYS B 1 105 ? -3.789 -36.151 31.718 1.00 48.52 699 LYS B C 1
ATOM 2938 O O . LYS B 1 105 ? -4.602 -37.030 32.006 1.00 48.64 699 LYS B O 1
ATOM 2944 N N . SER B 1 106 ? -2.823 -35.757 32.546 1.00 49.29 700 SER B N 1
ATOM 2945 C CA . SER B 1 106 ? -2.635 -36.344 33.868 1.00 49.68 700 SER B CA 1
ATOM 2946 C C . SER B 1 106 ? -2.737 -35.291 34.973 1.00 50.12 700 SER B C 1
ATOM 2947 O O . SER B 1 106 ? -2.569 -35.595 36.160 1.00 49.99 700 SER B O 1
ATOM 2950 N N . PRO B 1 108 ? 0.713 -35.074 37.820 1.00 40.88 702 PRO B N 1
ATOM 2951 C CA . PRO B 1 108 ? -0.093 -33.848 37.762 1.00 39.73 702 PRO B CA 1
ATOM 2952 C C . PRO B 1 108 ? 0.263 -32.983 36.554 1.00 37.64 702 PRO B C 1
ATOM 2953 O O . PRO B 1 108 ? 0.990 -33.427 35.666 1.00 37.88 702 PRO B O 1
ATOM 2957 N N . VAL B 1 109 ? -0.252 -31.755 36.532 1.00 36.13 703 VAL B N 1
ATOM 2958 C CA . VAL B 1 109 ? 0.001 -30.823 35.431 1.00 35.51 703 VAL B CA 1
ATOM 2959 C C . VAL B 1 109 ? 1.431 -30.284 35.510 1.00 34.07 703 VAL B C 1
ATOM 2960 O O . VAL B 1 109 ? 1.851 -29.766 36.547 1.00 32.13 703 VAL B O 1
ATOM 2964 N N . MET B 1 110 ? 2.173 -30.401 34.413 1.00 32.66 704 MET B N 1
ATOM 2965 C CA . MET B 1 110 ? 3.546 -29.926 34.386 1.00 32.11 704 MET B CA 1
ATOM 2966 C C . MET B 1 110 ? 4.016 -29.381 33.029 1.00 31.36 704 MET B C 1
ATOM 2967 O O . MET B 1 110 ? 3.415 -29.642 31.985 1.00 30.31 704 MET B O 1
ATOM 2972 N N . ILE B 1 111 ? 5.094 -28.607 33.070 1.00 28.97 705 ILE B N 1
ATOM 2973 C CA . ILE B 1 111 ? 5.687 -28.009 31.885 1.00 26.48 705 ILE B CA 1
ATOM 2974 C C . ILE B 1 111 ? 7.117 -28.533 31.797 1.00 26.82 705 ILE B C 1
ATOM 2975 O O . ILE B 1 111 ? 7.865 -28.483 32.774 1.00 28.55 705 ILE B O 1
ATOM 2980 N N . ILE B 1 112 ? 7.487 -29.054 30.637 1.00 25.51 706 ILE B N 1
ATOM 2981 C CA . ILE B 1 112 ? 8.815 -29.603 30.453 1.00 26.23 706 ILE B CA 1
ATOM 2982 C C . ILE B 1 112 ? 9.644 -28.718 29.534 1.00 25.20 706 ILE B C 1
ATOM 2983 O O . ILE B 1 112 ? 9.238 -28.426 28.402 1.00 25.75 706 ILE B O 1
ATOM 2988 N N . THR B 1 113 ? 10.809 -28.297 30.020 1.00 22.79 707 THR B N 1
ATOM 2989 C CA . THR B 1 113 ? 11.700 -27.429 29.249 1.00 21.55 707 THR B CA 1
ATOM 2990 C C . THR B 1 113 ? 13.127 -27.973 29.242 1.00 20.91 707 THR B C 1
ATOM 2991 O O . THR B 1 113 ? 13.447 -28.883 30.001 1.00 20.12 707 THR B O 1
ATOM 2995 N N . GLU B 1 114 ? 13.976 -27.437 28.372 1.00 18.22 708 GLU B N 1
ATOM 2996 C CA . GLU B 1 114 ? 15.348 -27.914 28.318 1.00 19.48 708 GLU B CA 1
ATOM 2997 C C . GLU B 1 114 ? 16.013 -27.678 29.664 1.00 17.77 708 GLU B C 1
ATOM 2998 O O . GLU B 1 114 ? 15.720 -26.698 30.351 1.00 16.93 708 GLU B O 1
ATOM 3004 N N . PHE B 1 115 ? 16.896 -28.590 30.051 1.00 17.32 709 PHE B N 1
ATOM 3005 C CA . PHE B 1 115 ? 17.584 -28.465 31.325 1.00 15.94 709 PHE B CA 1
ATOM 3006 C C . PHE B 1 115 ? 18.762 -27.503 31.191 1.00 13.46 709 PHE B C 1
ATOM 3007 O O . PHE B 1 115 ? 19.554 -27.621 30.261 1.00 14.22 709 PHE B O 1
ATOM 3015 N N . MET B 1 116 ? 18.875 -26.545 32.106 1.00 11.63 710 MET B N 1
ATOM 3016 C CA . MET B 1 116 ? 19.977 -25.571 32.073 1.00 12.41 710 MET B CA 1
ATOM 3017 C C . MET B 1 116 ? 20.804 -25.825 33.336 1.00 11.67 710 MET B C 1
ATOM 3018 O O . MET B 1 116 ? 20.463 -25.368 34.427 1.00 8.73 710 MET B O 1
ATOM 3023 N N . GLU B 1 117 ? 21.878 -26.584 33.164 1.00 14.40 711 GLU B N 1
ATOM 3024 C CA . GLU B 1 117 ? 22.759 -26.988 34.252 1.00 17.36 711 GLU B CA 1
ATOM 3025 C C . GLU B 1 117 ? 23.149 -25.908 35.248 1.00 16.99 711 GLU B C 1
ATOM 3026 O O . GLU B 1 117 ? 23.128 -26.133 36.462 1.00 17.86 711 GLU B O 1
ATOM 3032 N N . ASN B 1 118 ? 23.476 -24.725 34.751 1.00 15.74 712 ASN B N 1
ATOM 3033 C CA . ASN B 1 118 ? 23.901 -23.660 35.641 1.00 13.86 712 ASN B CA 1
ATOM 3034 C C . ASN B 1 118 ? 22.825 -22.784 36.257 1.00 13.91 712 ASN B C 1
ATOM 3035 O O . ASN B 1 118 ? 23.116 -21.808 36.949 1.00 13.83 712 ASN B O 1
ATOM 3040 N N . GLY B 1 119 ? 21.569 -23.160 36.044 1.00 13.53 713 GLY B N 1
ATOM 3041 C CA . GLY B 1 119 ? 20.480 -22.407 36.630 1.00 11.93 713 GLY B CA 1
ATOM 3042 C C . GLY B 1 119 ? 20.400 -20.941 36.261 1.00 11.85 713 GLY B C 1
ATOM 3043 O O . GLY B 1 119 ? 20.762 -20.545 35.148 1.00 11.93 713 GLY B O 1
ATOM 3044 N N . SER B 1 120 ? 19.921 -20.140 37.208 1.00 10.93 714 SER B N 1
ATOM 3045 C CA . SER B 1 120 ? 19.753 -18.701 37.010 1.00 12.93 714 SER B CA 1
ATOM 3046 C C . SER B 1 120 ? 21.052 -17.911 36.964 1.00 12.92 714 SER B C 1
ATOM 3047 O O . SER B 1 120 ? 21.935 -18.082 37.807 1.00 12.62 714 SER B O 1
ATOM 3050 N N . LEU B 1 121 ? 21.146 -17.020 35.976 1.00 12.84 715 LEU B N 1
ATOM 3051 C CA . LEU B 1 121 ? 22.335 -16.208 35.762 1.00 11.22 715 LEU B CA 1
ATOM 3052 C C . LEU B 1 121 ? 22.831 -15.397 36.954 1.00 10.55 715 LEU B C 1
ATOM 3053 O O . LEU B 1 121 ? 24.035 -15.362 37.221 1.00 11.99 715 LEU B O 1
ATOM 3058 N N . ASP B 1 122 ? 21.929 -14.757 37.684 1.00 12.07 716 ASP B N 1
ATOM 3059 C CA . ASP B 1 122 ? 22.381 -13.941 38.813 1.00 13.86 716 ASP B CA 1
ATOM 3060 C C . ASP B 1 122 ? 23.049 -14.777 39.899 1.00 15.16 716 ASP B C 1
ATOM 3061 O O . ASP B 1 122 ? 24.122 -14.422 40.394 1.00 15.17 716 ASP B O 1
ATOM 3066 N N . SER B 1 123 ? 22.422 -15.891 40.258 1.00 14.01 717 SER B N 1
ATOM 3067 C CA . SER B 1 123 ? 22.989 -16.769 41.283 1.00 15.11 717 SER B CA 1
ATOM 3068 C C . SER B 1 123 ? 24.256 -17.441 40.745 1.00 14.74 717 SER B C 1
ATOM 3069 O O . SER B 1 123 ? 25.249 -17.586 41.465 1.00 12.65 717 SER B O 1
ATOM 3072 N N . PHE B 1 124 ? 24.233 -17.831 39.474 1.00 13.68 718 PHE B N 1
ATOM 3073 C CA . PHE B 1 124 ? 25.396 -18.473 38.867 1.00 15.03 718 PHE B CA 1
ATOM 3074 C C . PHE B 1 124 ? 26.617 -17.560 38.923 1.00 14.95 718 PHE B C 1
ATOM 3075 O O . PHE B 1 124 ? 27.727 -18.017 39.208 1.00 15.32 718 PHE B O 1
ATOM 3083 N N . LEU B 1 125 ? 26.410 -16.273 38.652 1.00 14.08 719 LEU B N 1
ATOM 3084 C CA . LEU B 1 125 ? 27.505 -15.318 38.688 1.00 16.43 719 LEU B CA 1
ATOM 3085 C C . LEU B 1 125 ? 27.975 -15.081 40.123 1.00 15.55 719 LEU B C 1
ATOM 3086 O O . LEU B 1 125 ? 29.172 -14.937 40.364 1.00 13.86 719 LEU B O 1
ATOM 3091 N N . ARG B 1 126 ? 27.047 -15.043 41.075 1.00 15.84 720 ARG B N 1
ATOM 3092 C CA . ARG B 1 126 ? 27.436 -14.835 42.466 1.00 18.64 720 ARG B CA 1
ATOM 3093 C C . ARG B 1 126 ? 28.328 -15.975 42.947 1.00 18.78 720 ARG B C 1
ATOM 3094 O O . ARG B 1 126 ? 29.291 -15.750 43.673 1.00 19.31 720 ARG B O 1
ATOM 3102 N N . GLN B 1 127 ? 28.020 -17.193 42.516 1.00 19.06 721 GLN B N 1
ATOM 3103 C CA . GLN B 1 127 ? 28.798 -18.367 42.908 1.00 20.41 721 GLN B CA 1
ATOM 3104 C C . GLN B 1 127 ? 30.126 -18.429 42.163 1.00 21.38 721 GLN B C 1
ATOM 3105 O O . GLN B 1 127 ? 30.984 -19.270 42.458 1.00 21.68 721 GLN B O 1
ATOM 3111 N N . ASN B 1 128 ? 30.296 -17.535 41.194 1.00 20.00 722 ASN B N 1
ATOM 3112 C CA . ASN B 1 128 ? 31.513 -17.509 40.397 1.00 20.02 722 ASN B CA 1
ATOM 3113 C C . ASN B 1 128 ? 32.057 -16.099 40.311 1.00 20.31 722 ASN B C 1
ATOM 3114 O O . ASN B 1 128 ? 32.527 -15.660 39.258 1.00 19.76 722 ASN B O 1
ATOM 3119 N N . ASP B 1 129 ? 32.002 -15.397 41.438 1.00 20.62 723 ASP B N 1
ATOM 3120 C CA . ASP B 1 129 ? 32.467 -14.021 41.489 1.00 23.91 723 ASP B CA 1
ATOM 3121 C C . ASP B 1 129 ? 33.847 -13.891 40.870 1.00 23.67 723 ASP B C 1
ATOM 3122 O O . ASP B 1 129 ? 34.773 -14.612 41.233 1.00 22.76 723 ASP B O 1
ATOM 3127 N N . GLY B 1 130 ? 33.957 -12.972 39.916 1.00 24.19 724 GLY B N 1
ATOM 3128 C CA . GLY B 1 130 ? 35.213 -12.723 39.230 1.00 22.64 724 GLY B CA 1
ATOM 3129 C C . GLY B 1 130 ? 35.887 -13.951 38.644 1.00 22.00 724 GLY B C 1
ATOM 3130 O O . GLY B 1 130 ? 37.109 -13.987 38.544 1.00 23.26 724 GLY B O 1
ATOM 3131 N N . GLN B 1 131 ? 35.112 -14.945 38.219 1.00 19.82 725 GLN B N 1
ATOM 3132 C CA . GLN B 1 131 ? 35.693 -16.169 37.679 1.00 16.79 725 GLN B CA 1
ATOM 3133 C C . GLN B 1 131 ? 35.770 -16.294 36.170 1.00 18.14 725 GLN B C 1
ATOM 3134 O O . GLN B 1 131 ? 36.352 -17.245 35.664 1.00 18.85 725 GLN B O 1
ATOM 3140 N N . PHE B 1 132 ? 35.198 -15.340 35.446 1.00 18.60 726 PHE B N 1
ATOM 3141 C CA . PHE B 1 132 ? 35.194 -15.401 33.987 1.00 18.82 726 PHE B CA 1
ATOM 3142 C C . PHE B 1 132 ? 35.959 -14.267 33.335 1.00 18.22 726 PHE B C 1
ATOM 3143 O O . PHE B 1 132 ? 36.161 -13.217 33.943 1.00 19.92 726 PHE B O 1
ATOM 3151 N N . THR B 1 133 ? 36.366 -14.475 32.087 1.00 18.96 727 THR B N 1
ATOM 3152 C CA . THR B 1 133 ? 37.086 -13.433 31.356 1.00 19.86 727 THR B CA 1
ATOM 3153 C C . THR B 1 133 ? 36.085 -12.377 30.881 1.00 20.96 727 THR B C 1
ATOM 3154 O O . THR B 1 133 ? 34.874 -12.621 30.880 1.00 20.25 727 THR B O 1
ATOM 3158 N N . VAL B 1 134 ? 36.586 -11.201 30.509 1.00 20.18 728 VAL B N 1
ATOM 3159 C CA . VAL B 1 134 ? 35.732 -10.128 30.011 1.00 20.50 728 VAL B CA 1
ATOM 3160 C C . VAL B 1 134 ? 34.989 -10.600 28.748 1.00 19.47 728 VAL B C 1
ATOM 3161 O O . VAL B 1 134 ? 33.804 -10.319 28.575 1.00 21.63 728 VAL B O 1
ATOM 3165 N N . ILE B 1 135 ? 35.679 -11.327 27.878 1.00 18.11 729 ILE B N 1
ATOM 3166 C CA . ILE B 1 135 ? 35.062 -11.838 26.656 1.00 17.84 729 ILE B CA 1
ATOM 3167 C C . ILE B 1 135 ? 33.941 -12.836 26.973 1.00 18.86 729 ILE B C 1
ATOM 3168 O O . ILE B 1 135 ? 32.856 -12.779 26.369 1.00 16.60 729 ILE B O 1
ATOM 3173 N N . GLN B 1 136 ? 34.189 -13.756 27.908 1.00 16.30 730 GLN B N 1
ATOM 3174 C CA . GLN B 1 136 ? 33.148 -14.726 28.296 1.00 15.65 730 GLN B CA 1
ATOM 3175 C C . GLN B 1 136 ? 31.894 -13.987 28.771 1.00 12.87 730 GLN B C 1
ATOM 3176 O O . GLN B 1 136 ? 30.777 -14.347 28.390 1.00 13.80 730 GLN B O 1
ATOM 3182 N N . LEU B 1 137 ? 32.077 -12.939 29.579 1.00 14.33 731 LEU B N 1
ATOM 3183 C CA . LEU B 1 137 ? 30.936 -12.157 30.061 1.00 14.10 731 LEU B CA 1
ATOM 3184 C C . LEU B 1 137 ? 30.227 -11.453 28.893 1.00 15.16 731 LEU B C 1
ATOM 3185 O O . LEU B 1 137 ? 28.993 -11.451 28.809 1.00 13.67 731 LEU B O 1
ATOM 3190 N N . VAL B 1 138 ? 30.990 -10.853 27.983 1.00 13.89 732 VAL B N 1
ATOM 3191 C CA . VAL B 1 138 ? 30.354 -10.200 26.838 1.00 15.09 732 VAL B CA 1
ATOM 3192 C C . VAL B 1 138 ? 29.584 -11.231 26.003 1.00 14.96 732 VAL B C 1
ATOM 3193 O O . VAL B 1 138 ? 28.530 -10.926 25.429 1.00 14.39 732 VAL B O 1
ATOM 3197 N N . GLY B 1 139 ? 30.110 -12.452 25.952 1.00 14.02 733 GLY B N 1
ATOM 3198 C CA . GLY B 1 139 ? 29.463 -13.515 25.198 1.00 13.24 733 GLY B CA 1
ATOM 3199 C C . GLY B 1 139 ? 28.092 -13.845 25.770 1.00 12.92 733 GLY B C 1
ATOM 3200 O O . GLY B 1 139 ? 27.162 -14.195 25.038 1.00 10.39 733 GLY B O 1
ATOM 3201 N N . MET B 1 140 ? 27.959 -13.727 27.089 1.00 12.43 734 MET B N 1
ATOM 3202 C CA . MET B 1 140 ? 26.686 -13.998 27.750 1.00 11.68 734 MET B CA 1
ATOM 3203 C C . MET B 1 140 ? 25.732 -12.850 27.438 1.00 12.00 734 MET B C 1
ATOM 3204 O O . MET B 1 140 ? 24.562 -13.061 27.104 1.00 10.38 734 MET B O 1
ATOM 3209 N N . LEU B 1 141 ? 26.244 -11.629 27.519 1.00 11.87 735 LEU B N 1
ATOM 3210 C CA . LEU B 1 141 ? 25.428 -10.451 27.228 1.00 14.34 735 LEU B CA 1
ATOM 3211 C C . LEU B 1 141 ? 24.928 -10.461 25.791 1.00 15.43 735 LEU B C 1
ATOM 3212 O O . LEU B 1 141 ? 23.804 -10.009 25.499 1.00 14.41 735 LEU B O 1
ATOM 3217 N N . ARG B 1 142 ? 25.770 -10.973 24.900 1.00 15.73 736 ARG B N 1
ATOM 3218 C CA . ARG B 1 142 ? 25.460 -11.077 23.470 1.00 16.31 736 ARG B CA 1
ATOM 3219 C C . ARG B 1 142 ? 24.328 -12.076 23.263 1.00 15.00 736 ARG B C 1
ATOM 3220 O O . ARG B 1 142 ? 23.394 -11.828 22.502 1.00 11.21 736 ARG B O 1
ATOM 3228 N N . GLY B 1 143 ? 24.436 -13.216 23.943 1.00 14.07 737 GLY B N 1
ATOM 3229 C CA . GLY B 1 143 ? 23.423 -14.250 23.836 1.00 12.96 737 GLY B CA 1
ATOM 3230 C C . GLY B 1 143 ? 22.083 -13.739 24.302 1.00 12.98 737 GLY B C 1
ATOM 3231 O O . GLY B 1 143 ? 21.067 -13.954 23.647 1.00 14.69 737 GLY B O 1
ATOM 3232 N N . ILE B 1 144 ? 22.081 -13.050 25.436 1.00 11.96 738 ILE B N 1
ATOM 3233 C CA . ILE B 1 144 ? 20.852 -12.494 25.978 1.00 11.49 738 ILE B CA 1
ATOM 3234 C C . ILE B 1 144 ? 20.297 -11.454 25.007 1.00 12.38 738 ILE B C 1
ATOM 3235 O O . ILE B 1 144 ? 19.102 -11.434 24.711 1.00 10.55 738 ILE B O 1
ATOM 3240 N N . ALA B 1 145 ? 21.172 -10.594 24.501 1.00 11.88 739 ALA B N 1
ATOM 3241 C CA . ALA B 1 145 ? 20.722 -9.559 23.581 1.00 11.58 739 ALA B CA 1
ATOM 3242 C C . ALA B 1 145 ? 20.138 -10.165 22.311 1.00 11.24 739 ALA B C 1
ATOM 3243 O O . ALA B 1 145 ? 19.178 -9.625 21.745 1.00 12.74 739 ALA B O 1
ATOM 3245 N N . ALA B 1 146 ? 20.695 -11.290 21.878 1.00 10.57 740 ALA B N 1
ATOM 3246 C CA . ALA B 1 146 ? 20.213 -11.957 20.665 1.00 12.72 740 ALA B CA 1
ATOM 3247 C C . ALA B 1 146 ? 18.816 -12.542 20.855 1.00 13.43 740 ALA B C 1
ATOM 3248 O O . ALA B 1 146 ? 17.986 -12.518 19.935 1.00 10.46 740 ALA B O 1
ATOM 3250 N N . GLY B 1 147 ? 18.570 -13.091 22.044 1.00 11.90 741 GLY B N 1
ATOM 3251 C CA . GLY B 1 147 ? 17.265 -13.655 22.336 1.00 10.72 741 GLY B CA 1
ATOM 3252 C C . GLY B 1 147 ? 16.244 -12.544 22.498 1.00 11.31 741 GLY B C 1
ATOM 3253 O O . GLY B 1 147 ? 15.082 -12.718 22.151 1.00 10.55 741 GLY B O 1
ATOM 3254 N N . MET B 1 148 ? 16.669 -11.402 23.033 1.00 10.46 742 MET B N 1
ATOM 3255 C CA . MET B 1 148 ? 15.756 -10.295 23.208 1.00 11.15 742 MET B CA 1
ATOM 3256 C C . MET B 1 148 ? 15.422 -9.697 21.831 1.00 12.94 742 MET B C 1
ATOM 3257 O O . MET B 1 148 ? 14.278 -9.297 21.575 1.00 12.71 742 MET B O 1
ATOM 3262 N N . LYS B 1 149 ? 16.419 -9.665 20.947 1.00 12.92 743 LYS B N 1
ATOM 3263 C CA . LYS B 1 149 ? 16.232 -9.178 19.574 1.00 14.86 743 LYS B CA 1
ATOM 3264 C C . LYS B 1 149 ? 15.145 -10.029 18.905 1.00 14.42 743 LYS B C 1
ATOM 3265 O O . LYS B 1 149 ? 14.222 -9.500 18.271 1.00 14.85 743 LYS B O 1
ATOM 3271 N N . TYR B 1 150 ? 15.274 -11.346 19.061 1.00 11.71 744 TYR B N 1
ATOM 3272 C CA . TYR B 1 150 ? 14.338 -12.301 18.493 1.00 13.88 744 TYR B CA 1
ATOM 3273 C C . TYR B 1 150 ? 12.932 -12.090 19.031 1.00 13.77 744 TYR B C 1
ATOM 3274 O O . TYR B 1 150 ? 11.957 -12.207 18.292 1.00 16.28 744 TYR B O 1
ATOM 3283 N N . LEU B 1 151 ? 12.836 -11.804 20.325 1.00 13.38 745 LEU B N 1
ATOM 3284 C CA . LEU B 1 151 ? 11.553 -11.584 20.974 1.00 12.97 745 LEU B CA 1
ATOM 3285 C C . LEU B 1 151 ? 10.951 -10.271 20.486 1.00 13.79 745 LEU B C 1
ATOM 3286 O O . LEU B 1 151 ? 9.760 -10.208 20.147 1.00 14.14 745 LEU B O 1
ATOM 3291 N N . ALA B 1 152 ? 11.773 -9.228 20.456 1.00 12.37 746 ALA B N 1
ATOM 3292 C CA . ALA B 1 152 ? 11.317 -7.927 19.993 1.00 14.78 746 ALA B CA 1
ATOM 3293 C C . ALA B 1 152 ? 10.814 -8.073 18.558 1.00 15.45 746 ALA B C 1
ATOM 3294 O O . ALA B 1 152 ? 9.742 -7.577 18.228 1.00 17.60 746 ALA B O 1
ATOM 3296 N N . ASP B 1 153 ? 11.558 -8.784 17.715 1.00 16.09 747 ASP B N 1
ATOM 3297 C CA . ASP B 1 153 ? 11.120 -8.966 16.332 1.00 17.70 747 ASP B CA 1
ATOM 3298 C C . ASP B 1 153 ? 9.765 -9.692 16.287 1.00 20.83 747 ASP B C 1
ATOM 3299 O O . ASP B 1 153 ? 8.933 -9.403 15.429 1.00 20.67 747 ASP B O 1
ATOM 3304 N N . MET B 1 154 ? 9.559 -10.637 17.204 1.00 18.12 748 MET B N 1
ATOM 3305 C CA . MET B 1 154 ? 8.313 -11.391 17.283 1.00 20.06 748 MET B CA 1
ATOM 3306 C C . MET B 1 154 ? 7.234 -10.524 17.923 1.00 20.44 748 MET B C 1
ATOM 3307 O O . MET B 1 154 ? 6.106 -10.975 18.152 1.00 21.01 748 MET B O 1
ATOM 3312 N N . ASN B 1 155 ? 7.589 -9.281 18.219 1.00 21.29 749 ASN B N 1
ATOM 3313 C CA . ASN B 1 155 ? 6.670 -8.351 18.850 1.00 21.09 749 ASN B CA 1
ATOM 3314 C C . ASN B 1 155 ? 6.277 -8.814 20.260 1.00 21.08 749 ASN B C 1
ATOM 3315 O O . ASN B 1 155 ? 5.127 -8.666 20.682 1.00 19.54 749 ASN B O 1
ATOM 3320 N N . TYR B 1 156 ? 7.228 -9.390 20.991 1.00 18.31 750 TYR B N 1
ATOM 3321 C CA . TYR B 1 156 ? 6.944 -9.829 22.356 1.00 16.66 750 TYR B CA 1
ATOM 3322 C C . TYR B 1 156 ? 7.706 -8.963 23.347 1.00 16.50 750 TYR B C 1
ATOM 3323 O O . TYR B 1 156 ? 8.926 -8.936 23.312 1.00 16.54 750 TYR B O 1
ATOM 3332 N N . VAL B 1 157 ? 6.995 -8.250 24.216 1.00 14.94 751 VAL B N 1
ATOM 3333 C CA . VAL B 1 157 ? 7.652 -7.433 25.237 1.00 14.62 751 VAL B CA 1
ATOM 3334 C C . VAL B 1 157 ? 7.716 -8.304 26.497 1.00 16.40 751 VAL B C 1
ATOM 3335 O O . VAL B 1 157 ? 6.689 -8.781 26.992 1.00 13.96 751 VAL B O 1
ATOM 3339 N N . HIS B 1 158 ? 8.925 -8.517 27.008 1.00 16.22 752 HIS B N 1
ATOM 3340 C CA . HIS B 1 158 ? 9.129 -9.369 28.180 1.00 16.36 752 HIS B CA 1
ATOM 3341 C C . HIS B 1 158 ? 8.555 -8.797 29.476 1.00 17.29 752 HIS B C 1
ATOM 3342 O O . HIS B 1 158 ? 7.832 -9.487 30.207 1.00 17.54 752 HIS B O 1
ATOM 3349 N N . ARG B 1 159 ? 8.901 -7.541 29.753 1.00 16.23 753 ARG B N 1
ATOM 3350 C CA . ARG B 1 159 ? 8.448 -6.805 30.932 1.00 18.68 753 ARG B CA 1
ATOM 3351 C C . ARG B 1 159 ? 9.161 -7.144 32.247 1.00 17.95 753 ARG B C 1
ATOM 3352 O O . ARG B 1 159 ? 9.090 -6.380 33.205 1.00 18.74 753 ARG B O 1
ATOM 3360 N N . ASP B 1 160 ? 9.860 -8.268 32.296 1.00 17.27 754 ASP B N 1
ATOM 3361 C CA . ASP B 1 160 ? 10.537 -8.638 33.526 1.00 18.58 754 ASP B CA 1
ATOM 3362 C C . ASP B 1 160 ? 11.954 -9.155 33.246 1.00 17.41 754 ASP B C 1
ATOM 3363 O O . ASP B 1 160 ? 12.438 -10.087 33.893 1.00 14.58 754 ASP B O 1
ATOM 3368 N N . LEU B 1 161 ? 12.613 -8.533 32.269 1.00 15.41 755 LEU B N 1
ATOM 3369 C CA . LEU B 1 161 ? 13.969 -8.901 31.904 1.00 14.72 755 LEU B CA 1
ATOM 3370 C C . LEU B 1 161 ? 14.888 -8.590 33.079 1.00 14.49 755 LEU B C 1
ATOM 3371 O O . LEU B 1 161 ? 14.945 -7.462 33.571 1.00 15.99 755 LEU B O 1
ATOM 3376 N N . ALA B 1 162 ? 15.598 -9.611 33.533 1.00 12.51 756 ALA B N 1
ATOM 3377 C CA . ALA B 1 162 ? 16.496 -9.482 34.680 1.00 11.98 756 ALA B CA 1
ATOM 3378 C C . ALA B 1 162 ? 17.407 -10.709 34.683 1.00 11.26 756 ALA B C 1
ATOM 3379 O O . ALA B 1 162 ? 17.067 -11.732 34.115 1.00 11.70 756 ALA B O 1
ATOM 3381 N N . ALA B 1 163 ? 18.564 -10.615 35.329 1.00 11.57 757 ALA B N 1
ATOM 3382 C CA . ALA B 1 163 ? 19.479 -11.738 35.331 1.00 9.79 757 ALA B CA 1
ATOM 3383 C C . ALA B 1 163 ? 18.857 -13.003 35.930 1.00 9.15 757 ALA B C 1
ATOM 3384 O O . ALA B 1 163 ? 19.104 -14.098 35.442 1.00 8.27 757 ALA B O 1
ATOM 3386 N N . ARG B 1 164 ? 18.062 -12.853 36.988 1.00 12.73 758 ARG B N 1
ATOM 3387 C CA . ARG B 1 164 ? 17.414 -14.000 37.610 1.00 14.16 758 ARG B CA 1
ATOM 3388 C C . ARG B 1 164 ? 16.448 -14.636 36.604 1.00 15.67 758 ARG B C 1
ATOM 3389 O O . ARG B 1 164 ? 16.026 -15.777 36.780 1.00 15.21 758 ARG B O 1
ATOM 3397 N N . ASN B 1 165 ? 16.092 -13.914 35.547 1.00 12.80 759 ASN B N 1
ATOM 3398 C CA . ASN B 1 165 ? 15.182 -14.508 34.592 1.00 14.08 759 ASN B CA 1
ATOM 3399 C C . ASN B 1 165 ? 15.867 -15.056 33.347 1.00 14.32 759 ASN B C 1
ATOM 3400 O O . ASN B 1 165 ? 15.219 -15.429 32.375 1.00 17.38 759 ASN B O 1
ATOM 3405 N N . ILE B 1 166 ? 17.192 -15.128 33.421 1.00 10.91 760 ILE B N 1
ATOM 3406 C CA . ILE B 1 166 ? 18.024 -15.682 32.371 1.00 10.56 760 ILE B CA 1
ATOM 3407 C C . ILE B 1 166 ? 18.602 -17.009 32.905 1.00 10.89 760 ILE B C 1
ATOM 3408 O O . ILE B 1 166 ? 19.056 -17.069 34.055 1.00 12.77 760 ILE B O 1
ATOM 3413 N N . LEU B 1 167 ? 18.569 -18.065 32.094 1.00 10.65 761 LEU B N 1
ATOM 3414 C CA . LEU B 1 167 ? 19.115 -19.368 32.499 1.00 12.44 761 LEU B CA 1
ATOM 3415 C C . LEU B 1 167 ? 20.428 -19.631 31.775 1.00 12.47 761 LEU B C 1
ATOM 3416 O O . LEU B 1 167 ? 20.634 -19.154 30.657 1.00 11.67 761 LEU B O 1
ATOM 3421 N N . VAL B 1 168 ? 21.307 -20.410 32.405 1.00 11.57 762 VAL B N 1
ATOM 3422 C CA . VAL B 1 168 ? 22.634 -20.699 31.848 1.00 9.86 762 VAL B CA 1
ATOM 3423 C C . VAL B 1 168 ? 22.878 -22.194 31.752 1.00 11.86 762 VAL B C 1
ATOM 3424 O O . VAL B 1 168 ? 22.670 -22.923 32.724 1.00 8.64 762 VAL B O 1
ATOM 3428 N N . ASN B 1 169 ? 23.316 -22.651 30.585 1.00 12.62 763 ASN B N 1
ATOM 3429 C CA . ASN B 1 169 ? 23.562 -24.064 30.406 1.00 14.27 763 ASN B CA 1
ATOM 3430 C C . ASN B 1 169 ? 25.016 -24.407 30.698 1.00 15.30 763 ASN B C 1
ATOM 3431 O O . ASN B 1 169 ? 25.786 -23.547 31.124 1.00 14.62 763 ASN B O 1
ATOM 3436 N N . SER B 1 170 ? 25.387 -25.666 30.477 1.00 18.81 764 SER B N 1
ATOM 3437 C CA . SER B 1 170 ? 26.750 -26.115 30.762 1.00 22.09 764 SER B CA 1
ATOM 3438 C C . SER B 1 170 ? 27.808 -25.410 29.925 1.00 22.81 764 SER B C 1
ATOM 3439 O O . SER B 1 170 ? 28.946 -25.279 30.357 1.00 25.69 764 SER B O 1
ATOM 3442 N N . ASN B 1 171 ? 27.434 -24.951 28.735 1.00 22.66 765 ASN B N 1
ATOM 3443 C CA . ASN B 1 171 ? 28.375 -24.270 27.856 1.00 21.26 765 ASN B CA 1
ATOM 3444 C C . ASN B 1 171 ? 28.346 -22.768 28.068 1.00 20.04 765 ASN B C 1
ATOM 3445 O O . ASN B 1 171 ? 28.909 -22.015 27.275 1.00 20.67 765 ASN B O 1
ATOM 3450 N N . LEU B 1 172 ? 27.679 -22.333 29.132 1.00 17.02 766 LEU B N 1
ATOM 3451 C CA . LEU B 1 172 ? 27.598 -20.918 29.459 1.00 15.30 766 LEU B CA 1
ATOM 3452 C C . LEU B 1 172 ? 26.671 -20.139 28.537 1.00 15.42 766 LEU B C 1
ATOM 3453 O O . LEU B 1 172 ? 26.678 -18.914 28.540 1.00 13.53 766 LEU B O 1
ATOM 3458 N N . VAL B 1 173 ? 25.892 -20.847 27.730 1.00 15.61 767 VAL B N 1
ATOM 3459 C CA . VAL B 1 173 ? 24.954 -20.175 26.851 1.00 14.51 767 VAL B CA 1
ATOM 3460 C C . VAL B 1 173 ? 23.835 -19.631 27.736 1.00 14.74 767 VAL B C 1
ATOM 3461 O O . VAL B 1 173 ? 23.344 -20.330 28.628 1.00 12.59 767 VAL B O 1
ATOM 3465 N N . CYS B 1 174 ? 23.470 -18.371 27.511 1.00 10.97 768 CYS B N 1
ATOM 3466 C CA . CYS B 1 174 ? 22.420 -17.719 28.267 1.00 12.01 768 CYS B CA 1
ATOM 3467 C C . CYS B 1 174 ? 21.137 -17.640 27.454 1.00 13.42 768 CYS B C 1
ATOM 3468 O O . CYS B 1 174 ? 21.157 -17.256 26.277 1.00 14.99 768 CYS B O 1
ATOM 3471 N N . LYS B 1 175 ? 20.024 -17.995 28.088 1.00 12.57 769 LYS B N 1
ATOM 3472 C CA . LYS B 1 175 ? 18.729 -18.000 27.417 1.00 11.41 769 LYS B CA 1
ATOM 3473 C C . LYS B 1 175 ? 17.647 -17.283 28.211 1.00 12.58 769 LYS B C 1
ATOM 3474 O O . LYS B 1 175 ? 17.553 -17.425 29.433 1.00 14.32 769 LYS B O 1
ATOM 3480 N N . VAL B 1 176 ? 16.825 -16.497 27.524 1.00 11.78 770 VAL B N 1
ATOM 3481 C CA . VAL B 1 176 ? 15.750 -15.779 28.199 1.00 11.32 770 VAL B CA 1
ATOM 3482 C C . VAL B 1 176 ? 14.656 -16.736 28.682 1.00 11.10 770 VAL B C 1
ATOM 3483 O O . VAL B 1 176 ? 14.252 -17.641 27.954 1.00 12.09 770 VAL B O 1
ATOM 3487 N N . SER B 1 177 ? 14.193 -16.554 29.911 1.00 11.22 771 SER B N 1
ATOM 3488 C CA . SER B 1 177 ? 13.112 -17.400 30.424 1.00 14.99 771 SER B CA 1
ATOM 3489 C C . SER B 1 177 ? 12.076 -16.497 31.087 1.00 15.15 771 SER B C 1
ATOM 3490 O O . SER B 1 177 ? 12.012 -15.310 30.786 1.00 14.44 771 SER B O 1
ATOM 3493 N N . ASP B 1 178 ? 11.260 -17.071 31.972 1.00 16.70 772 ASP B N 1
ATOM 3494 C CA . ASP B 1 178 ? 10.239 -16.322 32.696 1.00 18.82 772 ASP B CA 1
ATOM 3495 C C . ASP B 1 178 ? 9.160 -15.769 31.749 1.00 18.55 772 ASP B C 1
ATOM 3496 O O . ASP B 1 178 ? 8.980 -14.558 31.634 1.00 19.55 772 ASP B O 1
ATOM 3501 N N . PHE B 1 179 ? 8.466 -16.665 31.063 1.00 18.98 773 PHE B N 1
ATOM 3502 C CA . PHE B 1 179 ? 7.403 -16.276 30.151 1.00 21.46 773 PHE B CA 1
ATOM 3503 C C . PHE B 1 179 ? 6.034 -16.472 30.796 1.00 23.81 773 PHE B C 1
ATOM 3504 O O . PHE B 1 179 ? 5.023 -16.027 30.254 1.00 26.56 773 PHE B O 1
ATOM 3512 N N . PRO B 1 203 ? 11.396 -5.828 40.880 0.00 42.19 797 PRO B N 1
ATOM 3513 C CA . PRO B 1 203 ? 11.286 -5.550 39.445 0.00 41.88 797 PRO B CA 1
ATOM 3514 C C . PRO B 1 203 ? 11.331 -4.056 39.137 1.00 41.89 797 PRO B C 1
ATOM 3515 O O . PRO B 1 203 ? 11.709 -3.650 38.033 1.00 40.89 797 PRO B O 1
ATOM 3519 N N . ILE B 1 204 ? 10.951 -3.244 40.121 1.00 40.71 798 ILE B N 1
ATOM 3520 C CA . ILE B 1 204 ? 10.951 -1.795 39.956 1.00 39.30 798 ILE B CA 1
ATOM 3521 C C . ILE B 1 204 ? 12.295 -1.297 39.447 1.00 37.44 798 ILE B C 1
ATOM 3522 O O . ILE B 1 204 ? 12.351 -0.529 38.487 1.00 36.98 798 ILE B O 1
ATOM 3527 N N . ARG B 1 205 ? 13.373 -1.743 40.087 1.00 34.24 799 ARG B N 1
ATOM 3528 C CA . ARG B 1 205 ? 14.713 -1.326 39.702 1.00 32.36 799 ARG B CA 1
ATOM 3529 C C . ARG B 1 205 ? 15.181 -1.931 38.381 1.00 29.82 799 ARG B C 1
ATOM 3530 O O . ARG B 1 205 ? 16.327 -1.740 37.976 1.00 29.45 799 ARG B O 1
ATOM 3538 N N . TRP B 1 206 ? 14.287 -2.659 37.721 1.00 27.95 800 TRP B N 1
ATOM 3539 C CA . TRP B 1 206 ? 14.567 -3.282 36.426 1.00 27.65 800 TRP B CA 1
ATOM 3540 C C . TRP B 1 206 ? 13.647 -2.679 35.367 1.00 26.57 800 TRP B C 1
ATOM 3541 O O . TRP B 1 206 ? 13.844 -2.878 34.167 1.00 24.71 800 TRP B O 1
ATOM 3552 N N . THR B 1 207 ? 12.643 -1.939 35.822 1.00 26.92 801 THR B N 1
ATOM 3553 C CA . THR B 1 207 ? 11.657 -1.328 34.928 1.00 27.29 801 THR B CA 1
ATOM 3554 C C . THR B 1 207 ? 11.959 0.131 34.570 1.00 27.35 801 THR B C 1
ATOM 3555 O O . THR B 1 207 ? 12.380 0.915 35.420 1.00 26.05 801 THR B O 1
ATOM 3559 N N . ALA B 1 208 ? 11.735 0.487 33.307 1.00 27.14 802 ALA B N 1
ATOM 3560 C CA . ALA B 1 208 ? 11.991 1.844 32.829 1.00 28.76 802 ALA B CA 1
ATOM 3561 C C . ALA B 1 208 ? 10.967 2.841 33.371 1.00 28.71 802 ALA B C 1
ATOM 3562 O O . ALA B 1 208 ? 9.833 2.477 33.681 1.00 27.98 802 ALA B O 1
ATOM 3564 N N . PRO B 1 209 ? 11.357 4.123 33.472 1.00 30.61 803 PRO B N 1
ATOM 3565 C CA . PRO B 1 209 ? 10.501 5.203 33.975 1.00 31.40 803 PRO B CA 1
ATOM 3566 C C . PRO B 1 209 ? 9.108 5.264 33.368 1.00 32.74 803 PRO B C 1
ATOM 3567 O O . PRO B 1 209 ? 8.109 5.216 34.087 1.00 32.59 803 PRO B O 1
ATOM 3571 N N . GLU B 1 210 ? 9.035 5.374 32.044 1.00 34.63 804 GLU B N 1
ATOM 3572 C CA . GLU B 1 210 ? 7.742 5.445 31.369 1.00 36.24 804 GLU B CA 1
ATOM 3573 C C . GLU B 1 210 ? 6.914 4.186 31.576 1.00 36.33 804 GLU B C 1
ATOM 3574 O O . GLU B 1 210 ? 5.692 4.221 31.462 1.00 37.02 804 GLU B O 1
ATOM 3580 N N . ALA B 1 211 ? 7.574 3.072 31.873 1.00 36.57 805 ALA B N 1
ATOM 3581 C CA . ALA B 1 211 ? 6.861 1.815 32.079 1.00 37.14 805 ALA B CA 1
ATOM 3582 C C . ALA B 1 211 ? 6.212 1.783 33.455 1.00 37.28 805 ALA B C 1
ATOM 3583 O O . ALA B 1 211 ? 5.177 1.153 33.653 1.00 38.51 805 ALA B O 1
ATOM 3585 N N . ILE B 1 212 ? 6.828 2.464 34.409 1.00 37.85 806 ILE B N 1
ATOM 3586 C CA . ILE B 1 212 ? 6.299 2.506 35.759 1.00 39.21 806 ILE B CA 1
ATOM 3587 C C . ILE B 1 212 ? 5.295 3.638 35.916 1.00 39.32 806 ILE B C 1
ATOM 3588 O O . ILE B 1 212 ? 4.222 3.453 36.489 1.00 39.64 806 ILE B O 1
ATOM 3593 N N . GLN B 1 213 ? 5.647 4.808 35.397 1.00 40.12 807 GLN B N 1
ATOM 3594 C CA . GLN B 1 213 ? 4.786 5.981 35.505 1.00 40.71 807 GLN B CA 1
ATOM 3595 C C . GLN B 1 213 ? 3.498 5.862 34.702 1.00 41.15 807 GLN B C 1
ATOM 3596 O O . GLN B 1 213 ? 2.412 6.053 35.242 1.00 40.80 807 GLN B O 1
ATOM 3602 N N . TYR B 1 214 ? 3.614 5.536 33.419 1.00 41.78 808 TYR B N 1
ATOM 3603 C CA . TYR B 1 214 ? 2.437 5.416 32.573 1.00 42.52 808 TYR B CA 1
ATOM 3604 C C . TYR B 1 214 ? 2.103 3.975 32.197 1.00 41.88 808 TYR B C 1
ATOM 3605 O O . TYR B 1 214 ? 1.275 3.732 31.317 1.00 40.06 808 TYR B O 1
ATOM 3614 N N . ARG B 1 215 ? 2.747 3.023 32.863 1.00 41.26 809 ARG B N 1
ATOM 3615 C CA . ARG B 1 215 ? 2.501 1.604 32.608 1.00 40.63 809 ARG B CA 1
ATOM 3616 C C . ARG B 1 215 ? 2.611 1.245 31.122 1.00 39.52 809 ARG B C 1
ATOM 3617 O O . ARG B 1 215 ? 1.896 0.370 30.625 1.00 39.94 809 ARG B O 1
ATOM 3625 N N . LYS B 1 216 ? 3.503 1.927 30.415 1.00 37.74 810 LYS B N 1
ATOM 3626 C CA . LYS B 1 216 ? 3.711 1.669 28.996 1.00 35.86 810 LYS B CA 1
ATOM 3627 C C . LYS B 1 216 ? 4.922 0.756 28.810 1.00 34.09 810 LYS B C 1
ATOM 3628 O O . LYS B 1 216 ? 6.064 1.184 28.986 1.00 33.07 810 LYS B O 1
ATOM 3634 N N . PHE B 1 217 ? 4.665 -0.499 28.456 1.00 31.81 811 PHE B N 1
ATOM 3635 C CA . PHE B 1 217 ? 5.736 -1.468 28.253 1.00 29.50 811 PHE B CA 1
ATOM 3636 C C . PHE B 1 217 ? 5.965 -1.734 26.776 1.00 26.89 811 PHE B C 1
ATOM 3637 O O . PHE B 1 217 ? 5.030 -2.042 26.039 1.00 26.06 811 PHE B O 1
ATOM 3645 N N . THR B 1 218 ? 7.219 -1.628 26.355 1.00 24.47 812 THR B N 1
ATOM 3646 C CA . THR B 1 218 ? 7.592 -1.848 24.960 1.00 23.66 812 THR B CA 1
ATOM 3647 C C . THR B 1 218 ? 8.990 -2.434 24.902 1.00 21.83 812 THR B C 1
ATOM 3648 O O . THR B 1 218 ? 9.672 -2.513 25.912 1.00 21.75 812 THR B O 1
ATOM 3652 N N . SER B 1 219 ? 9.434 -2.824 23.715 1.00 21.70 813 SER B N 1
ATOM 3653 C CA . SER B 1 219 ? 10.774 -3.368 23.609 1.00 19.89 813 SER B CA 1
ATOM 3654 C C . SER B 1 219 ? 11.798 -2.326 24.032 1.00 20.58 813 SER B C 1
ATOM 3655 O O . SER B 1 219 ? 12.887 -2.677 24.467 1.00 19.31 813 SER B O 1
ATOM 3658 N N . ALA B 1 220 ? 11.453 -1.045 23.909 1.00 19.28 814 ALA B N 1
ATOM 3659 C CA . ALA B 1 220 ? 12.374 -0.001 24.318 1.00 19.07 814 ALA B CA 1
ATOM 3660 C C . ALA B 1 220 ? 12.431 -0.058 25.838 1.00 19.79 814 ALA B C 1
ATOM 3661 O O . ALA B 1 220 ? 13.461 0.234 26.455 1.00 18.21 814 ALA B O 1
ATOM 3663 N N . SER B 1 221 ? 11.312 -0.435 26.443 1.00 19.26 815 SER B N 1
ATOM 3664 C CA . SER B 1 221 ? 11.250 -0.573 27.895 1.00 21.62 815 SER B CA 1
ATOM 3665 C C . SER B 1 221 ? 12.146 -1.761 28.284 1.00 20.27 815 SER B C 1
ATOM 3666 O O . SER B 1 221 ? 12.836 -1.728 29.306 1.00 19.87 815 SER B O 1
ATOM 3669 N N . ASP B 1 222 ? 12.128 -2.812 27.468 1.00 18.19 816 ASP B N 1
ATOM 3670 C CA . ASP B 1 222 ? 12.957 -3.983 27.755 1.00 18.18 816 ASP B CA 1
ATOM 3671 C C . ASP B 1 222 ? 14.448 -3.639 27.653 1.00 18.43 816 ASP B C 1
ATOM 3672 O O . ASP B 1 222 ? 15.259 -4.158 28.419 1.00 16.53 816 ASP B O 1
ATOM 3677 N N . VAL B 1 223 ? 14.810 -2.767 26.710 1.00 16.81 817 VAL B N 1
ATOM 3678 C CA . VAL B 1 223 ? 16.204 -2.361 26.552 1.00 16.75 817 VAL B CA 1
ATOM 3679 C C . VAL B 1 223 ? 16.738 -1.746 27.854 1.00 17.16 817 VAL B C 1
ATOM 3680 O O . VAL B 1 223 ? 17.881 -1.982 28.229 1.00 15.13 817 VAL B O 1
ATOM 3684 N N . TRP B 1 224 ? 15.909 -0.965 28.544 1.00 17.86 818 TRP B N 1
ATOM 3685 C CA . TRP B 1 224 ? 16.339 -0.373 29.810 1.00 17.21 818 TRP B CA 1
ATOM 3686 C C . TRP B 1 224 ? 16.639 -1.524 30.778 1.00 17.72 818 TRP B C 1
ATOM 3687 O O . TRP B 1 224 ? 17.629 -1.504 31.489 1.00 17.10 818 TRP B O 1
ATOM 3698 N N . SER B 1 225 ? 15.766 -2.521 30.788 1.00 16.56 819 SER B N 1
ATOM 3699 C CA . SER B 1 225 ? 15.941 -3.678 31.651 1.00 18.56 819 SER B CA 1
ATOM 3700 C C . SER B 1 225 ? 17.226 -4.406 31.268 1.00 15.67 819 SER B C 1
ATOM 3701 O O . SER B 1 225 ? 17.971 -4.853 32.137 1.00 15.05 819 SER B O 1
ATOM 3704 N N . TYR B 1 226 ? 17.483 -4.508 29.964 1.00 14.32 820 TYR B N 1
ATOM 3705 C CA . TYR B 1 226 ? 18.681 -5.173 29.467 1.00 13.78 820 TYR B CA 1
ATOM 3706 C C . TYR B 1 226 ? 19.910 -4.456 29.999 1.00 14.65 820 TYR B C 1
ATOM 3707 O O . TYR B 1 226 ? 20.910 -5.089 30.336 1.00 13.80 820 TYR B O 1
ATOM 3716 N N . GLY B 1 227 ? 19.826 -3.130 30.070 1.00 14.43 821 GLY B N 1
ATOM 3717 C CA . GLY B 1 227 ? 20.930 -2.352 30.584 1.00 13.72 821 GLY B CA 1
ATOM 3718 C C . GLY B 1 227 ? 21.213 -2.761 32.021 1.00 13.47 821 GLY B C 1
ATOM 3719 O O . GLY B 1 227 ? 22.367 -2.928 32.406 1.00 13.37 821 GLY B O 1
ATOM 3720 N N . ILE B 1 228 ? 20.161 -2.922 32.810 1.00 13.59 822 ILE B N 1
ATOM 3721 C CA . ILE B 1 228 ? 20.322 -3.323 34.204 1.00 13.67 822 ILE B CA 1
ATOM 3722 C C . ILE B 1 228 ? 20.984 -4.703 34.257 1.00 13.57 822 ILE B C 1
ATOM 3723 O O . ILE B 1 228 ? 21.883 -4.937 35.068 1.00 16.34 822 ILE B O 1
ATOM 3728 N N . VAL B 1 229 ? 20.545 -5.605 33.381 1.00 11.81 823 VAL B N 1
ATOM 3729 C CA . VAL B 1 229 ? 21.117 -6.949 33.294 1.00 11.93 823 VAL B CA 1
ATOM 3730 C C . VAL B 1 229 ? 22.614 -6.879 32.984 1.00 14.13 823 VAL B C 1
ATOM 3731 O O . VAL B 1 229 ? 23.425 -7.662 33.512 1.00 10.48 823 VAL B O 1
ATOM 3735 N N . MET B 1 230 ? 22.988 -5.948 32.108 1.00 13.83 824 MET B N 1
ATOM 3736 C CA . MET B 1 230 ? 24.391 -5.781 31.775 1.00 12.69 824 MET B CA 1
ATOM 3737 C C . MET B 1 230 ? 25.167 -5.461 33.047 1.00 13.37 824 MET B C 1
ATOM 3738 O O . MET B 1 230 ? 26.248 -6.007 33.283 1.00 13.33 824 MET B O 1
ATOM 3743 N N . TRP B 1 231 ? 24.623 -4.550 33.842 1.00 13.88 825 TRP B N 1
ATOM 3744 C CA . TRP B 1 231 ? 25.267 -4.163 35.088 1.00 17.01 825 TRP B CA 1
ATOM 3745 C C . TRP B 1 231 ? 25.363 -5.376 36.015 1.00 15.73 825 TRP B C 1
ATOM 3746 O O . TRP B 1 231 ? 26.414 -5.629 36.601 1.00 17.55 825 TRP B O 1
ATOM 3757 N N . GLU B 1 232 ? 24.266 -6.120 36.139 1.00 15.40 826 GLU B N 1
ATOM 3758 C CA . GLU B 1 232 ? 24.243 -7.312 36.992 1.00 15.19 826 GLU B CA 1
ATOM 3759 C C . GLU B 1 232 ? 25.319 -8.296 36.577 1.00 14.32 826 GLU B C 1
ATOM 3760 O O . GLU B 1 232 ? 26.025 -8.882 37.414 1.00 16.30 826 GLU B O 1
ATOM 3766 N N . VAL B 1 233 ? 25.440 -8.490 35.273 1.00 12.96 827 VAL B N 1
ATOM 3767 C CA . VAL B 1 233 ? 26.442 -9.402 34.764 1.00 12.46 827 VAL B CA 1
ATOM 3768 C C . VAL B 1 233 ? 27.855 -8.895 35.033 1.00 13.23 827 VAL B C 1
ATOM 3769 O O . VAL B 1 233 ? 28.711 -9.670 35.450 1.00 13.62 827 VAL B O 1
ATOM 3773 N N . MET B 1 234 ? 28.116 -7.609 34.794 1.00 15.01 828 MET B N 1
ATOM 3774 C CA . MET B 1 234 ? 29.469 -7.098 35.022 1.00 15.36 828 MET B CA 1
ATOM 3775 C C . MET B 1 234 ? 29.811 -7.040 36.507 1.00 16.66 828 MET B C 1
ATOM 3776 O O . MET B 1 234 ? 30.983 -7.028 36.879 1.00 16.79 828 MET B O 1
ATOM 3781 N N . SER B 1 235 ? 28.781 -7.008 37.344 1.00 18.34 829 SER B N 1
ATOM 3782 C CA . SER B 1 235 ? 28.952 -6.969 38.792 1.00 18.36 829 SER B CA 1
ATOM 3783 C C . SER B 1 235 ? 28.877 -8.376 39.375 1.00 17.59 829 SER B C 1
ATOM 3784 O O . SER B 1 235 ? 28.842 -8.557 40.587 1.00 18.25 829 SER B O 1
ATOM 3787 N N . TYR B 1 236 ? 28.844 -9.380 38.516 1.00 17.58 830 TYR B N 1
ATOM 3788 C CA . TYR B 1 236 ? 28.753 -10.758 38.992 1.00 16.37 830 TYR B CA 1
ATOM 3789 C C . TYR B 1 236 ? 27.590 -11.031 39.955 1.00 16.94 830 TYR B C 1
ATOM 3790 O O . TYR B 1 236 ? 27.777 -11.588 41.043 1.00 15.38 830 TYR B O 1
ATOM 3799 N N . GLY B 1 237 ? 26.391 -10.614 39.551 1.00 16.42 831 GLY B N 1
ATOM 3800 C CA . GLY B 1 237 ? 25.204 -10.876 40.343 1.00 17.86 831 GLY B CA 1
ATOM 3801 C C . GLY B 1 237 ? 24.852 -9.934 41.471 1.00 20.86 831 GLY B C 1
ATOM 3802 O O . GLY B 1 237 ? 23.957 -10.223 42.276 1.00 21.50 831 GLY B O 1
ATOM 3803 N N . GLU B 1 238 ? 25.549 -8.812 41.559 1.00 22.28 832 GLU B N 1
ATOM 3804 C CA . GLU B 1 238 ? 25.234 -7.855 42.606 1.00 24.11 832 GLU B CA 1
ATOM 3805 C C . GLU B 1 238 ? 23.806 -7.392 42.352 1.00 24.53 832 GLU B C 1
ATOM 3806 O O . GLU B 1 238 ? 23.326 -7.428 41.215 1.00 25.03 832 GLU B O 1
ATOM 3812 N N . ARG B 1 239 ? 23.119 -6.988 43.412 1.00 23.85 833 ARG B N 1
ATOM 3813 C CA . ARG B 1 239 ? 21.753 -6.507 43.295 1.00 25.16 833 ARG B CA 1
ATOM 3814 C C . ARG B 1 239 ? 21.772 -5.068 42.774 1.00 26.18 833 ARG B C 1
ATOM 3815 O O . ARG B 1 239 ? 22.512 -4.226 43.279 1.00 25.83 833 ARG B O 1
ATOM 3823 N N . PRO B 1 240 ? 20.962 -4.776 41.748 1.00 27.65 834 PRO B N 1
ATOM 3824 C CA . PRO B 1 240 ? 20.896 -3.427 41.176 1.00 28.99 834 PRO B CA 1
ATOM 3825 C C . PRO B 1 240 ? 20.507 -2.384 42.219 1.00 29.72 834 PRO B C 1
ATOM 3826 O O . PRO B 1 240 ? 19.488 -2.527 42.893 1.00 29.19 834 PRO B O 1
ATOM 3830 N N . TYR B 1 241 ? 21.313 -1.331 42.328 1.00 31.60 835 TYR B N 1
ATOM 3831 C CA . TYR B 1 241 ? 21.062 -0.240 43.269 1.00 33.63 835 TYR B CA 1
ATOM 3832 C C . TYR B 1 241 ? 21.244 -0.696 44.710 1.00 34.75 835 TYR B C 1
ATOM 3833 O O . TYR B 1 241 ? 20.802 -0.030 45.644 1.00 34.86 835 TYR B O 1
ATOM 3842 N N . TRP B 1 242 ? 21.889 -1.845 44.871 1.00 35.31 836 TRP B N 1
ATOM 3843 C CA . TRP B 1 242 ? 22.170 -2.402 46.185 1.00 37.37 836 TRP B CA 1
ATOM 3844 C C . TRP B 1 242 ? 20.963 -2.424 47.120 1.00 38.94 836 TRP B C 1
ATOM 3845 O O . TRP B 1 242 ? 19.882 -2.871 46.736 1.00 39.35 836 TRP B O 1
ATOM 3856 N N . ASP B 1 243 ? 21.159 -1.937 48.344 1.00 41.36 837 ASP B N 1
ATOM 3857 C CA . ASP B 1 243 ? 20.111 -1.913 49.362 1.00 43.06 837 ASP B CA 1
ATOM 3858 C C . ASP B 1 243 ? 18.989 -0.905 49.123 1.00 44.37 837 ASP B C 1
ATOM 3859 O O . ASP B 1 243 ? 17.915 -1.024 49.719 1.00 44.84 837 ASP B O 1
ATOM 3864 N N . MET B 1 244 ? 19.229 0.079 48.261 1.00 44.92 838 MET B N 1
ATOM 3865 C CA . MET B 1 244 ? 18.217 1.093 47.968 1.00 45.61 838 MET B CA 1
ATOM 3866 C C . MET B 1 244 ? 16.816 0.509 47.861 1.00 46.26 838 MET B C 1
ATOM 3867 O O . MET B 1 244 ? 16.634 -0.624 47.418 1.00 47.41 838 MET B O 1
ATOM 3872 N N . THR B 1 245 ? 15.828 1.300 48.258 1.00 46.22 839 THR B N 1
ATOM 3873 C CA . THR B 1 245 ? 14.440 0.872 48.223 1.00 46.81 839 THR B CA 1
ATOM 3874 C C . THR B 1 245 ? 13.794 1.308 46.911 1.00 47.03 839 THR B C 1
ATOM 3875 O O . THR B 1 245 ? 14.346 2.131 46.184 1.00 46.52 839 THR B O 1
ATOM 3879 N N . ASN B 1 246 ? 12.630 0.747 46.606 1.00 47.84 840 ASN B N 1
ATOM 3880 C CA . ASN B 1 246 ? 11.929 1.101 45.380 1.00 48.86 840 ASN B CA 1
ATOM 3881 C C . ASN B 1 246 ? 11.450 2.546 45.438 1.00 49.80 840 ASN B C 1
ATOM 3882 O O . ASN B 1 246 ? 12.181 3.463 45.059 1.00 51.28 840 ASN B O 1
ATOM 3887 N N . ASP B 1 248 ? 13.538 5.280 46.592 1.00 52.05 842 ASP B N 1
ATOM 3888 C CA . ASP B 1 248 ? 14.954 5.597 46.444 1.00 54.02 842 ASP B CA 1
ATOM 3889 C C . ASP B 1 248 ? 15.411 5.449 44.998 1.00 54.18 842 ASP B C 1
ATOM 3890 O O . ASP B 1 248 ? 15.991 6.369 44.425 1.00 54.52 842 ASP B O 1
ATOM 3895 N N . VAL B 1 249 ? 15.154 4.283 44.415 1.00 54.45 843 VAL B N 1
ATOM 3896 C CA . VAL B 1 249 ? 15.549 4.019 43.038 1.00 54.37 843 VAL B CA 1
ATOM 3897 C C . VAL B 1 249 ? 14.748 4.888 42.073 1.00 54.21 843 VAL B C 1
ATOM 3898 O O . VAL B 1 249 ? 15.316 5.562 41.214 1.00 53.64 843 VAL B O 1
ATOM 3902 N N . ILE B 1 250 ? 13.428 4.866 42.220 1.00 54.31 844 ILE B N 1
ATOM 3903 C CA . ILE B 1 250 ? 12.548 5.649 41.366 1.00 54.75 844 ILE B CA 1
ATOM 3904 C C . ILE B 1 250 ? 12.902 7.125 41.464 1.00 55.12 844 ILE B C 1
ATOM 3905 O O . ILE B 1 250 ? 12.962 7.827 40.455 1.00 55.01 844 ILE B O 1
ATOM 3910 N N . ASN B 1 251 ? 13.140 7.590 42.687 1.00 55.42 845 ASN B N 1
ATOM 3911 C CA . ASN B 1 251 ? 13.492 8.983 42.915 1.00 55.88 845 ASN B CA 1
ATOM 3912 C C . ASN B 1 251 ? 14.857 9.288 42.313 1.00 55.65 845 ASN B C 1
ATOM 3913 O O . ASN B 1 251 ? 15.042 10.327 41.680 1.00 56.53 845 ASN B O 1
ATOM 3918 N N . ALA B 1 252 ? 15.807 8.376 42.505 1.00 54.67 846 ALA B N 1
ATOM 3919 C CA . ALA B 1 252 ? 17.157 8.548 41.974 1.00 54.16 846 ALA B CA 1
ATOM 3920 C C . ALA B 1 252 ? 17.134 8.669 40.452 1.00 53.89 846 ALA B C 1
ATOM 3921 O O . ALA B 1 252 ? 17.828 9.509 39.876 1.00 52.85 846 ALA B O 1
ATOM 3923 N N . ILE B 1 253 ? 16.338 7.819 39.809 1.00 54.25 847 ILE B N 1
ATOM 3924 C CA . ILE B 1 253 ? 16.212 7.825 38.356 1.00 54.58 847 ILE B CA 1
ATOM 3925 C C . ILE B 1 253 ? 15.698 9.183 37.892 1.00 55.16 847 ILE B C 1
ATOM 3926 O O . ILE B 1 253 ? 16.065 9.666 36.819 1.00 55.06 847 ILE B O 1
ATOM 3931 N N . GLU B 1 254 ? 14.847 9.797 38.708 1.00 55.62 848 GLU B N 1
ATOM 3932 C CA . GLU B 1 254 ? 14.300 11.109 38.386 1.00 56.01 848 GLU B CA 1
ATOM 3933 C C . GLU B 1 254 ? 15.408 12.157 38.461 1.00 55.55 848 GLU B C 1
ATOM 3934 O O . GLU B 1 254 ? 15.485 13.050 37.617 1.00 56.17 848 GLU B O 1
ATOM 3940 N N . GLN B 1 255 ? 16.268 12.038 39.469 1.00 55.03 849 GLN B N 1
ATOM 3941 C CA . GLN B 1 255 ? 17.377 12.973 39.656 1.00 54.39 849 GLN B CA 1
ATOM 3942 C C . GLN B 1 255 ? 18.488 12.699 38.649 1.00 53.16 849 GLN B C 1
ATOM 3943 O O . GLN B 1 255 ? 19.628 13.126 38.835 1.00 52.81 849 GLN B O 1
ATOM 3949 N N . ASP B 1 256 ? 18.143 11.984 37.583 1.00 51.96 850 ASP B N 1
ATOM 3950 C CA . ASP B 1 256 ? 19.095 11.640 36.535 1.00 50.57 850 ASP B CA 1
ATOM 3951 C C . ASP B 1 256 ? 20.260 10.799 37.045 1.00 48.73 850 ASP B C 1
ATOM 3952 O O . ASP B 1 256 ? 21.375 10.891 36.532 1.00 48.54 850 ASP B O 1
ATOM 3957 N N . TYR B 1 257 ? 20.002 9.982 38.061 1.00 47.28 851 TYR B N 1
ATOM 3958 C CA . TYR B 1 257 ? 21.037 9.108 38.616 1.00 45.29 851 TYR B CA 1
ATOM 3959 C C . TYR B 1 257 ? 21.146 7.831 37.776 1.00 42.55 851 TYR B C 1
ATOM 3960 O O . TYR B 1 257 ? 20.141 7.312 37.302 1.00 42.52 851 TYR B O 1
ATOM 3969 N N . ARG B 1 258 ? 22.364 7.331 37.605 1.00 40.75 852 ARG B N 1
ATOM 3970 C CA . ARG B 1 258 ? 22.602 6.117 36.832 1.00 38.97 852 ARG B CA 1
ATOM 3971 C C . ARG B 1 258 ? 23.699 5.277 37.477 1.00 38.28 852 ARG B C 1
ATOM 3972 O O . ARG B 1 258 ? 24.728 5.807 37.898 1.00 37.78 852 ARG B O 1
ATOM 3980 N N . LEU B 1 259 ? 23.477 3.966 37.548 1.00 36.79 853 LEU B N 1
ATOM 3981 C CA . LEU B 1 259 ? 24.442 3.055 38.147 1.00 35.94 853 LEU B CA 1
ATOM 3982 C C . LEU B 1 259 ? 25.847 3.237 37.589 1.00 35.47 853 LEU B C 1
ATOM 3983 O O . LEU B 1 259 ? 26.047 3.336 36.373 1.00 36.05 853 LEU B O 1
ATOM 3988 N N . PRO B 1 260 ? 26.846 3.278 38.480 1.00 34.49 854 PRO B N 1
ATOM 3989 C CA . PRO B 1 260 ? 28.245 3.444 38.092 1.00 33.94 854 PRO B CA 1
ATOM 3990 C C . PRO B 1 260 ? 28.805 2.182 37.458 1.00 34.14 854 PRO B C 1
ATOM 3991 O O . PRO B 1 260 ? 28.206 1.114 37.546 1.00 35.49 854 PRO B O 1
ATOM 3995 N N . PRO B 1 261 ? 29.967 2.290 36.809 1.00 33.79 855 PRO B N 1
ATOM 3996 C CA . PRO B 1 261 ? 30.560 1.112 36.183 1.00 34.26 855 PRO B CA 1
ATOM 3997 C C . PRO B 1 261 ? 31.060 0.100 37.219 1.00 35.40 855 PRO B C 1
ATOM 3998 O O . PRO B 1 261 ? 31.726 0.466 38.192 1.00 34.36 855 PRO B O 1
ATOM 4002 N N . PRO B 1 262 ? 30.719 -1.186 37.035 1.00 35.84 856 PRO B N 1
ATOM 4003 C CA . PRO B 1 262 ? 31.164 -2.220 37.974 1.00 35.17 856 PRO B CA 1
ATOM 4004 C C . PRO B 1 262 ? 32.691 -2.258 38.010 1.00 35.39 856 PRO B C 1
ATOM 4005 O O . PRO B 1 262 ? 33.341 -1.698 37.133 1.00 35.13 856 PRO B O 1
ATOM 4009 N N . MET B 1 263 ? 33.254 -2.926 39.014 1.00 35.87 857 MET B N 1
ATOM 4010 C CA . MET B 1 263 ? 34.703 -3.035 39.163 1.00 36.30 857 MET B CA 1
ATOM 4011 C C . MET B 1 263 ? 35.318 -3.786 37.990 1.00 35.39 857 MET B C 1
ATOM 4012 O O . MET B 1 263 ? 34.853 -4.861 37.617 1.00 35.69 857 MET B O 1
ATOM 4017 N N . ASP B 1 264 ? 36.366 -3.213 37.410 1.00 33.53 858 ASP B N 1
ATOM 4018 C CA . ASP B 1 264 ? 37.046 -3.836 36.281 1.00 33.17 858 ASP B CA 1
ATOM 4019 C C . ASP B 1 264 ? 36.168 -3.898 35.022 1.00 31.39 858 ASP B C 1
ATOM 4020 O O . ASP B 1 264 ? 36.462 -4.635 34.080 1.00 32.63 858 ASP B O 1
ATOM 4025 N N . CYS B 1 265 ? 35.090 -3.124 35.005 1.00 29.68 859 CYS B N 1
ATOM 4026 C CA . CYS B 1 265 ? 34.209 -3.108 33.847 1.00 29.32 859 CYS B CA 1
ATOM 4027 C C . CYS B 1 265 ? 34.708 -2.159 32.764 1.00 28.87 859 CYS B C 1
ATOM 4028 O O . CYS B 1 265 ? 34.950 -0.981 33.019 1.00 28.33 859 CYS B O 1
ATOM 4031 N N . PRO B 1 266 ? 34.860 -2.663 31.533 1.00 29.53 860 PRO B N 1
ATOM 4032 C CA . PRO B 1 266 ? 35.325 -1.831 30.419 1.00 29.74 860 PRO B CA 1
ATOM 4033 C C . PRO B 1 266 ? 34.442 -0.599 30.244 1.00 30.09 860 PRO B C 1
ATOM 4034 O O . PRO B 1 266 ? 33.211 -0.676 30.382 1.00 30.23 860 PRO B O 1
ATOM 4038 N N . SER B 1 267 ? 35.075 0.533 29.942 1.00 29.47 861 SER B N 1
ATOM 4039 C CA . SER B 1 267 ? 34.366 1.800 29.743 1.00 28.70 861 SER B CA 1
ATOM 4040 C C . SER B 1 267 ? 33.307 1.707 28.644 1.00 26.40 861 SER B C 1
ATOM 4041 O O . SER B 1 267 ? 32.224 2.277 28.759 1.00 26.97 861 SER B O 1
ATOM 4044 N N . ALA B 1 268 ? 33.640 0.996 27.574 1.00 24.97 862 ALA B N 1
ATOM 4045 C CA . ALA B 1 268 ? 32.728 0.840 26.452 1.00 24.56 862 ALA B CA 1
ATOM 4046 C C . ALA B 1 268 ? 31.432 0.164 26.903 1.00 23.58 862 ALA B C 1
ATOM 4047 O O . ALA B 1 268 ? 30.342 0.549 26.482 1.00 23.58 862 ALA B O 1
ATOM 4049 N N . LEU B 1 269 ? 31.555 -0.836 27.771 1.00 22.71 863 LEU B N 1
ATOM 4050 C CA . LEU B 1 269 ? 30.387 -1.548 28.279 1.00 20.15 863 LEU B CA 1
ATOM 4051 C C . LEU B 1 269 ? 29.473 -0.693 29.134 1.00 20.43 863 LEU B C 1
ATOM 4052 O O . LEU B 1 269 ? 28.251 -0.789 29.037 1.00 19.47 863 LEU B O 1
ATOM 4057 N N . HIS B 1 270 ? 30.050 0.134 29.993 1.00 21.00 864 HIS B N 1
ATOM 4058 C CA . HIS B 1 270 ? 29.222 0.977 30.832 1.00 21.60 864 HIS B CA 1
ATOM 4059 C C . HIS B 1 270 ? 28.519 2.009 29.959 1.00 21.99 864 HIS B C 1
ATOM 4060 O O . HIS B 1 270 ? 27.378 2.390 30.220 1.00 22.26 864 HIS B O 1
ATOM 4067 N N . GLN B 1 271 ? 29.210 2.466 28.922 1.00 23.29 865 GLN B N 1
ATOM 4068 C CA . GLN B 1 271 ? 28.623 3.450 28.032 1.00 23.67 865 GLN B CA 1
ATOM 4069 C C . GLN B 1 271 ? 27.380 2.845 27.415 1.00 21.91 865 GLN B C 1
ATOM 4070 O O . GLN B 1 271 ? 26.350 3.506 27.314 1.00 22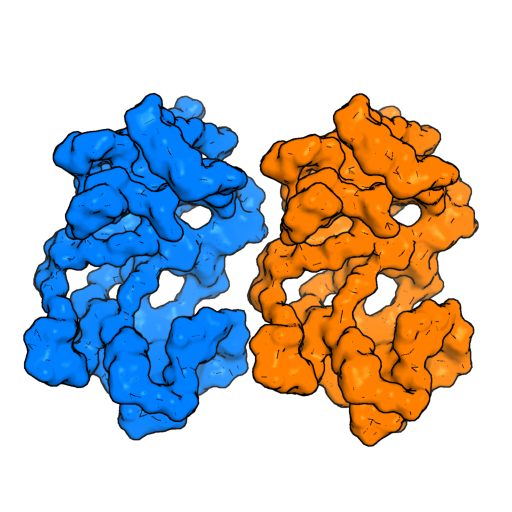.29 865 GLN B O 1
ATOM 4076 N N . LEU B 1 272 ? 27.477 1.578 27.022 1.00 20.79 866 LEU B N 1
ATOM 4077 C CA . LEU B 1 272 ? 26.344 0.892 26.423 1.00 21.12 866 LEU B CA 1
ATOM 4078 C C . LEU B 1 272 ? 25.201 0.820 27.435 1.00 20.76 866 LEU B C 1
ATOM 4079 O O . LEU B 1 272 ? 24.040 0.908 27.064 1.00 21.17 866 LEU B O 1
ATOM 4084 N N . MET B 1 273 ? 25.530 0.675 28.718 1.00 21.14 867 MET B N 1
ATOM 4085 C CA . MET B 1 273 ? 24.502 0.636 29.745 1.00 20.23 867 MET B CA 1
ATOM 4086 C C . MET B 1 273 ? 23.823 1.997 29.800 1.00 20.08 867 MET B C 1
ATOM 4087 O O . MET B 1 273 ? 22.602 2.085 29.836 1.00 18.77 867 MET B O 1
ATOM 4092 N N . LEU B 1 274 ? 24.621 3.062 29.831 1.00 22.33 868 LEU B N 1
ATOM 4093 C CA . LEU B 1 274 ? 24.058 4.404 29.876 1.00 22.34 868 LEU B CA 1
ATOM 4094 C C . LEU B 1 274 ? 23.120 4.608 28.684 1.00 22.46 868 LEU B C 1
ATOM 4095 O O . LEU B 1 274 ? 22.037 5.187 28.824 1.00 22.32 868 LEU B O 1
ATOM 4100 N N . ASP B 1 275 ? 23.536 4.127 27.515 1.00 21.83 869 ASP B N 1
ATOM 4101 C CA . ASP B 1 275 ? 22.709 4.240 26.306 1.00 22.31 869 ASP B CA 1
ATOM 4102 C C . ASP B 1 275 ? 21.343 3.583 26.518 1.00 22.55 869 ASP B C 1
ATOM 4103 O O . ASP B 1 275 ? 20.314 4.135 26.123 1.00 23.61 869 ASP B O 1
ATOM 4108 N N . CYS B 1 276 ? 21.331 2.402 27.139 1.00 22.61 870 CYS B N 1
ATOM 4109 C CA . CYS B 1 276 ? 20.079 1.684 27.388 1.00 19.25 870 CYS B CA 1
ATOM 4110 C C . CYS B 1 276 ? 19.220 2.397 28.409 1.00 19.44 870 CYS B C 1
ATOM 4111 O O . CYS B 1 276 ? 17.998 2.213 28.429 1.00 17.07 870 CYS B O 1
ATOM 4114 N N . TRP B 1 277 ? 19.859 3.198 29.263 1.00 20.19 871 TRP B N 1
ATOM 4115 C CA . TRP B 1 277 ? 19.139 3.924 30.308 1.00 23.38 871 TRP B CA 1
ATOM 4116 C C . TRP B 1 277 ? 18.798 5.366 29.933 1.00 26.21 871 TRP B C 1
ATOM 4117 O O . TRP B 1 277 ? 18.817 6.256 30.784 1.00 25.32 871 TRP B O 1
ATOM 4128 N N . GLN B 1 278 ? 18.484 5.594 28.663 1.00 29.07 872 GLN B N 1
ATOM 4129 C CA . GLN B 1 278 ? 18.120 6.928 28.204 1.00 31.29 872 GLN B CA 1
ATOM 4130 C C . GLN B 1 278 ? 16.696 7.232 28.638 1.00 31.44 872 GLN B C 1
ATOM 4131 O O . GLN B 1 278 ? 15.790 6.428 28.422 1.00 31.47 872 GLN B O 1
ATOM 4137 N N . LYS B 1 279 ? 16.503 8.395 29.252 1.00 31.97 873 LYS B N 1
ATOM 4138 C CA . LYS B 1 279 ? 15.183 8.807 29.715 1.00 33.02 873 LYS B CA 1
ATOM 4139 C C . LYS B 1 279 ? 14.136 8.621 28.623 1.00 32.84 873 LYS B C 1
ATOM 4140 O O . LYS B 1 279 ? 13.071 8.043 28.859 1.00 31.82 873 LYS B O 1
ATOM 4146 N N . ASP B 1 280 ? 14.436 9.121 27.427 1.00 33.22 874 ASP B N 1
ATOM 4147 C CA . ASP B 1 280 ? 13.509 8.992 26.307 1.00 33.75 874 ASP B CA 1
ATOM 4148 C C . ASP B 1 280 ? 13.764 7.662 25.631 1.00 31.42 874 ASP B C 1
ATOM 4149 O O . ASP B 1 280 ? 14.817 7.440 25.039 1.00 31.64 874 ASP B O 1
ATOM 4154 N N . ARG B 1 281 ? 12.782 6.779 25.728 1.00 31.18 875 ARG B N 1
ATOM 4155 C CA . ARG B 1 281 ? 12.881 5.448 25.157 1.00 29.77 875 ARG B CA 1
ATOM 4156 C C . ARG B 1 281 ? 13.254 5.458 23.678 1.00 29.38 875 ARG B C 1
ATOM 4157 O O . ARG B 1 281 ? 13.859 4.508 23.179 1.00 27.09 875 ARG B O 1
ATOM 4165 N N . ASN B 1 282 ? 12.910 6.541 22.986 1.00 29.21 876 ASN B N 1
ATOM 4166 C CA . ASN B 1 282 ? 13.210 6.660 21.567 1.00 28.87 876 ASN B CA 1
ATOM 4167 C C . ASN B 1 282 ? 14.711 6.766 21.298 1.00 27.90 876 ASN B C 1
ATOM 4168 O O . ASN B 1 282 ? 15.177 6.364 20.236 1.00 28.36 876 ASN B O 1
ATOM 4173 N N . HIS B 1 283 ? 15.466 7.292 22.263 1.00 27.26 877 HIS B N 1
ATOM 4174 C CA . HIS B 1 283 ? 16.913 7.428 22.103 1.00 27.39 877 HIS B CA 1
ATOM 4175 C C . HIS B 1 283 ? 17.682 6.176 22.540 1.00 26.75 877 HIS B C 1
ATOM 4176 O O . HIS B 1 283 ? 18.886 6.053 22.295 1.00 23.79 877 HIS B O 1
ATOM 4183 N N . ARG B 1 284 ? 16.995 5.247 23.194 1.00 24.81 878 ARG B N 1
ATOM 4184 C CA . ARG B 1 284 ? 17.645 4.023 23.641 1.00 23.41 878 ARG B CA 1
ATOM 4185 C C . ARG B 1 284 ? 17.935 3.149 22.424 1.00 22.38 878 ARG B C 1
ATOM 4186 O O . ARG B 1 284 ? 17.151 3.108 21.475 1.00 22.18 878 ARG B O 1
ATOM 4194 N N . PRO B 1 285 ? 19.083 2.453 22.418 1.00 21.84 879 PRO B N 1
ATOM 4195 C CA . PRO B 1 285 ? 19.402 1.600 21.267 1.00 21.66 879 PRO B CA 1
ATOM 4196 C C . PRO B 1 285 ? 18.448 0.410 21.154 1.00 21.89 879 PRO B C 1
ATOM 4197 O O . PRO B 1 285 ? 17.840 0.010 22.150 1.00 23.94 879 PRO B O 1
ATOM 4201 N N . LYS B 1 286 ? 18.310 -0.130 19.942 1.00 19.98 880 LYS B N 1
ATOM 4202 C CA . LYS B 1 286 ? 17.450 -1.289 19.689 1.00 19.37 880 LYS B CA 1
ATOM 4203 C C . LYS B 1 286 ? 18.274 -2.558 19.967 1.00 18.43 880 LYS B C 1
ATOM 4204 O O . LYS B 1 286 ? 19.499 -2.527 19.876 1.00 16.34 880 LYS B O 1
ATOM 4210 N N . PHE B 1 287 ? 17.613 -3.675 20.276 1.00 17.87 881 PHE B N 1
ATOM 4211 C CA . PHE B 1 287 ? 18.358 -4.901 20.532 1.00 17.35 881 PHE B CA 1
ATOM 4212 C C . PHE B 1 287 ? 19.268 -5.261 19.357 1.00 17.46 881 PHE B C 1
ATOM 4213 O O . PHE B 1 287 ? 20.361 -5.787 19.554 1.00 17.80 881 PHE B O 1
ATOM 4221 N N . GLY B 1 288 ? 18.826 -4.948 18.143 1.00 20.12 882 GLY B N 1
ATOM 4222 C CA . GLY B 1 288 ? 19.631 -5.221 16.965 1.00 19.41 882 GLY B CA 1
ATOM 4223 C C . GLY B 1 288 ? 20.966 -4.498 17.051 1.00 18.12 882 GLY B C 1
ATOM 4224 O O . GLY B 1 288 ? 22.014 -5.071 16.747 1.00 18.49 882 GLY B O 1
ATOM 4225 N N . GLN B 1 289 ? 20.923 -3.236 17.467 1.00 16.81 883 GLN B N 1
ATOM 4226 C CA . GLN B 1 289 ? 22.121 -2.419 17.627 1.00 16.64 883 GLN B CA 1
ATOM 4227 C C . GLN B 1 289 ? 22.971 -2.938 18.785 1.00 16.68 883 GLN B C 1
ATOM 4228 O O . GLN B 1 289 ? 24.199 -2.954 18.720 1.00 14.43 883 GLN B O 1
ATOM 4234 N N . ILE B 1 290 ? 22.309 -3.364 19.851 1.00 17.01 884 ILE B N 1
ATOM 4235 C CA . ILE B 1 290 ? 23.026 -3.875 21.007 1.00 15.96 884 ILE B CA 1
ATOM 4236 C C . ILE B 1 290 ? 23.890 -5.048 20.587 1.00 14.80 884 ILE B C 1
ATOM 4237 O O . ILE B 1 290 ? 25.079 -5.078 20.879 1.00 15.98 884 ILE B O 1
ATOM 4242 N N . VAL B 1 291 ? 23.286 -5.993 19.873 1.00 15.02 885 VAL B N 1
ATOM 4243 C CA . VAL B 1 291 ? 23.988 -7.171 19.403 1.00 16.07 885 VAL B CA 1
ATOM 4244 C C . VAL B 1 291 ? 25.190 -6.780 18.550 1.00 18.54 885 VAL B C 1
ATOM 4245 O O . VAL B 1 291 ? 26.294 -7.294 18.744 1.00 18.23 885 VAL B O 1
ATOM 4249 N N . ASN B 1 292 ? 24.965 -5.871 17.604 1.00 19.92 886 ASN B N 1
ATOM 4250 C CA . ASN B 1 292 ? 26.015 -5.395 16.703 1.00 20.44 886 ASN B CA 1
ATOM 4251 C C . ASN B 1 292 ? 27.196 -4.831 17.482 1.00 18.92 886 ASN B C 1
ATOM 4252 O O . ASN B 1 292 ? 28.352 -5.128 17.175 1.00 21.03 886 ASN B O 1
ATOM 4257 N N . THR B 1 293 ? 26.899 -4.007 18.483 1.00 18.32 887 THR B N 1
ATOM 4258 C CA . THR B 1 293 ? 27.938 -3.407 19.329 1.00 20.21 887 THR B CA 1
ATOM 4259 C C . THR B 1 293 ? 28.713 -4.486 20.092 1.00 19.39 887 THR B C 1
ATOM 4260 O O . THR B 1 293 ? 29.944 -4.461 20.150 1.00 18.61 887 THR B O 1
ATOM 4264 N N . LEU B 1 294 ? 27.991 -5.433 20.682 1.00 17.88 888 LEU B N 1
ATOM 4265 C CA . LEU B 1 294 ? 28.631 -6.499 21.450 1.00 17.94 888 LEU B CA 1
ATOM 4266 C C . LEU B 1 294 ? 29.502 -7.346 20.524 1.00 19.16 888 LEU B C 1
ATOM 4267 O O . LEU B 1 294 ? 30.617 -7.720 20.881 1.00 17.24 888 LEU B O 1
ATOM 4272 N N . ASP B 1 295 ? 28.994 -7.632 19.329 1.00 19.90 889 ASP B N 1
ATOM 4273 C CA . ASP B 1 295 ? 29.749 -8.390 18.340 1.00 23.16 889 ASP B CA 1
ATOM 4274 C C . ASP B 1 295 ? 31.020 -7.655 17.921 1.00 24.20 889 ASP B C 1
ATOM 4275 O O . ASP B 1 295 ? 32.017 -8.286 17.569 1.00 23.96 889 ASP B O 1
ATOM 4280 N N . LYS B 1 296 ? 30.980 -6.324 17.951 1.00 26.17 890 LYS B N 1
ATOM 4281 C CA . LYS B 1 296 ? 32.133 -5.521 17.544 1.00 28.64 890 LYS B CA 1
ATOM 4282 C C . LYS B 1 296 ? 33.209 -5.589 18.616 1.00 29.30 890 LYS B C 1
ATOM 4283 O O . LYS B 1 296 ? 34.402 -5.729 18.318 1.00 29.89 890 LYS B O 1
ATOM 4289 N N . MET B 1 297 ? 32.773 -5.488 19.866 1.00 28.14 891 MET B N 1
ATOM 4290 C CA . MET B 1 297 ? 33.680 -5.561 21.005 1.00 28.16 891 MET B CA 1
ATOM 4291 C C . MET B 1 297 ? 34.413 -6.897 20.981 1.00 28.02 891 MET B C 1
ATOM 4292 O O . MET B 1 297 ? 35.630 -6.959 21.170 1.00 28.71 891 MET B O 1
ATOM 4297 N N . ILE B 1 298 ? 33.673 -7.970 20.739 1.00 27.72 892 ILE B N 1
ATOM 4298 C CA . ILE B 1 298 ? 34.287 -9.290 20.680 1.00 29.10 892 ILE B CA 1
ATOM 4299 C C . ILE B 1 298 ? 35.311 -9.331 19.552 1.00 31.29 892 ILE B C 1
ATOM 4300 O O . ILE B 1 298 ? 36.393 -9.909 19.703 1.00 30.30 892 ILE B O 1
ATOM 4305 N N . ARG B 1 299 ? 34.963 -8.716 18.424 1.00 31.75 893 ARG B N 1
ATOM 4306 C CA . ARG B 1 299 ? 35.846 -8.654 17.252 1.00 33.20 893 ARG B CA 1
ATOM 4307 C C . ARG B 1 299 ? 37.098 -7.836 17.538 1.00 32.57 893 ARG B C 1
ATOM 4308 O O . ARG B 1 299 ? 38.186 -8.176 17.080 1.00 33.02 893 ARG B O 1
ATOM 4316 N N . ASN B 1 300 ? 36.928 -6.743 18.276 1.00 32.78 894 ASN B N 1
ATOM 4317 C CA . ASN B 1 300 ? 38.036 -5.865 18.632 1.00 33.39 894 ASN B CA 1
ATOM 4318 C C . ASN B 1 300 ? 38.191 -5.841 20.138 1.00 32.19 894 ASN B C 1
ATOM 4319 O O . ASN B 1 300 ? 37.776 -4.889 20.794 1.00 30.02 894 ASN B O 1
ATOM 4324 N N . PRO B 1 301 ? 38.809 -6.888 20.705 1.00 33.00 895 PRO B N 1
ATOM 4325 C CA . PRO B 1 301 ? 39.039 -7.027 22.148 1.00 33.39 895 PRO B CA 1
ATOM 4326 C C . PRO B 1 301 ? 39.700 -5.813 22.795 1.00 34.03 895 PRO B C 1
ATOM 4327 O O . PRO B 1 301 ? 39.491 -5.541 23.975 1.00 32.40 895 PRO B O 1
ATOM 4331 N N . ASN B 1 302 ? 40.509 -5.090 22.026 1.00 36.21 896 ASN B N 1
ATOM 4332 C CA . ASN B 1 302 ? 41.182 -3.918 22.563 1.00 37.10 896 ASN B CA 1
ATOM 4333 C C . ASN B 1 302 ? 40.197 -2.832 22.976 1.00 37.11 896 ASN B C 1
ATOM 4334 O O . ASN B 1 302 ? 40.495 -2.022 23.855 1.00 36.63 896 ASN B O 1
ATOM 4339 N N . SER B 1 303 ? 39.022 -2.821 22.351 1.00 36.68 897 SER B N 1
ATOM 4340 C CA . SER B 1 303 ? 38.006 -1.826 22.674 1.00 36.31 897 SER B CA 1
ATOM 4341 C C . SER B 1 303 ? 37.536 -2.015 24.109 1.00 36.32 897 SER B C 1
ATOM 4342 O O . SER B 1 303 ? 36.932 -1.124 24.702 1.00 36.13 897 SER B O 1
ATOM 4345 N N . LEU B 1 304 ? 37.817 -3.184 24.667 1.00 36.93 898 LEU B N 1
ATOM 4346 C CA . LEU B 1 304 ? 37.415 -3.484 26.034 1.00 38.56 898 LEU B CA 1
ATOM 4347 C C . LEU B 1 304 ? 38.490 -3.065 27.042 1.00 40.00 898 LEU B C 1
ATOM 4348 O O . LEU B 1 304 ? 38.202 -2.882 28.227 1.00 39.76 898 LEU B O 1
ATOM 4353 N N . LYS B 1 305 ? 39.724 -2.908 26.569 1.00 40.47 899 LYS B N 1
ATOM 4354 C CA . LYS B 1 305 ? 40.829 -2.512 27.438 1.00 41.88 899 LYS B CA 1
ATOM 4355 C C . LYS B 1 305 ? 40.519 -1.196 28.138 1.00 42.09 899 LYS B C 1
ATOM 4356 O O . LYS B 1 305 ? 40.755 -1.052 29.336 1.00 42.66 899 LYS B O 1
#

InterPro domains:
  IPR000719 Protein kinase domain [PS50011] (621-884)
  IPR001090 Ephrin, ligand binding domain [PF01404] (21-197)
  IPR001090 Ephrin, ligand binding domain [PS51550] (20-202)
  IPR001090 Ephrin, ligand binding domain [SM00615] (20-197)
  IPR001245 Serine-threonine/tyrosine-protein kinase, catalytic domain [PF07714] (621-880)
  IPR001245 Serine-threonine/tyrosine-protein kinase, catalytic domain [PR00109] (699-712)
  IPR001245 Serine-threonine/tyrosine-protein kinase, catalytic domain [PR00109] (736-754)
  IPR001245 Serine-threonine/tyrosine-protein kinase, catalytic domain [PR00109] (788-798)
  IPR001245 Serine-threonine/tyrosine-protein kinase, catalytic domain [PR00109] (807-829)
  IPR001245 Serine-threonine/tyrosine-protein kinase, catalytic domain [PR00109] (851-873)
  IPR001426 Tyrosine-protein kinase, receptor class V, conserved site [PS00790] (178-198)
  IPR001426 Tyrosine-protein kinase, receptor class V, conserved site [PS00791] (241-261)
  IPR001660 Sterile alpha motif domain [PF00536] (911-975)
  IPR001660 Sterile alpha motif domain [PS50105] (913-977)
  IPR001660 Sterile alpha motif domain [SM00454] (910-977)
  IPR003961 Fibronectin type III [PF00041] (326-423)
  IPR003961 Fibronectin type III [PF00041] (439-523)
  IPR003961 Fibronectin type III [PS50853] (324-434)
  IPR003961 Fibronectin type III [PS50853] (435-530)
  IPR003961 Fibronectin type III [SM00060] (325-417)

B-factor: mean 25.73, std 10.77, range [5.46, 64.8]

Solvent-accessible surface area: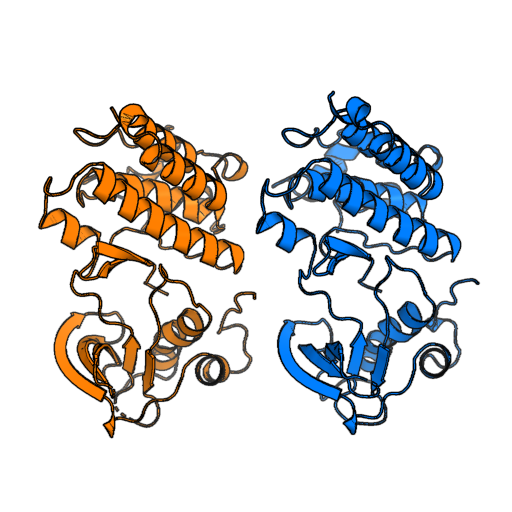 26754 Å² total; per-residue (Å²): 226,105,33,67,66,4,103,98,44,188,70,32,53,52,0,18,176,97,53,10,116,72,3,90,66,84,27,15,84,77,111,79,58,80,24,101,29,153,32,18,96,32,2,16,1,39,0,94,107,244,78,54,122,0,24,0,69,14,3,86,101,78,79,78,115,118,54,46,75,35,8,2,19,16,0,1,21,2,27,20,14,119,42,95,16,3,3,87,19,26,0,2,0,33,176,40,112,50,4,4,1,0,16,31,59,12,113,42,25,38,0,27,37,15,0,113,60,41,47,51,113,36,80,56,71,70,6,0,32,3,0,79,9,0,0,9,0,1,78,47,0,27,91,8,101,20,40,11,138,42,0,0,0,85,18,0,40,0,28,70,119,43,56,2,25,0,16,60,31,101,52,8,29,20,0,43,20,2,69,133,137,198,100,54,46,35,24,3,2,2,3,5,0,0,0,0,0,5,5,0,11,26,26,9,50,114,1,2,75,70,48,77,64,102,63,5,47,63,18,19,112,144,105,74,46,0,58,72,14,175,130,15,5,66,31,0,23,92,6,0,51,48,0,1,69,153,62,84,122,127,11,23,154,7,20,99,0,17,80,48,0,21,127,10,60,181,89,62,115,50,16,160,93,180,82,32,51,64,3,108,91,42,183,72,29,34,87,0,10,174,96,48,8,145,65,13,85,69,101,44,19,127,79,99,110,86,87,29,97,40,154,36,26,74,31,0,5,0,32,18,151,244,94,77,115,0,16,0,53,11,0,94,90,79,82,74,111,119,53,37,85,36,5,1,19,26,0,1,19,3,27,21,15,124,46,93,16,3,5,90,19,40,0,1,0,35,156,67,75,3,4,0,0,11,35,55,13,93,44,28,36,0,21,39,17,0,122,147,38,103,48,124,39,82,56,66,70,6,0,33,4,0,76,9,0,0,12,0,1,49,44,0,26,39,12,95,19,38,11,139,40,0,0,0,80,14,0,41,0,28,66,113,49,57,2,26,0,14,64,27,91,51,6,28,22,0,26,22,2,54,127,133,197,82,56,45,33,27,4,2,2,2,4,0,0,0,0,0,6,5,0,10,25,28,3,75,115,1,1,92,132,57,90,66,80,3,69,89,13,19,112,141,106,67,51,0,56,73,13,176,131,18,10,99,32,0,25,92,9,0,52,47,0,2,71,156,53,41,51,134,5,20,102,5,16,86,0,20,98,51,0,50,130,12,60,193,72,64,118,59,13,201

Foldseek 3Di:
DAFDQLVVDPDSVVLQVVLFDADDCVQWDFDAFDAADPFGTWTWTWGHVVIAIKIKDWGDPPDDPVSVSVVSSQRSGQSVDDDQAAWAWPGWHDVDPTTMTITHDAVQFFQLVSLQVQPPPDDLLLLLQQLLLNLVQLLRCLVNVHFCQDDASRQWGAHPVRRIHGGDNHLLLFALCCVVVVDTHSLRNLLSSLVRLQSSQQSNADVVHPDDSVRSNVCVVVVHDDDHHVLWFPLSNVLSVLSRPNDSVSRDGSVVVSVSSVVCSVVVVSRVD/DAFDQLVVDPDSVVLQVVQFAEDDVVFWAFDDFDAADPQGTWTWTWGDVIAIKIKGFGDPPDDPVSLRVQSSLRSRLSVDDDQQAWAWPGWHVVPRTMTITHDAVQAFQLVSLQVQPVPDDLLLLLQQLLLNLVQLLRCQVSVHFCQDQARRQWGHHPVRRIHGGDNHLLLFALCCVPVVDTHSLRNLLSSLQRLQSSQQRNADRVHPCDNVSNVCVVVVHDDDHHPLWFPLSNVLSVLSRDNDSVSRDGSVVVSVSSVVCSVVVVSRD

Radius of gyration: 26.46 Å; Cα contacts (8 Å, |Δi|>4): 1000; chains: 2; bounding box: 69×68×67 Å

Organism: Mus musculus (NCBI:txid10090)